Protein 4K7C (pdb70)

Structure (mmCIF, N/CA/C/O backbone):
data_4K7C
#
_entry.id   4K7C
#
_cell.length_a   143.432
_cell.length_b   143.432
_cell.length_c   97.170
_cell.angle_alpha   90.00
_cell.angle_beta   90.00
_cell.angle_gamma   120.00
#
_symmetry.space_group_name_H-M   'P 63 2 2'
#
loop_
_entity.id
_entity.type
_entity.pdbx_description
1 polymer 'Aminopeptidase C'
2 non-polymer GLYCEROL
3 water water
#
loop_
_atom_site.group_PDB
_atom_site.id
_atom_site.type_symbol
_atom_site.label_atom_id
_atom_site.label_alt_id
_atom_site.label_comp_id
_atom_site.label_asym_id
_atom_site.label_entity_id
_atom_site.label_seq_id
_atom_site.pdbx_PDB_ins_code
_atom_site.Cartn_x
_atom_site.Cartn_y
_atom_site.Cartn_z
_atom_site.occupancy
_atom_site.B_iso_or_equiv
_atom_site.auth_seq_id
_atom_site.auth_comp_id
_atom_site.auth_asym_id
_atom_site.auth_atom_id
_atom_site.pdbx_PDB_model_num
ATOM 9 N N . SER A 1 2 ? -26.176 36.076 8.122 1.00 48.23 2 SER A N 1
ATOM 10 C CA . SER A 1 2 ? -26.227 36.432 9.546 1.00 47.76 2 SER A CA 1
ATOM 11 C C . SER A 1 2 ? -24.921 37.065 9.998 1.00 40.46 2 SER A C 1
ATOM 12 O O . SER A 1 2 ? -24.882 37.959 10.894 1.00 34.42 2 SER A O 1
ATOM 15 N N . ALA A 1 3 ? -23.830 36.570 9.417 1.00 31.34 3 ALA A N 1
ATOM 16 C CA . ALA A 1 3 ? -22.557 37.064 9.855 1.00 29.11 3 ALA A CA 1
ATOM 17 C C . ALA A 1 3 ? -22.244 38.498 9.341 1.00 25.69 3 ALA A C 1
ATOM 18 O O . ALA A 1 3 ? -21.592 39.256 10.047 1.00 25.30 3 ALA A O 1
ATOM 20 N N . GLU A 1 4 ? -22.686 38.870 8.142 1.00 23.03 4 GLU A N 1
ATOM 21 C CA . GLU A 1 4 ? -22.329 40.175 7.607 1.00 27.47 4 GLU A CA 1
ATOM 22 C C . GLU A 1 4 ? -23.357 41.231 7.962 1.00 23.09 4 GLU A C 1
ATOM 23 O O . GLU A 1 4 ? -24.475 40.949 8.339 1.00 26.40 4 GLU A O 1
ATOM 29 N N . ILE A 1 5 ? -22.966 42.485 7.843 1.00 23.91 5 ILE A N 1
ATOM 30 C CA . ILE A 1 5 ? -23.909 43.582 8.028 1.00 20.12 5 ILE A CA 1
ATOM 31 C C . ILE A 1 5 ? -24.553 43.805 6.657 1.00 20.56 5 ILE A C 1
ATOM 32 O O . ILE A 1 5 ? -23.873 44.192 5.641 1.00 19.92 5 ILE A O 1
ATOM 37 N N . THR A 1 6 ? -25.859 43.535 6.580 1.00 24.10 6 THR A N 1
ATOM 38 C CA . THR A 1 6 ? -26.642 43.776 5.355 1.00 22.68 6 THR A CA 1
ATOM 39 C C . THR A 1 6 ? -27.359 45.111 5.297 1.00 20.01 6 THR A C 1
ATOM 40 O O . THR A 1 6 ? -27.518 45.812 6.327 1.00 18.29 6 THR A O 1
ATOM 44 N N . SER A 1 7 ? -27.873 45.431 4.110 1.00 21.58 7 SER A N 1
ATOM 45 C CA . SER A 1 7 ? -28.608 46.665 3.904 1.00 22.16 7 SER A CA 1
ATOM 46 C C . SER A 1 7 ? -29.856 46.659 4.771 1.00 21.53 7 SER A C 1
ATOM 47 O O . SER A 1 7 ? -30.243 47.702 5.301 1.00 22.52 7 SER A O 1
ATOM 50 N N . GLY A 1 8 ? -30.473 45.465 4.949 1.00 21.42 8 GLY A N 1
ATOM 51 C CA . GLY A 1 8 ? -31.704 45.315 5.817 1.00 21.10 8 GLY A CA 1
ATOM 52 C C . GLY A 1 8 ? -31.417 45.573 7.285 1.00 20.41 8 GLY A C 1
ATOM 53 O O . GLY A 1 8 ? -32.160 46.284 7.937 1.00 20.06 8 GLY A O 1
ATOM 54 N N . ASP A 1 9 ? -30.233 45.188 7.717 1.00 18.18 9 ASP A N 1
ATOM 55 C CA . ASP A 1 9 ? -29.810 45.388 9.097 1.00 18.46 9 ASP A CA 1
ATOM 56 C C . ASP A 1 9 ? -29.587 46.892 9.308 1.00 15.82 9 ASP A C 1
ATOM 57 O O . ASP A 1 9 ? -29.976 47.451 10.348 1.00 19.51 9 ASP A O 1
ATOM 62 N N . LEU A 1 10 ? -28.903 47.526 8.362 1.00 18.94 10 LEU A N 1
ATOM 63 C CA . LEU A 1 10 ? -28.713 49.008 8.347 1.00 19.02 10 LEU A CA 1
ATOM 64 C C . LEU A 1 10 ? -29.980 49.810 8.394 1.00 18.36 10 LEU A C 1
ATOM 65 O O . LEU A 1 10 ? -30.191 50.741 9.251 1.00 18.67 10 LEU A O 1
ATOM 70 N N . ASP A 1 11 ? -30.965 49.399 7.578 1.00 18.16 11 ASP A N 1
ATOM 71 C CA . ASP A 1 11 ? -32.280 49.990 7.709 1.00 19.57 11 ASP A CA 1
ATOM 72 C C . ASP A 1 11 ? -32.836 49.844 9.112 1.00 16.37 11 ASP A C 1
ATOM 73 O O . ASP A 1 11 ? -33.368 50.826 9.674 1.00 18.67 11 ASP A O 1
ATOM 78 N N . GLN A 1 12 ? -32.719 48.678 9.722 1.00 15.75 12 GLN A N 1
ATOM 79 C CA . GLN A 1 12 ? -33.286 48.475 10.982 1.00 18.50 12 GLN A CA 1
ATOM 80 C C . GLN A 1 12 ? -32.521 49.353 12.063 1.00 18.12 12 GLN A C 1
ATOM 81 O O . GLN A 1 12 ? -33.129 49.893 12.956 1.00 18.84 12 GLN A O 1
ATOM 87 N N . PHE A 1 13 ? -31.211 49.486 11.914 1.00 18.70 13 PHE A N 1
ATOM 88 C CA . PHE A 1 13 ? -30.409 50.242 12.899 1.00 16.41 13 PHE A CA 1
ATOM 89 C C . PHE A 1 13 ? -30.804 51.712 12.784 1.00 16.47 13 PHE A C 1
ATOM 90 O O . PHE A 1 13 ? -30.943 52.389 13.787 1.00 16.23 13 PHE A O 1
ATOM 98 N N . LYS A 1 14 ? -31.028 52.219 11.571 1.00 15.63 14 LYS A N 1
ATOM 99 C CA . LYS A 1 14 ? -31.510 53.604 11.388 1.00 17.73 14 LYS A CA 1
ATOM 100 C C . LYS A 1 14 ? -32.904 53.883 11.935 1.00 18.51 14 LYS A C 1
ATOM 101 O O . LYS A 1 14 ? -33.160 54.928 12.544 1.00 18.06 14 LYS A O 1
ATOM 107 N N . GLN A 1 15 ? -33.769 52.889 11.839 1.00 20.79 15 GLN A N 1
ATOM 108 C CA . GLN A 1 15 ? -35.058 52.937 12.492 1.00 21.10 15 GLN A CA 1
ATOM 109 C C . GLN A 1 15 ? -35.006 52.997 14.013 1.00 20.49 15 GLN A C 1
ATOM 110 O O . GLN A 1 15 ? -35.691 53.860 14.614 1.00 18.22 15 GLN A O 1
ATOM 116 N N . ASP A 1 16 ? -34.128 52.177 14.600 1.00 19.54 16 ASP A N 1
ATOM 117 C CA . ASP A 1 16 ? -33.899 52.111 16.013 1.00 20.81 16 ASP A CA 1
ATOM 118 C C . ASP A 1 16 ? -33.345 53.468 16.516 1.00 17.41 16 ASP A C 1
ATOM 119 O O . ASP A 1 16 ? -33.805 54.013 17.573 1.00 17.20 16 ASP A O 1
ATOM 124 N N . LEU A 1 17 ? -32.483 54.071 15.704 1.00 16.76 17 LEU A N 1
ATOM 125 C CA . LEU A 1 17 ? -31.878 55.360 16.024 1.00 16.02 17 LEU A CA 1
ATOM 126 C C . LEU A 1 17 ? -32.959 56.478 16.028 1.00 18.37 17 LEU A C 1
ATOM 127 O O . LEU A 1 17 ? -33.120 57.214 16.954 1.00 18.40 17 LEU A O 1
ATOM 132 N N . GLN A 1 18 ? -33.820 56.461 15.023 1.00 20.03 18 GLN A N 1
ATOM 133 C CA . GLN A 1 18 ? -34.843 57.474 14.908 1.00 23.81 18 GLN A CA 1
ATOM 134 C C . GLN A 1 18 ? -35.946 57.269 15.958 1.00 23.25 18 GLN A C 1
ATOM 135 O O . GLN A 1 18 ? -36.563 58.216 16.379 1.00 25.14 18 GLN A O 1
ATOM 141 N N . ALA A 1 19 ? -36.130 56.059 16.426 1.00 19.82 19 ALA A N 1
ATOM 142 C CA . ALA A 1 19 ? -37.093 55.820 17.495 1.00 21.86 19 ALA A CA 1
ATOM 143 C C . ALA A 1 19 ? -36.540 56.190 18.883 1.00 22.64 19 ALA A C 1
ATOM 144 O O . ALA A 1 19 ? -37.251 56.231 19.846 1.00 22.28 19 ALA A O 1
ATOM 146 N N . THR A 1 20 ? -35.242 56.476 18.974 1.00 19.17 20 THR A N 1
ATOM 147 C CA . THR A 1 20 ? -34.655 56.822 20.242 1.00 17.75 20 THR A CA 1
ATOM 148 C C . THR A 1 20 ? -35.134 58.251 20.711 1.00 17.73 20 THR A C 1
ATOM 149 O O . THR A 1 20 ? -35.072 59.203 19.965 1.00 18.61 20 THR A O 1
ATOM 153 N N . PRO A 1 21 ? -35.536 58.381 21.975 1.00 18.53 21 PRO A N 1
ATOM 154 C CA . PRO A 1 21 ? -36.002 59.672 22.414 1.00 19.35 21 PRO A CA 1
ATOM 155 C C . PRO A 1 21 ? -34.947 60.774 22.215 1.00 18.52 21 PRO A C 1
ATOM 156 O O . PRO A 1 21 ? -33.812 60.585 22.645 1.00 15.37 21 PRO A O 1
ATOM 160 N N . ALA A 1 22 ? -35.352 61.833 21.550 1.00 17.85 22 ALA A N 1
ATOM 161 C CA . ALA A 1 22 ? -34.506 63.048 21.301 1.00 18.60 22 ALA A CA 1
ATOM 162 C C . ALA A 1 22 ? -33.211 62.786 20.544 1.00 16.34 22 ALA A C 1
ATOM 163 O O . ALA A 1 22 ? -32.255 63.514 20.719 1.00 14.98 22 ALA A O 1
ATOM 165 N N . ALA A 1 23 ? -33.203 61.735 19.726 1.00 15.98 23 ALA A N 1
ATOM 166 C CA . ALA A 1 23 ? -31.977 61.306 19.048 1.00 16.21 23 ALA A CA 1
ATOM 167 C C . ALA A 1 23 ? -31.347 62.426 18.266 1.00 17.81 23 ALA A C 1
ATOM 168 O O . ALA A 1 23 ? -30.131 62.553 18.245 1.00 16.07 23 ALA A O 1
ATOM 170 N N . ASN A 1 24 ? -32.151 63.169 17.505 1.00 16.99 24 ASN A N 1
ATOM 171 C CA . ASN A 1 24 ? -31.572 64.300 16.754 1.00 17.65 24 ASN A CA 1
ATOM 172 C C . ASN A 1 24 ? -30.866 65.370 17.590 1.00 14.73 24 ASN A C 1
ATOM 173 O O . ASN A 1 24 ? -29.771 65.784 17.216 1.00 16.40 24 ASN A O 1
ATOM 178 N N . ALA A 1 25 ? -31.497 65.785 18.667 1.00 14.02 25 ALA A N 1
ATOM 179 C CA . ALA A 1 25 ? -30.896 66.787 19.536 1.00 14.67 25 ALA A CA 1
ATOM 180 C C . ALA A 1 25 ? -29.642 66.262 20.301 1.00 13.96 25 ALA A C 1
ATOM 181 O O . ALA A 1 25 ? -28.635 67.016 20.494 1.00 15.45 25 ALA A O 1
ATOM 183 N N . LEU A 1 26 ? -29.700 65.008 20.757 1.00 16.33 26 LEU A N 1
ATOM 184 C CA . LEU A 1 26 ? -28.555 64.401 21.448 1.00 16.35 26 LEU A CA 1
ATOM 185 C C . LEU A 1 26 ? -27.390 64.175 20.483 1.00 16.40 26 LEU A C 1
ATOM 186 O O . LEU A 1 26 ? -26.231 64.429 20.832 1.00 13.78 26 LEU A O 1
ATOM 191 N N . GLN A 1 27 ? -27.702 63.786 19.242 1.00 14.93 27 GLN A N 1
ATOM 192 C CA . GLN A 1 27 ? -26.671 63.595 18.235 1.00 15.95 27 GLN A CA 1
ATOM 193 C C . GLN A 1 27 ? -25.856 64.878 18.008 1.00 14.52 27 GLN A C 1
ATOM 194 O O . GLN A 1 27 ? -24.610 64.871 17.880 1.00 14.50 27 GLN A O 1
ATOM 200 N N . LYS A 1 28 ? -26.568 65.981 17.858 1.00 15.26 28 LYS A N 1
ATOM 201 C CA . LYS A 1 28 ? -25.942 67.270 17.640 1.00 15.64 28 LYS A CA 1
ATOM 202 C C . LYS A 1 28 ? -25.038 67.621 18.813 1.00 14.83 28 LYS A C 1
ATOM 203 O O . LYS A 1 28 ? -23.871 67.971 18.612 1.00 14.67 28 LYS A O 1
ATOM 209 N N . ALA A 1 29 ? -25.500 67.332 20.034 1.00 14.15 29 ALA A N 1
ATOM 210 C CA . ALA A 1 29 ? -24.667 67.635 21.236 1.00 14.61 29 ALA A CA 1
ATOM 211 C C . ALA A 1 29 ? -23.380 66.854 21.194 1.00 15.85 29 ALA A C 1
ATOM 212 O O . ALA A 1 29 ? -22.304 67.410 21.383 1.00 14.72 29 ALA A O 1
ATOM 214 N N . VAL A 1 30 ? -23.443 65.564 20.918 1.00 14.08 30 VAL A N 1
ATOM 215 C CA . VAL A 1 30 ? -22.254 64.742 21.006 1.00 14.52 30 VAL A CA 1
ATOM 216 C C . VAL A 1 30 ? -21.339 64.985 19.810 1.00 14.47 30 VAL A C 1
ATOM 217 O O . VAL A 1 30 ? -20.100 64.999 19.961 1.00 15.15 30 VAL A O 1
ATOM 229 N N . ASN A 1 32 ? -20.918 67.782 18.317 1.00 13.86 32 ASN A N 1
ATOM 230 C CA . ASN A 1 32 ? -20.315 69.120 18.522 1.00 15.71 32 ASN A CA 1
ATOM 231 C C . ASN A 1 32 ? -19.299 69.173 19.677 1.00 15.47 32 ASN A C 1
ATOM 232 O O . ASN A 1 32 ? -18.283 69.858 19.534 1.00 16.81 32 ASN A O 1
ATOM 237 N N . ASN A 1 33 ? -19.544 68.402 20.743 1.00 13.97 33 ASN A N 1
ATOM 238 C CA . ASN A 1 33 ? -18.861 68.579 22.070 1.00 13.92 33 ASN A CA 1
ATOM 239 C C . ASN A 1 33 ? -18.135 67.364 22.549 1.00 14.02 33 ASN A C 1
ATOM 240 O O . ASN A 1 33 ? -17.253 67.494 23.443 1.00 13.68 33 ASN A O 1
ATOM 245 N N . GLY A 1 34 ? -18.399 66.221 21.896 1.00 14.88 34 GLY A N 1
ATOM 246 C CA . GLY A 1 34 ? -17.858 64.956 22.302 1.00 16.18 34 GLY A CA 1
ATOM 247 C C . GLY A 1 34 ? -18.606 64.379 23.493 1.00 15.07 34 GLY A C 1
ATOM 248 O O . GLY A 1 34 ? -19.547 64.932 24.039 1.00 14.91 34 GLY A O 1
ATOM 249 N N . ILE A 1 35 ? -18.178 63.174 23.841 1.00 15.58 35 ILE A N 1
ATOM 250 C CA . ILE A 1 35 ? -18.801 62.361 24.907 1.00 14.89 35 ILE A CA 1
ATOM 251 C C . ILE A 1 35 ? -18.764 62.965 26.308 1.00 14.47 35 ILE A C 1
ATOM 252 O O . ILE A 1 35 ? -19.799 63.149 26.950 1.00 15.14 35 ILE A O 1
ATOM 257 N N . ASN A 1 36 ? -17.558 63.232 26.794 1.00 16.84 36 ASN A N 1
ATOM 258 C CA . ASN A 1 36 ? -17.351 63.747 28.129 1.00 15.68 36 ASN A CA 1
ATOM 259 C C . ASN A 1 36 ? -18.095 65.034 28.406 1.00 16.15 36 ASN A C 1
ATOM 260 O O . ASN A 1 36 ? -18.786 65.132 29.374 1.00 14.25 36 ASN A O 1
ATOM 265 N N . ALA A 1 37 ? -17.959 66.023 27.531 1.00 15.57 37 ALA A N 1
ATOM 266 C CA . ALA A 1 37 ? -18.568 67.288 27.751 1.00 15.36 37 ALA A CA 1
ATOM 267 C C . ALA A 1 37 ? -20.047 67.248 27.569 1.00 14.94 37 ALA A C 1
ATOM 268 O O . ALA A 1 37 ? -20.759 68.096 28.105 1.00 15.37 37 ALA A O 1
ATOM 270 N N . THR A 1 38 ? -20.559 66.243 26.848 1.00 13.14 38 THR A N 1
ATOM 271 C CA . THR A 1 38 ? -22.033 66.100 26.742 1.00 15.43 38 THR A CA 1
ATOM 272 C C . THR A 1 38 ? -22.641 65.411 27.975 1.00 14.54 38 THR A C 1
ATOM 273 O O . THR A 1 38 ? -23.615 65.802 28.542 1.00 13.46 38 THR A O 1
ATOM 277 N N . ALA A 1 39 ? -21.958 64.402 28.468 1.00 14.71 39 ALA A N 1
ATOM 278 C CA . ALA A 1 39 ? -22.413 63.555 29.539 1.00 15.80 39 ALA A CA 1
ATOM 279 C C . ALA A 1 39 ? -22.092 63.956 30.965 1.00 16.63 39 ALA A C 1
ATOM 280 O O . ALA A 1 39 ? -22.619 63.326 31.873 1.00 16.10 39 ALA A O 1
ATOM 282 N N . GLU A 1 40 ? -21.256 64.981 31.166 1.00 14.19 40 GLU A N 1
ATOM 283 C CA . GLU A 1 40 ? -20.723 65.287 32.507 1.00 13.35 40 GLU A CA 1
ATOM 284 C C . GLU A 1 40 ? -21.883 65.917 33.350 1.00 14.08 40 GLU A C 1
ATOM 285 O O . GLU A 1 40 ? -22.725 66.672 32.853 1.00 14.51 40 GLU A O 1
ATOM 291 N N . ASN A 1 41 ? -21.940 65.450 34.582 1.00 13.83 41 ASN A N 1
ATOM 292 C CA . ASN A 1 41 ? -23.057 65.605 35.507 1.00 14.41 41 ASN A CA 1
ATOM 293 C C . ASN A 1 41 ? -22.685 66.492 36.686 1.00 12.73 41 ASN A C 1
ATOM 294 O O . ASN A 1 41 ? -21.904 66.112 37.602 1.00 14.76 41 ASN A O 1
ATOM 299 N N . THR A 1 42 ? -23.325 67.640 36.723 1.00 16.40 42 THR A N 1
ATOM 300 C CA . THR A 1 42 ? -23.130 68.607 37.766 1.00 17.03 42 THR A CA 1
ATOM 301 C C . THR A 1 42 ? -23.589 68.063 39.150 1.00 17.76 42 THR A C 1
ATOM 302 O O . THR A 1 42 ? -23.036 68.460 40.146 1.00 19.21 42 THR A O 1
ATOM 306 N N . ASP A 1 43 ? -24.520 67.138 39.202 1.00 15.84 43 ASP A N 1
ATOM 307 C CA . ASP A 1 43 ? -24.899 66.505 40.520 1.00 16.04 43 ASP A CA 1
ATOM 308 C C . ASP A 1 43 ? -23.681 65.832 41.219 1.00 17.03 43 ASP A C 1
ATOM 309 O O . ASP A 1 43 ? -23.549 65.813 42.439 1.00 15.92 43 ASP A O 1
ATOM 314 N N . SER A 1 44 ? -22.835 65.241 40.397 1.00 15.87 44 SER A N 1
ATOM 315 C CA . SER A 1 44 ? -21.591 64.676 40.915 1.00 16.87 44 SER A CA 1
ATOM 316 C C . SER A 1 44 ? -20.683 65.768 41.454 1.00 17.04 44 SER A C 1
ATOM 317 O O . SER A 1 44 ? -20.044 65.615 42.560 1.00 17.62 44 SER A O 1
ATOM 320 N N . LYS A 1 45 ? -20.490 66.811 40.672 1.00 16.73 45 LYS A N 1
ATOM 321 C CA . LYS A 1 45 ? -19.718 67.930 41.186 1.00 17.24 45 LYS A CA 1
ATOM 322 C C . LYS A 1 45 ? -20.192 68.445 42.556 1.00 18.09 45 LYS A C 1
ATOM 323 O O . LYS A 1 45 ? -19.358 68.789 43.448 1.00 19.28 45 LYS A O 1
ATOM 329 N N . VAL A 1 46 ? -21.512 68.560 42.725 1.00 15.47 46 VAL A N 1
ATOM 330 C CA . VAL A 1 46 ? -22.060 68.935 44.013 1.00 16.87 46 VAL A CA 1
ATOM 331 C C . VAL A 1 46 ? -21.706 67.913 45.121 1.00 18.18 46 VAL A C 1
ATOM 332 O O . VAL A 1 46 ? -21.244 68.321 46.201 1.00 19.30 46 VAL A O 1
ATOM 336 N N . ALA A 1 47 ? -21.906 66.634 44.846 1.00 18.28 47 ALA A N 1
ATOM 337 C CA . ALA A 1 47 ? -21.671 65.561 45.822 1.00 18.02 47 ALA A CA 1
ATOM 338 C C . ALA A 1 47 ? -20.218 65.446 46.189 1.00 20.28 47 ALA A C 1
ATOM 339 O O . ALA A 1 47 ? -19.910 65.000 47.261 1.00 21.60 47 ALA A O 1
ATOM 349 N N . THR A 1 49 ? -17.784 67.664 46.622 1.00 21.24 49 THR A N 1
ATOM 350 C CA A THR A 1 49 ? -17.063 68.802 47.191 0.50 22.38 49 THR A CA 1
ATOM 351 C CA B THR A 1 49 ? -17.139 68.819 47.221 0.50 21.19 49 THR A CA 1
ATOM 352 C C . THR A 1 49 ? -15.982 68.267 48.122 1.00 20.94 49 THR A C 1
ATOM 353 O O . THR A 1 49 ? -16.185 67.272 48.815 1.00 20.23 49 THR A O 1
ATOM 360 N N . PRO A 1 50 ? -14.806 68.882 48.082 1.00 20.59 50 PRO A N 1
ATOM 361 C CA . PRO A 1 50 ? -13.636 68.286 48.757 1.00 22.58 50 PRO A CA 1
ATOM 362 C C . PRO A 1 50 ? -13.611 68.619 50.263 1.00 21.58 50 PRO A C 1
ATOM 363 O O . PRO A 1 50 ? -12.790 69.412 50.702 1.00 22.54 50 PRO A O 1
ATOM 367 N N . THR A 1 51 ? -14.593 68.084 50.997 1.00 22.52 51 THR A N 1
ATOM 368 C CA . THR A 1 51 ? -14.602 68.178 52.433 1.00 22.23 51 THR A CA 1
ATOM 369 C C . THR A 1 51 ? -14.602 66.781 53.035 1.00 20.21 51 THR A C 1
ATOM 370 O O . THR A 1 51 ? -15.411 65.961 52.644 1.00 18.38 51 THR A O 1
ATOM 374 N N . PHE A 1 52 ? -13.776 66.564 54.046 1.00 18.30 52 PHE A N 1
ATOM 375 C CA . PHE A 1 52 ? -13.504 65.252 54.594 1.00 17.85 52 PHE A CA 1
ATOM 376 C C . PHE A 1 52 ? -13.389 65.229 56.102 1.00 18.44 52 PHE A C 1
ATOM 377 O O . PHE A 1 52 ? -12.573 65.951 56.688 1.00 17.60 52 PHE A O 1
ATOM 385 N N . SER A 1 53 ? -14.247 64.444 56.727 1.00 19.28 53 SER A N 1
ATOM 386 C CA . SER A 1 53 ? -14.266 64.349 58.203 1.00 20.37 53 SER A CA 1
ATOM 387 C C . SER A 1 53 ? -12.924 63.878 58.769 1.00 20.02 53 SER A C 1
ATOM 388 O O . SER A 1 53 ? -12.549 64.314 59.848 1.00 20.12 53 SER A O 1
ATOM 391 N N . ILE A 1 54 ? -12.193 63.047 58.021 1.00 20.46 54 ILE A N 1
ATOM 392 C CA . ILE A 1 54 ? -10.810 62.641 58.390 1.00 22.20 54 ILE A CA 1
ATOM 393 C C . ILE A 1 54 ? -9.913 63.180 57.307 1.00 21.21 54 ILE A C 1
ATOM 394 O O . ILE A 1 54 ? -10.087 62.833 56.138 1.00 21.49 54 ILE A O 1
ATOM 399 N N . GLU A 1 55 ? -9.026 64.077 57.674 1.00 18.40 55 GLU A N 1
ATOM 400 C CA . GLU A 1 55 ? -8.151 64.689 56.713 1.00 19.96 55 GLU A CA 1
ATOM 401 C C . GLU A 1 55 ? -6.766 64.873 57.259 1.00 19.78 55 GLU A C 1
ATOM 402 O O . GLU A 1 55 ? -6.586 65.611 58.250 1.00 21.11 55 GLU A O 1
ATOM 408 N N . LEU A 1 56 ? -5.774 64.279 56.615 1.00 19.94 56 LEU A N 1
ATOM 409 C CA . LEU A 1 56 ? -4.379 64.473 57.024 1.00 20.02 56 LEU A CA 1
ATOM 410 C C . LEU A 1 56 ? -3.856 65.788 56.454 1.00 21.19 56 LEU A C 1
ATOM 411 O O . LEU A 1 56 ? -4.261 66.240 55.361 1.00 18.39 56 LEU A O 1
ATOM 416 N N . ASP A 1 57 ? -2.896 66.347 57.158 1.00 20.37 57 ASP A N 1
ATOM 417 C CA . ASP A 1 57 ? -2.293 67.584 56.692 1.00 25.36 57 ASP A CA 1
ATOM 418 C C . ASP A 1 57 ? -1.054 67.194 55.851 1.00 25.57 57 ASP A C 1
ATOM 419 O O . ASP A 1 57 ? -0.020 66.775 56.403 1.00 25.79 57 ASP A O 1
ATOM 424 N N . THR A 1 58 ? -1.142 67.248 54.522 1.00 22.61 58 THR A N 1
ATOM 425 C CA . THR A 1 58 ? -0.081 66.700 53.652 1.00 22.54 58 THR A CA 1
ATOM 426 C C . THR A 1 58 ? 0.604 67.707 52.728 1.00 22.89 58 THR A C 1
ATOM 427 O O . THR A 1 58 ? 1.506 67.356 51.964 1.00 27.25 58 THR A O 1
ATOM 431 N N . GLY A 1 59 ? 0.196 68.970 52.798 1.00 21.05 59 GLY A N 1
ATOM 432 C CA . GLY A 1 59 ? 0.886 70.033 52.045 1.00 21.90 59 GLY A CA 1
ATOM 433 C C . GLY A 1 59 ? 0.809 69.880 50.496 1.00 19.87 59 GLY A C 1
ATOM 434 O O . GLY A 1 59 ? -0.173 69.353 49.963 1.00 19.93 59 GLY A O 1
ATOM 435 N N . ALA A 1 60 ? 1.792 70.455 49.810 1.00 20.48 60 ALA A N 1
ATOM 436 C CA . ALA A 1 60 ? 1.727 70.641 48.388 1.00 21.10 60 ALA A CA 1
ATOM 437 C C . ALA A 1 60 ? 2.119 69.375 47.644 1.00 18.13 60 ALA A C 1
ATOM 438 O O . ALA A 1 60 ? 2.941 68.544 48.112 1.00 18.92 60 ALA A O 1
ATOM 440 N N . VAL A 1 61 ? 1.491 69.205 46.461 1.00 18.31 61 VAL A N 1
ATOM 441 C CA . VAL A 1 61 ? 1.789 68.052 45.598 1.00 16.51 61 VAL A CA 1
ATOM 442 C C . VAL A 1 61 ? 3.081 68.120 44.782 1.00 17.20 61 VAL A C 1
ATOM 443 O O . VAL A 1 61 ? 3.696 69.198 44.567 1.00 17.16 61 VAL A O 1
ATOM 447 N N . SER A 1 62 ? 3.508 66.937 44.347 1.00 17.95 62 SER A N 1
ATOM 448 C CA A SER A 1 62 ? 4.643 66.781 43.454 0.50 17.27 62 SER A CA 1
ATOM 449 C CA B SER A 1 62 ? 4.629 66.747 43.447 0.50 18.30 62 SER A CA 1
ATOM 450 C C . SER A 1 62 ? 4.081 66.598 42.012 1.00 17.71 62 SER A C 1
ATOM 451 O O . SER A 1 62 ? 2.844 66.546 41.797 1.00 17.07 62 SER A O 1
ATOM 456 N N . ASN A 1 63 ? 4.956 66.507 41.029 1.00 16.63 63 ASN A N 1
ATOM 457 C CA . ASN A 1 63 ? 4.571 66.444 39.626 1.00 17.47 63 ASN A CA 1
ATOM 458 C C . ASN A 1 63 ? 5.579 65.622 38.859 1.00 18.08 63 ASN A C 1
ATOM 459 O O . ASN A 1 63 ? 6.756 66.018 38.696 1.00 18.99 63 ASN A O 1
ATOM 464 N N . GLN A 1 64 ? 5.132 64.457 38.403 1.00 18.80 64 GLN A N 1
ATOM 465 C CA . GLN A 1 64 ? 5.926 63.509 37.630 1.00 18.36 64 GLN A CA 1
ATOM 466 C C . GLN A 1 64 ? 6.163 63.878 36.181 1.00 17.96 64 GLN A C 1
ATOM 467 O O . GLN A 1 64 ? 7.018 63.294 35.508 1.00 16.98 64 GLN A O 1
ATOM 473 N N . LYS A 1 65 ? 5.426 64.870 35.701 1.00 18.42 65 LYS A N 1
ATOM 474 C CA . LYS A 1 65 ? 5.559 65.324 34.326 1.00 17.27 65 LYS A CA 1
ATOM 475 C C . LYS A 1 65 ? 5.330 64.213 33.326 1.00 18.10 65 LYS A C 1
ATOM 476 O O . LYS A 1 65 ? 4.482 63.342 33.583 1.00 16.95 65 LYS A O 1
ATOM 482 N N . GLN A 1 66 ? 6.096 64.176 32.242 1.00 16.16 66 GLN A N 1
ATOM 483 C CA . GLN A 1 66 ? 5.836 63.257 31.194 1.00 17.47 66 GLN A CA 1
ATOM 484 C C . GLN A 1 66 ? 6.682 62.008 31.451 1.00 15.55 66 GLN A C 1
ATOM 485 O O . GLN A 1 66 ? 7.575 61.617 30.686 1.00 15.36 66 GLN A O 1
ATOM 491 N N . SER A 1 67 ? 6.254 61.303 32.487 1.00 16.50 67 SER A N 1
ATOM 492 C CA . SER A 1 67 ? 6.856 60.050 32.801 1.00 17.23 67 SER A CA 1
ATOM 493 C C . SER A 1 67 ? 5.789 59.180 33.493 1.00 18.50 67 SER A C 1
ATOM 494 O O . SER A 1 67 ? 4.725 59.680 33.907 1.00 19.45 67 SER A O 1
ATOM 497 N N . GLY A 1 68 ? 6.037 57.873 33.510 1.00 18.31 68 GLY A N 1
ATOM 498 C CA . GLY A 1 68 ? 5.095 56.907 34.172 1.00 18.05 68 GLY A CA 1
ATOM 499 C C . GLY A 1 68 ? 5.568 56.492 35.568 1.00 17.65 68 GLY A C 1
ATOM 500 O O . GLY A 1 68 ? 5.498 55.300 35.926 1.00 21.29 68 GLY A O 1
ATOM 501 N N . ARG A 1 69 ? 5.924 57.471 36.405 1.00 18.11 69 ARG A N 1
ATOM 502 C CA . ARG A 1 69 ? 6.577 57.212 37.655 1.00 18.43 69 ARG A CA 1
ATOM 503 C C . ARG A 1 69 ? 5.576 57.336 38.813 1.00 20.04 69 ARG A C 1
ATOM 504 O O . ARG A 1 69 ? 5.994 57.481 39.945 1.00 17.84 69 ARG A O 1
ATOM 512 N N A CYS A 1 70 ? 4.267 57.206 38.534 0.50 18.29 70 CYS A N 1
ATOM 513 N N B CYS A 1 70 ? 4.254 57.241 38.570 0.50 20.06 70 CYS A N 1
ATOM 514 C CA A CYS A 1 70 ? 3.265 57.468 39.590 0.50 19.00 70 CYS A CA 1
ATOM 515 C CA B CYS A 1 70 ? 3.299 57.501 39.694 0.50 21.85 70 CYS A CA 1
ATOM 516 C C A CYS A 1 70 ? 3.561 56.644 40.856 0.50 17.65 70 CYS A C 1
ATOM 517 C C B CYS A 1 70 ? 3.512 56.614 40.907 0.50 19.38 70 CYS A C 1
ATOM 518 O O A CYS A 1 70 ? 3.646 57.208 41.927 0.50 17.02 70 CYS A O 1
ATOM 519 O O B CYS A 1 70 ? 3.402 57.077 42.019 0.50 20.69 70 CYS A O 1
ATOM 524 N N . TRP A 1 71 ? 3.878 55.357 40.681 1.00 19.04 71 TRP A N 1
ATOM 525 C CA . TRP A 1 71 ? 4.122 54.422 41.803 1.00 18.39 71 TRP A CA 1
ATOM 526 C C . TRP A 1 71 ? 5.225 54.921 42.740 1.00 18.55 71 TRP A C 1
ATOM 527 O O . TRP A 1 71 ? 5.083 54.854 43.932 1.00 18.58 71 TRP A O 1
ATOM 546 N N . PHE A 1 73 ? 6.359 58.259 42.878 1.00 17.57 73 PHE A N 1
ATOM 547 C CA . PHE A 1 73 ? 5.880 59.519 43.432 1.00 16.22 73 PHE A CA 1
ATOM 548 C C . PHE A 1 73 ? 4.967 59.250 44.604 1.00 16.79 73 PHE A C 1
ATOM 549 O O . PHE A 1 73 ? 5.120 59.882 45.677 1.00 17.01 73 PHE A O 1
ATOM 557 N N . ALA A 1 74 ? 4.053 58.291 44.425 1.00 16.26 74 ALA A N 1
ATOM 558 C CA . ALA A 1 74 ? 3.108 57.974 45.486 1.00 16.12 74 ALA A CA 1
ATOM 559 C C . ALA A 1 74 ? 3.791 57.356 46.717 1.00 15.14 74 ALA A C 1
ATOM 560 O O . ALA A 1 74 ? 3.553 57.758 47.857 1.00 17.24 74 ALA A O 1
ATOM 562 N N . ALA A 1 75 ? 4.683 56.449 46.498 1.00 15.92 75 ALA A N 1
ATOM 563 C CA . ALA A 1 75 ? 5.420 55.851 47.646 1.00 17.24 75 ALA A CA 1
ATOM 564 C C . ALA A 1 75 ? 6.215 56.937 48.331 1.00 15.90 75 ALA A C 1
ATOM 565 O O . ALA A 1 75 ? 6.192 57.051 49.575 1.00 17.68 75 ALA A O 1
ATOM 567 N N . LEU A 1 76 ? 7.008 57.705 47.555 1.00 15.62 76 LEU A N 1
ATOM 568 C CA . LEU A 1 76 ? 7.812 58.742 48.157 1.00 16.20 76 LEU A CA 1
ATOM 569 C C . LEU A 1 76 ? 6.948 59.823 48.856 1.00 17.46 76 LEU A C 1
ATOM 570 O O . LEU A 1 76 ? 7.369 60.464 49.808 1.00 16.28 76 LEU A O 1
ATOM 575 N N . ASN A 1 77 ? 5.711 59.995 48.388 1.00 17.21 77 ASN A N 1
ATOM 576 C CA . ASN A 1 77 ? 4.796 60.886 49.046 1.00 17.22 77 ASN A CA 1
ATOM 577 C C . ASN A 1 77 ? 4.510 60.414 50.471 1.00 18.61 77 ASN A C 1
ATOM 578 O O . ASN A 1 77 ? 4.563 61.195 51.413 1.00 19.14 77 ASN A O 1
ATOM 583 N N . THR A 1 78 ? 4.250 59.147 50.626 1.00 19.38 78 THR A N 1
ATOM 584 C CA . THR A 1 78 ? 3.944 58.558 51.960 1.00 17.81 78 THR A CA 1
ATOM 585 C C . THR A 1 78 ? 5.135 58.815 52.904 1.00 19.43 78 THR A C 1
ATOM 586 O O . THR A 1 78 ? 4.936 59.283 54.015 1.00 18.46 78 THR A O 1
ATOM 598 N N . ARG A 1 80 ? 7.690 61.127 52.542 1.00 19.72 80 ARG A N 1
ATOM 599 C CA . ARG A 1 80 ? 8.006 62.555 52.744 1.00 18.30 80 ARG A CA 1
ATOM 600 C C . ARG A 1 80 ? 6.986 63.235 53.626 1.00 20.01 80 ARG A C 1
ATOM 601 O O . ARG A 1 80 ? 7.336 64.224 54.277 1.00 18.90 80 ARG A O 1
ATOM 609 N N . HIS A 1 81 ? 5.747 62.753 53.663 1.00 19.94 81 HIS A N 1
ATOM 610 C CA . HIS A 1 81 ? 4.795 63.380 54.641 1.00 19.69 81 HIS A CA 1
ATOM 611 C C . HIS A 1 81 ? 5.232 63.044 56.118 1.00 20.15 81 HIS A C 1
ATOM 612 O O . HIS A 1 81 ? 5.082 63.860 57.015 1.00 22.45 81 HIS A O 1
ATOM 619 N N . GLY A 1 82 ? 5.773 61.840 56.321 1.00 23.53 82 GLY A N 1
ATOM 620 C CA . GLY A 1 82 ? 6.409 61.473 57.578 1.00 22.85 82 GLY A CA 1
ATOM 621 C C . GLY A 1 82 ? 7.546 62.415 57.955 1.00 23.58 82 GLY A C 1
ATOM 622 O O . GLY A 1 82 ? 7.567 62.977 59.051 1.00 22.13 82 GLY A O 1
ATOM 623 N N . ILE A 1 83 ? 8.420 62.689 56.976 1.00 20.76 83 ILE A N 1
ATOM 624 C CA . ILE A 1 83 ? 9.547 63.589 57.209 1.00 22.13 83 ILE A CA 1
ATOM 625 C C . ILE A 1 83 ? 9.104 64.976 57.541 1.00 24.62 83 ILE A C 1
ATOM 626 O O . ILE A 1 83 ? 9.633 65.662 58.502 1.00 22.42 83 ILE A O 1
ATOM 631 N N . GLN A 1 84 ? 8.164 65.466 56.740 1.00 20.73 84 GLN A N 1
ATOM 632 C CA . GLN A 1 84 ? 7.641 66.843 56.915 1.00 20.10 84 GLN A CA 1
ATOM 633 C C . GLN A 1 84 ? 7.072 67.038 58.339 1.00 20.31 84 GLN A C 1
ATOM 634 O O . GLN A 1 84 ? 7.271 68.070 58.922 1.00 22.43 84 GLN A O 1
ATOM 640 N N . ALA A 1 85 ? 6.320 66.070 58.826 1.00 18.45 85 ALA A N 1
ATOM 641 C CA . ALA A 1 85 ? 5.718 66.179 60.119 1.00 22.33 85 ALA A CA 1
ATOM 642 C C . ALA A 1 85 ? 6.774 66.031 61.228 1.00 26.84 85 ALA A C 1
ATOM 643 O O . ALA A 1 85 ? 6.924 66.941 62.046 1.00 28.71 85 ALA A O 1
ATOM 645 N N . GLN A 1 86 ? 7.591 64.984 61.143 1.00 25.54 86 GLN A N 1
ATOM 646 C CA . GLN A 1 86 ? 8.580 64.714 62.206 1.00 26.35 86 GLN A CA 1
ATOM 647 C C . GLN A 1 86 ? 9.661 65.807 62.297 1.00 24.77 86 GLN A C 1
ATOM 648 O O . GLN A 1 86 ? 10.052 66.182 63.378 1.00 28.12 86 GLN A O 1
ATOM 654 N N . PHE A 1 87 ? 10.190 66.287 61.161 1.00 23.02 87 PHE A N 1
ATOM 655 C CA . PHE A 1 87 ? 11.336 67.211 61.132 1.00 20.00 87 PHE A CA 1
ATOM 656 C C . PHE A 1 87 ? 10.918 68.627 60.856 1.00 20.22 87 PHE A C 1
ATOM 657 O O . PHE A 1 87 ? 11.725 69.559 60.802 1.00 22.21 87 PHE A O 1
ATOM 665 N N . LYS A 1 88 ? 9.618 68.832 60.666 1.00 23.11 88 LYS A N 1
ATOM 666 C CA . LYS A 1 88 ? 9.073 70.176 60.432 1.00 22.79 88 LYS A CA 1
ATOM 667 C C . LYS A 1 88 ? 9.715 70.805 59.216 1.00 22.86 88 LYS A C 1
ATOM 668 O O . LYS A 1 88 ? 10.289 71.916 59.226 1.00 21.49 88 LYS A O 1
ATOM 674 N N . ILE A 1 89 ? 9.554 70.110 58.101 1.00 21.73 89 ILE A N 1
ATOM 675 C CA . ILE A 1 89 ? 10.026 70.663 56.814 1.00 21.31 89 ILE A CA 1
ATOM 676 C C . ILE A 1 89 ? 8.846 70.661 55.840 1.00 23.40 89 ILE A C 1
ATOM 677 O O . ILE A 1 89 ? 8.599 69.666 55.080 1.00 23.07 89 ILE A O 1
ATOM 682 N N . LYS A 1 90 ? 8.166 71.812 55.820 1.00 23.84 90 LYS A N 1
ATOM 683 C CA . LYS A 1 90 ? 6.955 71.972 54.995 1.00 26.37 90 LYS A CA 1
ATOM 684 C C . LYS A 1 90 ? 7.285 71.661 53.501 1.00 22.79 90 LYS A C 1
ATOM 685 O O . LYS A 1 90 ? 8.248 72.187 52.967 1.00 19.07 90 LYS A O 1
ATOM 691 N N . ASP A 1 91 ? 6.459 70.841 52.843 1.00 24.16 91 ASP A N 1
ATOM 692 C CA . ASP A 1 91 ? 6.601 70.580 51.393 1.00 23.86 91 ASP A CA 1
ATOM 693 C C . ASP A 1 91 ? 7.898 69.879 50.956 1.00 23.71 91 ASP A C 1
ATOM 694 O O . ASP A 1 91 ? 8.306 69.879 49.749 1.00 22.05 91 ASP A O 1
ATOM 699 N N . PHE A 1 92 ? 8.580 69.303 51.921 1.00 21.40 92 PHE A N 1
ATOM 700 C CA . PHE A 1 92 ? 9.850 68.636 51.605 1.00 20.42 92 PHE A CA 1
ATOM 701 C C . PHE A 1 92 ? 9.621 67.541 50.541 1.00 20.00 92 PHE A C 1
ATOM 702 O O . PHE A 1 92 ? 8.561 66.866 50.543 1.00 20.40 92 PHE A O 1
ATOM 710 N N . GLU A 1 93 ? 10.532 67.428 49.571 1.00 20.10 93 GLU A N 1
ATOM 711 C CA . GLU A 1 93 ? 10.424 66.354 48.579 1.00 20.00 93 GLU A CA 1
ATOM 712 C C . GLU A 1 93 ? 11.690 65.463 48.522 1.00 18.97 93 GLU A C 1
ATOM 713 O O . GLU A 1 93 ? 12.787 65.953 48.655 1.00 19.67 93 GLU A O 1
ATOM 719 N N . LEU A 1 94 ? 11.452 64.164 48.333 1.00 19.01 94 LEU A N 1
ATOM 720 C CA . LEU A 1 94 ? 12.510 63.207 48.034 1.00 19.36 94 LEU A CA 1
ATOM 721 C C . LEU A 1 94 ? 12.725 63.125 46.546 1.00 18.86 94 LEU A C 1
ATOM 722 O O . LEU A 1 94 ? 11.756 63.403 45.756 1.00 17.58 94 LEU A O 1
ATOM 727 N N . SER A 1 95 ? 13.912 62.664 46.144 1.00 18.12 95 SER A N 1
ATOM 728 C CA . SER A 1 95 ? 14.255 62.556 44.742 1.00 16.51 95 SER A CA 1
ATOM 729 C C . SER A 1 95 ? 13.554 61.376 44.059 1.00 15.15 95 SER A C 1
ATOM 730 O O . SER A 1 95 ? 13.915 60.232 44.244 1.00 16.10 95 SER A O 1
ATOM 733 N N . GLN A 1 96 ? 12.610 61.703 43.182 1.00 15.41 96 GLN A N 1
ATOM 734 C CA . GLN A 1 96 ? 12.052 60.642 42.306 1.00 16.47 96 GLN A CA 1
ATOM 735 C C . GLN A 1 96 ? 12.970 60.194 41.185 1.00 15.91 96 GLN A C 1
ATOM 736 O O . GLN A 1 96 ? 12.765 59.139 40.666 1.00 17.19 96 GLN A O 1
ATOM 742 N N . ASN A 1 97 ? 13.972 60.997 40.809 1.00 15.23 97 ASN A N 1
ATOM 743 C CA . ASN A 1 97 ? 14.931 60.635 39.826 1.00 14.36 97 ASN A CA 1
ATOM 744 C C . ASN A 1 97 ? 15.854 59.509 40.415 1.00 16.80 97 ASN A C 1
ATOM 745 O O . ASN A 1 97 ? 16.200 58.607 39.684 1.00 14.63 97 ASN A O 1
ATOM 750 N N . TYR A 1 98 ? 16.180 59.603 41.695 1.00 17.17 98 TYR A N 1
ATOM 751 C CA . TYR A 1 98 ? 17.021 58.614 42.393 1.00 17.74 98 TYR A CA 1
ATOM 752 C C . TYR A 1 98 ? 16.434 57.217 42.236 1.00 17.86 98 TYR A C 1
ATOM 753 O O . TYR A 1 98 ? 17.136 56.316 41.780 1.00 18.03 98 TYR A O 1
ATOM 762 N N . THR A 1 99 ? 15.134 57.064 42.546 1.00 17.81 99 THR A N 1
ATOM 763 C CA . THR A 1 99 ? 14.480 55.770 42.422 1.00 18.32 99 THR A CA 1
ATOM 764 C C . THR A 1 99 ? 14.350 55.391 40.985 1.00 16.00 99 THR A C 1
ATOM 765 O O . THR A 1 99 ? 14.461 54.217 40.637 1.00 15.98 99 THR A O 1
ATOM 769 N N . PHE A 1 100 ? 14.265 56.392 40.082 1.00 16.20 100 PHE A N 1
ATOM 770 C CA . PHE A 1 100 ? 14.062 56.116 38.656 1.00 17.49 100 PHE A CA 1
ATOM 771 C C . PHE A 1 100 ? 15.343 55.519 38.080 1.00 16.32 100 PHE A C 1
ATOM 772 O O . PHE A 1 100 ? 15.356 54.542 37.261 1.00 15.72 100 PHE A O 1
ATOM 780 N N . PHE A 1 101 ? 16.454 56.098 38.469 1.00 14.54 101 PHE A N 1
ATOM 781 C CA . PHE A 1 101 ? 17.744 55.568 38.019 1.00 14.86 101 PHE A CA 1
ATOM 782 C C . PHE A 1 101 ? 17.924 54.047 38.338 1.00 15.57 101 PHE A C 1
ATOM 783 O O . PHE A 1 101 ? 18.192 53.263 37.463 1.00 16.61 101 PHE A O 1
ATOM 791 N N . TRP A 1 102 ? 17.800 53.696 39.629 1.00 15.27 102 TRP A N 1
ATOM 792 C CA . TRP A 1 102 ? 18.040 52.360 40.137 1.00 17.85 102 TRP A CA 1
ATOM 793 C C . TRP A 1 102 ? 16.978 51.391 39.639 1.00 16.32 102 TRP A C 1
ATOM 794 O O . TRP A 1 102 ? 17.293 50.265 39.264 1.00 16.39 102 TRP A O 1
ATOM 805 N N . ASP A 1 103 ? 15.756 51.879 39.472 1.00 17.03 103 ASP A N 1
ATOM 806 C CA . ASP A 1 103 ? 14.713 51.076 38.901 1.00 17.09 103 ASP A CA 1
ATOM 807 C C . ASP A 1 103 ? 15.054 50.626 37.462 1.00 15.50 103 ASP A C 1
ATOM 808 O O . ASP A 1 103 ? 15.033 49.409 37.071 1.00 17.39 103 ASP A O 1
ATOM 813 N N . LYS A 1 104 ? 15.354 51.555 36.586 1.00 16.10 104 LYS A N 1
ATOM 814 C CA . LYS A 1 104 ? 15.790 51.250 35.236 1.00 15.82 104 LYS A CA 1
ATOM 815 C C . LYS A 1 104 ? 16.997 50.367 35.121 1.00 16.59 104 LYS A C 1
ATOM 816 O O . LYS A 1 104 ? 17.084 49.507 34.291 1.00 14.98 104 LYS A O 1
ATOM 822 N N . PHE A 1 105 ? 18.003 50.632 35.950 1.00 15.26 105 PHE A N 1
ATOM 823 C CA . PHE A 1 105 ? 19.188 49.833 35.885 1.00 17.20 105 PHE A CA 1
ATOM 824 C C . PHE A 1 105 ? 18.910 48.387 36.362 1.00 16.79 105 PHE A C 1
ATOM 825 O O . PHE A 1 105 ? 19.305 47.429 35.687 1.00 17.57 105 PHE A O 1
ATOM 833 N N . GLU A 1 106 ? 18.201 48.245 37.467 1.00 16.09 106 GLU A N 1
ATOM 834 C CA . GLU A 1 106 ? 17.839 46.903 38.030 1.00 16.48 106 GLU A CA 1
ATOM 835 C C . GLU A 1 106 ? 16.930 46.212 37.055 1.00 18.07 106 GLU A C 1
ATOM 836 O O . GLU A 1 106 ? 17.147 45.067 36.737 1.00 16.48 106 GLU A O 1
ATOM 842 N N . LYS A 1 107 ? 15.979 46.946 36.463 1.00 15.79 107 LYS A N 1
ATOM 843 C CA . LYS A 1 107 ? 15.121 46.306 35.424 1.00 16.72 107 LYS A CA 1
ATOM 844 C C . LYS A 1 107 ? 15.892 45.779 34.194 1.00 17.51 107 LYS A C 1
ATOM 845 O O . LYS A 1 107 ? 15.454 44.820 33.623 1.00 17.39 107 LYS A O 1
ATOM 851 N N . SER A 1 108 ? 16.985 46.441 33.788 1.00 17.19 108 SER A N 1
ATOM 852 C CA . SER A 1 108 ? 17.855 46.014 32.688 1.00 16.82 108 SER A CA 1
ATOM 853 C C . SER A 1 108 ? 18.438 44.602 32.978 1.00 17.86 108 SER A C 1
ATOM 854 O O . SER A 1 108 ? 18.211 43.647 32.221 1.00 17.25 108 SER A O 1
ATOM 857 N N . ASN A 1 109 ? 18.984 44.440 34.172 1.00 19.32 109 ASN A N 1
ATOM 858 C CA . ASN A 1 109 ? 19.449 43.158 34.689 1.00 17.63 109 ASN A CA 1
ATOM 859 C C . ASN A 1 109 ? 18.337 42.110 34.857 1.00 18.49 109 ASN A C 1
ATOM 860 O O . ASN A 1 109 ? 18.516 40.935 34.448 1.00 18.50 109 ASN A O 1
ATOM 865 N N . TYR A 1 110 ? 17.222 42.546 35.437 1.00 19.56 110 TYR A N 1
ATOM 866 C CA . TYR A 1 110 ? 16.023 41.694 35.498 1.00 19.30 110 TYR A CA 1
ATOM 867 C C . TYR A 1 110 ? 15.605 41.135 34.159 1.00 21.51 110 TYR A C 1
ATOM 868 O O . TYR A 1 110 ? 15.427 39.927 34.041 1.00 17.68 110 TYR A O 1
ATOM 877 N N . PHE A 1 111 ? 15.551 41.993 33.130 1.00 19.65 111 PHE A N 1
ATOM 878 C CA . PHE A 1 111 ? 15.230 41.595 31.787 1.00 18.55 111 PHE A CA 1
ATOM 879 C C . PHE A 1 111 ? 16.239 40.556 31.244 1.00 19.84 111 PHE A C 1
ATOM 880 O O . PHE A 1 111 ? 15.847 39.546 30.668 1.00 20.25 111 PHE A O 1
ATOM 888 N N . TYR A 1 112 ? 17.525 40.800 31.433 1.00 17.44 112 TYR A N 1
ATOM 889 C CA . TYR A 1 112 ? 18.533 39.879 30.910 1.00 18.19 112 TYR A CA 1
ATOM 890 C C . TYR A 1 112 ? 18.350 38.506 31.575 1.00 19.12 112 TYR A C 1
ATOM 891 O O . TYR A 1 112 ? 18.534 37.460 30.925 1.00 19.21 112 TYR A O 1
ATOM 900 N N . GLU A 1 113 ? 18.061 38.498 32.852 1.00 20.16 113 GLU A N 1
ATOM 901 C CA . GLU A 1 113 ? 17.925 37.229 33.581 1.00 19.96 113 GLU A CA 1
ATOM 902 C C . GLU A 1 113 ? 16.666 36.511 33.080 1.00 22.22 113 GLU A C 1
ATOM 903 O O . GLU A 1 113 ? 16.633 35.256 32.964 1.00 20.61 113 GLU A O 1
ATOM 909 N N . ASN A 1 114 ? 15.628 37.276 32.780 1.00 21.58 114 ASN A N 1
ATOM 910 C CA . ASN A 1 114 ? 14.406 36.678 32.178 1.00 20.04 114 ASN A CA 1
ATOM 911 C C . ASN A 1 114 ? 14.620 36.104 30.801 1.00 19.96 114 ASN A C 1
ATOM 912 O O . ASN A 1 114 ? 14.065 35.021 30.465 1.00 21.88 114 ASN A O 1
ATOM 917 N N . VAL A 1 115 ? 15.433 36.778 29.992 1.00 19.21 115 VAL A N 1
ATOM 918 C CA . VAL A 1 115 ? 15.788 36.312 28.711 1.00 19.99 115 VAL A CA 1
ATOM 919 C C . VAL A 1 115 ? 16.629 35.014 28.804 1.00 21.81 115 VAL A C 1
ATOM 920 O O . VAL A 1 115 ? 16.416 34.066 27.998 1.00 21.66 115 VAL A O 1
ATOM 924 N N . LEU A 1 116 ? 17.581 34.995 29.724 1.00 22.58 116 LEU A N 1
ATOM 925 C CA . LEU A 1 116 ? 18.392 33.786 29.967 1.00 23.33 116 LEU A CA 1
ATOM 926 C C . LEU A 1 116 ? 17.462 32.580 30.370 1.00 23.53 116 LEU A C 1
ATOM 927 O O . LEU A 1 116 ? 17.585 31.502 29.812 1.00 23.54 116 LEU A O 1
ATOM 932 N N . LYS A 1 117 ? 16.562 32.817 31.292 1.00 20.80 117 LYS A N 1
ATOM 933 C CA . LYS A 1 117 ? 15.709 31.826 31.804 1.00 24.79 117 LYS A CA 1
ATOM 934 C C . LYS A 1 117 ? 14.761 31.272 30.753 1.00 26.88 117 LYS A C 1
ATOM 935 O O . LYS A 1 117 ? 14.388 30.142 30.852 1.00 25.57 117 LYS A O 1
ATOM 941 N N . THR A 1 118 ? 14.442 32.037 29.716 1.00 23.09 118 THR A N 1
ATOM 942 C CA . THR A 1 118 ? 13.499 31.588 28.698 1.00 24.25 118 THR A CA 1
ATOM 943 C C . THR A 1 118 ? 14.210 31.367 27.405 1.00 20.52 118 THR A C 1
ATOM 944 O O . THR A 1 118 ? 13.601 31.223 26.362 1.00 21.39 118 THR A O 1
ATOM 948 N N . ALA A 1 119 ? 15.525 31.296 27.439 1.00 24.70 119 ALA A N 1
ATOM 949 C CA . ALA A 1 119 ? 16.281 31.273 26.213 1.00 23.35 119 ALA A CA 1
ATOM 950 C C . ALA A 1 119 ? 16.138 29.936 25.446 1.00 27.93 119 ALA A C 1
ATOM 951 O O . ALA A 1 119 ? 16.435 29.925 24.268 1.00 26.97 119 ALA A O 1
ATOM 953 N N . ASP A 1 120 ? 15.693 28.897 26.165 1.00 27.02 120 ASP A N 1
ATOM 954 C CA . ASP A 1 120 ? 15.375 27.550 25.589 1.00 38.82 120 ASP A CA 1
ATOM 955 C C . ASP A 1 120 ? 13.932 27.464 25.011 1.00 36.83 120 ASP A C 1
ATOM 956 O O . ASP A 1 120 ? 13.551 26.474 24.406 1.00 37.54 120 ASP A O 1
ATOM 961 N N . GLN A 1 121 ? 13.149 28.521 25.175 1.00 31.06 121 GLN A N 1
ATOM 962 C CA . GLN A 1 121 ? 11.777 28.536 24.720 1.00 29.63 121 GLN A CA 1
ATOM 963 C C . GLN A 1 121 ? 11.677 29.287 23.406 1.00 27.58 121 GLN A C 1
ATOM 964 O O . GLN A 1 121 ? 12.470 30.193 23.091 1.00 27.66 121 GLN A O 1
ATOM 970 N N . PRO A 1 122 ? 10.722 28.894 22.571 1.00 29.33 122 PRO A N 1
ATOM 971 C CA . PRO A 1 122 ? 10.615 29.535 21.276 1.00 27.60 122 PRO A CA 1
ATOM 972 C C . PRO A 1 122 ? 10.425 31.045 21.417 1.00 21.95 122 PRO A C 1
ATOM 973 O O . PRO A 1 122 ? 9.695 31.511 22.332 1.00 22.92 122 PRO A O 1
ATOM 977 N N . LEU A 1 123 ? 11.026 31.767 20.490 1.00 26.29 123 LEU A N 1
ATOM 978 C CA . LEU A 1 123 ? 10.888 33.231 20.387 1.00 25.19 123 LEU A CA 1
ATOM 979 C C . LEU A 1 123 ? 9.440 33.750 20.286 1.00 26.93 123 LEU A C 1
ATOM 980 O O . LEU A 1 123 ? 9.120 34.825 20.829 1.00 23.88 123 LEU A O 1
ATOM 985 N N . ASP A 1 124 ? 8.604 32.992 19.554 1.00 26.23 124 ASP A N 1
ATOM 986 C CA . ASP A 1 124 ? 7.191 33.281 19.418 1.00 30.22 124 ASP A CA 1
ATOM 987 C C . ASP A 1 124 ? 6.275 32.724 20.517 1.00 29.56 124 ASP A C 1
ATOM 988 O O . ASP A 1 124 ? 5.005 32.803 20.415 1.00 22.27 124 ASP A O 1
ATOM 993 N N . SER A 1 125 ? 6.875 32.133 21.563 1.00 26.69 125 SER A N 1
ATOM 994 C CA . SER A 1 125 ? 6.072 31.659 22.686 1.00 25.47 125 SER A CA 1
ATOM 995 C C . SER A 1 125 ? 5.471 32.861 23.452 1.00 25.55 125 SER A C 1
ATOM 996 O O . SER A 1 125 ? 5.970 33.921 23.420 1.00 21.48 125 SER A O 1
ATOM 999 N N . ARG A 1 126 ? 4.340 32.666 24.086 1.00 24.14 126 ARG A N 1
ATOM 1000 C CA . ARG A 1 126 ? 3.655 33.734 24.748 1.00 20.88 126 ARG A CA 1
ATOM 1001 C C . ARG A 1 126 ? 4.523 34.458 25.794 1.00 22.83 126 ARG A C 1
ATOM 1002 O O . ARG A 1 126 ? 4.510 35.693 25.876 1.00 20.89 126 ARG A O 1
ATOM 1010 N N . LYS A 1 127 ? 5.309 33.719 26.564 1.00 21.70 127 LYS A N 1
ATOM 1011 C CA . LYS A 1 127 ? 6.087 34.372 27.614 1.00 21.46 127 LYS A CA 1
ATOM 1012 C C . LYS A 1 127 ? 7.290 35.135 27.025 1.00 19.87 127 LYS A C 1
ATOM 1013 O O . LYS A 1 127 ? 7.666 36.186 27.551 1.00 20.71 127 LYS A O 1
ATOM 1019 N N . VAL A 1 128 ? 7.934 34.617 25.976 1.00 19.81 128 VAL A N 1
ATOM 1020 C CA . VAL A 1 128 ? 9.083 35.301 25.374 1.00 19.52 128 VAL A CA 1
ATOM 1021 C C . VAL A 1 128 ? 8.542 36.554 24.683 1.00 23.52 128 VAL A C 1
ATOM 1022 O O . VAL A 1 128 ? 9.070 37.661 24.850 1.00 21.23 128 VAL A O 1
ATOM 1026 N N . ALA A 1 129 ? 7.370 36.394 24.033 1.00 19.58 129 ALA A N 1
ATOM 1027 C CA . ALA A 1 129 ? 6.784 37.571 23.334 1.00 21.75 129 ALA A CA 1
ATOM 1028 C C . ALA A 1 129 ? 6.436 38.642 24.341 1.00 21.00 129 ALA A C 1
ATOM 1029 O O . ALA A 1 129 ? 6.642 39.816 24.054 1.00 20.34 129 ALA A O 1
ATOM 1031 N N . PHE A 1 130 ? 5.931 38.256 25.498 1.00 20.59 130 PHE A N 1
ATOM 1032 C CA . PHE A 1 130 ? 5.535 39.248 26.554 1.00 23.43 130 PHE A CA 1
ATOM 1033 C C . PHE A 1 130 ? 6.715 40.049 27.098 1.00 26.00 130 PHE A C 1
ATOM 1034 O O . PHE A 1 130 ? 6.658 41.285 27.233 1.00 21.91 130 PHE A O 1
ATOM 1042 N N . LEU A 1 131 ? 7.794 39.338 27.383 1.00 23.44 131 LEU A N 1
ATOM 1043 C CA . LEU A 1 131 ? 9.097 39.948 27.672 1.00 26.83 131 LEU A CA 1
ATOM 1044 C C . LEU A 1 131 ? 9.599 40.971 26.676 1.00 22.92 131 LEU A C 1
ATOM 1045 O O . LEU A 1 131 ? 10.031 42.057 27.056 1.00 23.80 131 LEU A O 1
ATOM 1050 N N . LEU A 1 132 ? 9.569 40.601 25.399 1.00 18.10 132 LEU A N 1
ATOM 1051 C CA . LEU A 1 132 ? 10.185 41.416 24.353 1.00 20.69 132 LEU A CA 1
ATOM 1052 C C . LEU A 1 132 ? 9.273 42.590 24.009 1.00 20.44 132 LEU A C 1
ATOM 1053 O O . LEU A 1 132 ? 9.768 43.600 23.465 1.00 21.23 132 LEU A O 1
ATOM 1058 N N . ALA A 1 133 ? 7.985 42.418 24.261 1.00 18.76 133 ALA A N 1
ATOM 1059 C CA . ALA A 1 133 ? 7.025 43.484 23.928 1.00 19.71 133 ALA A CA 1
ATOM 1060 C C . ALA A 1 133 ? 7.254 44.696 24.840 1.00 21.39 133 ALA A C 1
ATOM 1061 O O . ALA A 1 133 ? 7.108 45.821 24.391 1.00 20.35 133 ALA A O 1
ATOM 1063 N N . THR A 1 134 ? 7.677 44.450 26.093 1.00 21.31 134 THR A N 1
ATOM 1064 C CA . THR A 1 134 ? 7.902 45.514 27.025 1.00 21.04 134 THR A CA 1
ATOM 1065 C C . THR A 1 134 ? 9.152 45.263 27.861 1.00 19.08 134 THR A C 1
ATOM 1066 O O . THR A 1 134 ? 9.041 44.840 29.037 1.00 21.81 134 THR A O 1
ATOM 1070 N N . PRO A 1 135 ? 10.341 45.410 27.250 1.00 18.13 135 PRO A N 1
ATOM 1071 C CA . PRO A 1 135 ? 11.529 45.004 28.042 1.00 19.78 135 PRO A CA 1
ATOM 1072 C C . PRO A 1 135 ? 11.659 45.649 29.416 1.00 20.43 135 PRO A C 1
ATOM 1073 O O . PRO A 1 135 ? 11.930 44.962 30.408 1.00 19.26 135 PRO A O 1
ATOM 1077 N N . GLN A 1 136 ? 11.440 46.947 29.497 1.00 19.05 136 GLN A N 1
ATOM 1078 C CA . GLN A 1 136 ? 11.198 47.608 30.741 1.00 17.96 136 GLN A CA 1
ATOM 1079 C C . GLN A 1 136 ? 10.196 48.721 30.514 1.00 17.41 136 GLN A C 1
ATOM 1080 O O . GLN A 1 136 ? 9.856 49.018 29.375 1.00 19.82 136 GLN A O 1
ATOM 1086 N N . GLN A 1 137 ? 9.752 49.345 31.580 1.00 19.00 137 GLN A N 1
ATOM 1087 C CA . GLN A 1 137 ? 8.902 50.512 31.485 1.00 20.40 137 GLN A CA 1
ATOM 1088 C C . GLN A 1 137 ? 9.041 51.336 32.744 1.00 18.42 137 GLN A C 1
ATOM 1089 O O . GLN A 1 137 ? 9.680 50.929 33.707 1.00 19.36 137 GLN A O 1
ATOM 1095 N N . ASP A 1 138 ? 8.418 52.496 32.747 1.00 18.15 138 ASP A N 1
ATOM 1096 C CA . ASP A 1 138 ? 8.439 53.392 33.928 1.00 16.89 138 ASP A CA 1
ATOM 1097 C C . ASP A 1 138 ? 7.722 52.876 35.138 1.00 17.17 138 ASP A C 1
ATOM 1098 O O . ASP A 1 138 ? 8.162 53.166 36.235 1.00 17.09 138 ASP A O 1
ATOM 1103 N N . GLY A 1 139 ? 6.589 52.167 34.957 1.00 17.38 139 GLY A N 1
ATOM 1104 C CA . GLY A 1 139 ? 5.773 51.775 36.051 1.00 17.49 139 GLY A CA 1
ATOM 1105 C C . GLY A 1 139 ? 6.288 50.670 36.970 1.00 17.68 139 GLY A C 1
ATOM 1106 O O . GLY A 1 139 ? 7.185 49.869 36.610 1.00 18.48 139 GLY A O 1
ATOM 1107 N N . GLY A 1 140 ? 5.537 50.506 38.056 1.00 20.19 140 GLY A N 1
ATOM 1108 C CA . GLY A 1 140 ? 5.848 49.459 39.007 1.00 21.22 140 GLY A CA 1
ATOM 1109 C C . GLY A 1 140 ? 4.769 49.202 40.039 1.00 21.76 140 GLY A C 1
ATOM 1110 O O . GLY A 1 140 ? 3.585 49.555 39.870 1.00 23.17 140 GLY A O 1
ATOM 1111 N N A GLN A 1 141 ? 5.157 48.485 41.092 0.50 21.06 141 GLN A N 1
ATOM 1112 N N B GLN A 1 141 ? 5.211 48.580 41.125 0.50 22.67 141 GLN A N 1
ATOM 1113 C CA A GLN A 1 141 ? 4.286 48.181 42.198 0.50 20.46 141 GLN A CA 1
ATOM 1114 C CA B GLN A 1 141 ? 4.387 48.226 42.225 0.50 22.28 141 GLN A CA 1
ATOM 1115 C C A GLN A 1 141 ? 5.054 48.433 43.511 0.50 19.92 141 GLN A C 1
ATOM 1116 C C B GLN A 1 141 ? 5.088 48.519 43.550 0.50 20.80 141 GLN A C 1
ATOM 1117 O O A GLN A 1 141 ? 6.299 48.545 43.511 0.50 21.38 141 GLN A O 1
ATOM 1118 O O B GLN A 1 141 ? 6.308 48.745 43.619 0.50 21.24 141 GLN A O 1
ATOM 1129 N N . TRP A 1 142 ? 4.310 48.514 44.615 1.00 18.81 142 TRP A N 1
ATOM 1130 C CA . TRP A 1 142 ? 4.824 48.893 45.929 1.00 18.21 142 TRP A CA 1
ATOM 1131 C C . TRP A 1 142 ? 6.059 48.056 46.337 1.00 17.26 142 TRP A C 1
ATOM 1132 O O . TRP A 1 142 ? 7.070 48.612 46.720 1.00 16.72 142 TRP A O 1
ATOM 1143 N N . ASP A 1 143 ? 6.003 46.744 46.161 1.00 19.28 143 ASP A N 1
ATOM 1144 C CA . ASP A 1 143 ? 7.087 45.873 46.649 1.00 19.47 143 ASP A CA 1
ATOM 1145 C C . ASP A 1 143 ? 8.370 46.101 45.853 1.00 20.39 143 ASP A C 1
ATOM 1146 O O . ASP A 1 143 ? 9.468 45.950 46.392 1.00 18.90 143 ASP A O 1
ATOM 1159 N N . LEU A 1 145 ? 9.172 49.134 44.700 1.00 19.10 145 LEU A N 1
ATOM 1160 C CA . LEU A 1 145 ? 9.765 50.369 45.192 1.00 19.90 145 LEU A CA 1
ATOM 1161 C C . LEU A 1 145 ? 10.504 50.063 46.507 1.00 19.39 145 LEU A C 1
ATOM 1162 O O . LEU A 1 145 ? 11.636 50.551 46.734 1.00 19.43 145 LEU A O 1
ATOM 1167 N N . SER A 1 146 ? 9.870 49.303 47.403 1.00 19.40 146 SER A N 1
ATOM 1168 C CA . SER A 1 146 ? 10.574 48.856 48.604 1.00 20.83 146 SER A CA 1
ATOM 1169 C C . SER A 1 146 ? 11.895 48.198 48.331 1.00 18.17 146 SER A C 1
ATOM 1170 O O . SER A 1 146 ? 12.893 48.523 49.004 1.00 18.35 146 SER A O 1
ATOM 1173 N N . ALA A 1 147 ? 11.923 47.291 47.365 1.00 16.64 147 ALA A N 1
ATOM 1174 C CA . ALA A 1 147 ? 13.135 46.610 47.011 1.00 17.86 147 ALA A CA 1
ATOM 1175 C C . A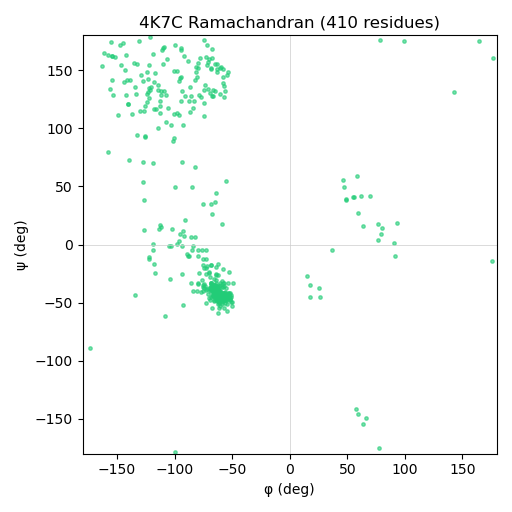LA A 1 147 ? 14.238 47.615 46.700 1.00 20.54 147 ALA A C 1
ATOM 1176 O O . ALA A 1 147 ? 15.404 47.426 47.092 1.00 18.32 147 ALA A O 1
ATOM 1178 N N . LEU A 1 148 ? 13.875 48.688 45.967 1.00 19.49 148 LEU A N 1
ATOM 1179 C CA . LEU A 1 148 ? 14.831 49.709 45.630 1.00 17.12 148 LEU A CA 1
ATOM 1180 C C . LEU A 1 148 ? 15.329 50.465 46.822 1.00 15.33 148 LEU A C 1
ATOM 1181 O O . LEU A 1 148 ? 16.530 50.670 46.927 1.00 19.41 148 LEU A O 1
ATOM 1186 N N . ILE A 1 149 ? 14.442 50.781 47.759 1.00 16.02 149 ILE A N 1
ATOM 1187 C CA . ILE A 1 149 ? 14.811 51.555 48.914 1.00 18.36 149 ILE A CA 1
ATOM 1188 C C . ILE A 1 149 ? 15.677 50.725 49.864 1.00 21.80 149 ILE A C 1
ATOM 1189 O O . ILE A 1 149 ? 16.609 51.252 50.466 1.00 18.68 149 ILE A O 1
ATOM 1194 N N . GLU A 1 150 ? 15.330 49.436 49.988 1.00 20.67 150 GLU A N 1
ATOM 1195 C CA . GLU A 1 150 ? 16.123 48.514 50.799 1.00 22.44 150 GLU A CA 1
ATOM 1196 C C . GLU A 1 150 ? 17.549 48.471 50.279 1.00 22.63 150 GLU A C 1
ATOM 1197 O O . GLU A 1 150 ? 18.473 48.464 51.064 1.00 21.16 150 GLU A O 1
ATOM 1203 N N . LYS A 1 151 ? 17.738 48.448 48.981 1.00 20.19 151 LYS A N 1
ATOM 1204 C CA . LYS A 1 151 ? 19.076 48.237 48.440 1.00 19.12 151 LYS A CA 1
ATOM 1205 C C . LYS A 1 151 ? 19.878 49.566 48.327 1.00 19.79 151 LYS A C 1
ATOM 1206 O O . LYS A 1 151 ? 21.139 49.573 48.473 1.00 17.40 151 LYS A O 1
ATOM 1212 N N . TYR A 1 152 ? 19.162 50.667 48.048 1.00 17.90 152 TYR A N 1
ATOM 1213 C CA . TYR A 1 152 ? 19.785 51.939 47.666 1.00 18.46 152 TYR A CA 1
ATOM 1214 C C . TYR A 1 152 ? 19.535 53.190 48.466 1.00 16.17 152 TYR A C 1
ATOM 1215 O O . TYR A 1 152 ? 20.207 54.240 48.295 1.00 18.97 152 TYR A O 1
ATOM 1224 N N . GLY A 1 153 ? 18.587 53.088 49.351 1.00 16.88 153 GLY A N 1
ATOM 1225 C CA . GLY A 1 153 ? 18.115 54.193 50.169 1.00 14.72 153 GLY A CA 1
ATOM 1226 C C . GLY A 1 153 ? 17.430 55.278 49.396 1.00 17.25 153 GLY A C 1
ATOM 1227 O O . GLY A 1 153 ? 16.751 54.969 48.427 1.00 15.71 153 GLY A O 1
ATOM 1228 N N . ILE A 1 154 ? 17.531 56.497 49.854 1.00 16.01 154 ILE A N 1
ATOM 1229 C CA . ILE A 1 154 ? 16.841 57.605 49.213 1.00 16.79 154 ILE A CA 1
ATOM 1230 C C . ILE A 1 154 ? 17.615 58.872 49.542 1.00 16.32 154 ILE A C 1
ATOM 1231 O O . ILE A 1 154 ? 18.413 58.932 50.494 1.00 16.02 154 ILE A O 1
ATOM 1236 N N . VAL A 1 155 ? 17.364 59.902 48.758 1.00 16.22 155 VAL A N 1
ATOM 1237 C CA . VAL A 1 155 ? 17.930 61.221 48.941 1.00 16.04 155 VAL A CA 1
ATOM 1238 C C . VAL A 1 155 ? 16.874 62.348 48.782 1.00 18.42 155 VAL A C 1
ATOM 1239 O O . VAL A 1 155 ? 15.854 62.150 48.092 1.00 17.11 155 VAL A O 1
ATOM 1243 N N . PRO A 1 156 ? 17.134 63.502 49.389 1.00 16.24 156 PRO A N 1
ATOM 1244 C CA . PRO A 1 156 ? 16.354 64.697 49.068 1.00 17.19 156 PRO A CA 1
ATOM 1245 C C . PRO A 1 156 ? 16.356 64.963 47.569 1.00 16.08 156 PRO A C 1
ATOM 1246 O O . PRO A 1 156 ? 17.308 64.762 46.858 1.00 16.17 156 PRO A O 1
ATOM 1250 N N . LYS A 1 157 ? 15.262 65.531 47.107 1.00 18.69 157 LYS A N 1
ATOM 1251 C CA . LYS A 1 157 ? 15.152 65.981 45.745 1.00 18.68 157 LYS A CA 1
ATOM 1252 C C . LYS A 1 157 ? 16.277 66.920 45.311 1.00 17.95 157 LYS A C 1
ATOM 1253 O O . LYS A 1 157 ? 16.834 66.767 44.239 1.00 19.09 157 LYS A O 1
ATOM 1259 N N . SER A 1 158 ? 16.643 67.876 46.141 1.00 17.18 158 SER A N 1
ATOM 1260 C CA . SER A 1 158 ? 17.735 68.796 45.838 1.00 19.01 158 SER A CA 1
ATOM 1261 C C . SER A 1 158 ? 19.048 68.125 45.579 1.00 19.13 158 SER A C 1
ATOM 1262 O O . SER A 1 158 ? 19.873 68.692 44.944 1.00 18.09 158 SER A O 1
ATOM 1265 N N . VAL A 1 159 ? 19.207 66.881 46.059 1.00 15.68 159 VAL A N 1
ATOM 1266 C CA . VAL A 1 159 ? 20.475 66.171 45.972 1.00 17.26 159 VAL A CA 1
ATOM 1267 C C . VAL A 1 159 ? 20.621 65.331 44.706 1.00 17.24 159 VAL A C 1
ATOM 1268 O O . VAL A 1 159 ? 21.769 65.078 44.247 1.00 19.09 159 VAL A O 1
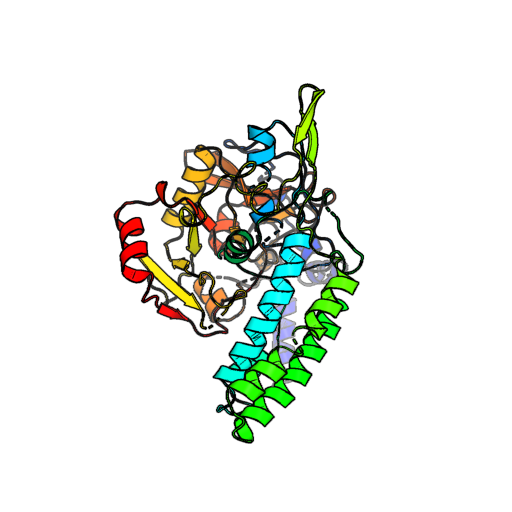ATOM 1280 N N . PRO A 1 161 ? 18.432 66.087 41.494 1.00 18.33 161 PRO A N 1
ATOM 1281 C CA . PRO A 1 161 ? 17.363 66.776 40.786 1.00 18.68 161 PRO A CA 1
ATOM 1282 C C . PRO A 1 161 ? 16.924 66.076 39.502 1.00 16.37 161 PRO A C 1
ATOM 1283 O O . PRO A 1 161 ? 17.643 65.184 38.916 1.00 16.01 161 PRO A O 1
ATOM 1287 N N . GLU A 1 162 ? 15.772 66.490 39.022 1.00 17.05 162 GLU A N 1
ATOM 1288 C CA . GLU A 1 162 ? 15.323 66.084 37.710 1.00 15.87 162 GLU A CA 1
ATOM 1289 C C . GLU A 1 162 ? 16.285 66.509 36.573 1.00 15.79 162 GLU A C 1
ATOM 1290 O O . GLU A 1 162 ? 16.980 67.539 36.610 1.00 15.35 162 GLU A O 1
ATOM 1296 N N . THR A 1 163 ? 16.233 65.723 35.526 1.00 14.91 163 THR A N 1
ATOM 1297 C CA . THR A 1 163 ? 16.859 66.011 34.250 1.00 14.84 163 THR A CA 1
ATOM 1298 C C . THR A 1 163 ? 15.772 66.037 33.136 1.00 15.20 163 THR A C 1
ATOM 1299 O O . THR A 1 163 ? 14.590 65.895 33.402 1.00 15.47 163 THR A O 1
ATOM 1303 N N . TYR A 1 164 ? 16.201 66.321 31.930 1.00 17.08 164 TYR A N 1
ATOM 1304 C CA . TYR A 1 164 ? 15.322 66.255 30.741 1.00 15.88 164 TYR A CA 1
ATOM 1305 C C . TYR A 1 164 ? 14.604 64.949 30.704 1.00 17.05 164 TYR A C 1
ATOM 1306 O O . TYR A 1 164 ? 13.417 64.945 30.584 1.00 15.85 164 TYR A O 1
ATOM 1315 N N . SER A 1 165 ? 15.321 63.824 30.786 1.00 14.32 165 SER A N 1
ATOM 1316 C CA . SER A 1 165 ? 14.756 62.523 30.524 1.00 14.78 165 SER A CA 1
ATOM 1317 C C . SER A 1 165 ? 13.902 62.056 31.704 1.00 15.29 165 SER A C 1
ATOM 1318 O O . SER A 1 165 ? 12.998 61.308 31.525 1.00 15.79 165 SER A O 1
ATOM 1321 N N . SER A 1 166 ? 14.251 62.472 32.910 1.00 14.65 166 SER A N 1
ATOM 1322 C CA . SER A 1 166 ? 13.490 61.972 34.062 1.00 15.08 166 SER A CA 1
ATOM 1323 C C . SER A 1 166 ? 12.084 62.523 34.036 1.00 17.35 166 SER A C 1
ATOM 1324 O O . SER A 1 166 ? 11.163 61.850 34.474 1.00 17.40 166 SER A O 1
ATOM 1327 N N . SER A 1 167 ? 11.930 63.742 33.530 1.00 17.23 167 SER A N 1
ATOM 1328 C CA . SER A 1 167 ? 10.660 64.419 33.445 1.00 18.10 167 SER A CA 1
ATOM 1329 C C . SER A 1 167 ? 10.000 64.295 32.012 1.00 17.52 167 SER A C 1
ATOM 1330 O O . SER A 1 167 ? 8.860 64.760 31.780 1.00 17.50 167 SER A O 1
ATOM 1333 N N . LYS A 1 168 ? 10.661 63.594 31.081 1.00 15.63 168 LYS A N 1
ATOM 1334 C CA . LYS A 1 168 ? 10.171 63.317 29.736 1.00 15.07 168 LYS A CA 1
ATOM 1335 C C . LYS A 1 168 ? 10.905 62.087 29.233 1.00 13.54 168 LYS A C 1
ATOM 1336 O O . LYS A 1 168 ? 11.933 62.212 28.556 1.00 15.00 168 LYS A O 1
ATOM 1342 N N . SER A 1 169 ? 10.431 60.920 29.699 1.00 14.78 169 SER A N 1
ATOM 1343 C CA . SER A 1 169 ? 11.190 59.676 29.590 1.00 16.45 169 SER A CA 1
ATOM 1344 C C . SER A 1 169 ? 11.040 58.920 28.290 1.00 16.11 169 SER A C 1
ATOM 1345 O O . SER A 1 169 ? 11.663 57.848 28.106 1.00 16.30 169 SER A O 1
ATOM 1348 N N A ASN A 1 170 ? 10.211 59.435 27.381 0.50 16.69 170 ASN A N 1
ATOM 1349 N N B ASN A 1 170 ? 10.216 59.442 27.378 0.50 16.15 170 ASN A N 1
ATOM 1350 C CA A ASN A 1 170 ? 9.944 58.675 26.140 0.50 17.20 170 ASN A CA 1
ATOM 1351 C CA B ASN A 1 170 ? 9.961 58.713 26.111 0.50 16.20 170 ASN A CA 1
ATOM 1352 C C A ASN A 1 170 ? 11.184 58.267 25.362 0.50 17.09 170 ASN A C 1
ATOM 1353 C C B ASN A 1 170 ? 11.191 58.271 25.364 0.50 16.62 170 ASN A C 1
ATOM 1354 O O A ASN A 1 170 ? 11.323 57.111 24.971 0.50 17.25 170 ASN A O 1
ATOM 1355 O O B ASN A 1 170 ? 11.324 57.110 24.980 0.50 16.97 170 ASN A O 1
ATOM 1360 N N . GLU A 1 171 ? 12.120 59.184 25.146 1.00 17.29 171 GLU A N 1
ATOM 1361 C CA . GLU A 1 171 ? 13.331 58.889 24.349 1.00 18.67 171 GLU A CA 1
ATOM 1362 C C . GLU A 1 171 ? 14.266 57.865 25.080 1.00 20.51 171 GLU A C 1
ATOM 1363 O O . GLU A 1 171 ? 14.834 56.930 24.465 1.00 17.56 171 GLU A O 1
ATOM 1369 N N . LEU A 1 172 ? 14.366 58.016 26.389 1.00 17.81 172 LEU A N 1
ATOM 1370 C CA . LEU A 1 172 ? 15.138 57.066 27.192 1.00 16.62 172 LEU A CA 1
ATOM 1371 C C . LEU A 1 172 ? 14.498 55.673 27.090 1.00 16.49 172 LEU A C 1
ATOM 1372 O O . LEU A 1 172 ? 15.203 54.715 26.884 1.00 15.28 172 LEU A O 1
ATOM 1377 N N . ASN A 1 173 ? 13.184 55.548 27.269 1.00 16.69 173 ASN A N 1
ATOM 1378 C CA . ASN A 1 173 ? 12.579 54.215 27.159 1.00 17.07 173 ASN A CA 1
ATOM 1379 C C . ASN A 1 173 ? 12.780 53.646 25.754 1.00 17.22 173 ASN A C 1
ATOM 1380 O O . ASN A 1 173 ? 13.080 52.443 25.613 1.00 16.51 173 ASN A O 1
ATOM 1385 N N . GLY A 1 174 ? 12.644 54.498 24.724 1.00 17.43 174 GLY A N 1
ATOM 1386 C CA . GLY A 1 174 ? 12.845 54.004 23.343 1.00 18.51 174 GLY A CA 1
ATOM 1387 C C . GLY A 1 174 ? 14.233 53.434 23.123 1.00 17.13 174 GLY A C 1
ATOM 1388 O O . GLY A 1 174 ? 14.430 52.348 22.571 1.00 16.32 174 GLY A O 1
ATOM 1389 N N . LEU A 1 175 ? 15.257 54.157 23.572 1.00 16.36 175 LEU A N 1
ATOM 1390 C CA . LEU A 1 175 ? 16.659 53.736 23.343 1.00 16.09 175 LEU A CA 1
ATOM 1391 C C . LEU A 1 175 ? 17.028 52.587 24.260 1.00 17.80 175 LEU A C 1
ATOM 1392 O O . LEU A 1 175 ? 17.636 51.626 23.794 1.00 18.27 175 LEU A O 1
ATOM 1397 N N . LEU A 1 176 ? 16.497 52.588 25.477 1.00 17.60 176 LEU A N 1
ATOM 1398 C CA . LEU A 1 176 ? 16.890 51.514 26.388 1.00 19.18 176 LEU A CA 1
ATOM 1399 C C . LEU A 1 176 ? 16.219 50.190 25.914 1.00 20.82 176 LEU A C 1
ATOM 1400 O O . LEU A 1 176 ? 16.837 49.122 25.944 1.00 18.82 176 LEU A O 1
ATOM 1405 N N . ASN A 1 177 ? 14.980 50.297 25.471 1.00 17.81 177 ASN A N 1
ATOM 1406 C CA . ASN A 1 177 ? 14.266 49.110 24.977 1.00 17.51 177 ASN A CA 1
ATOM 1407 C C . ASN A 1 177 ? 14.973 48.545 23.768 1.00 17.97 177 ASN A C 1
ATOM 1408 O O . ASN A 1 177 ? 15.101 47.326 23.624 1.00 18.31 177 ASN A O 1
ATOM 1413 N N . LEU A 1 178 ? 15.490 49.430 22.918 1.00 17.21 178 LEU A N 1
ATOM 1414 C CA . LEU A 1 178 ? 16.189 48.987 21.710 1.00 16.09 178 LEU A CA 1
ATOM 1415 C C . LEU A 1 178 ? 17.440 48.228 22.118 1.00 19.45 178 LEU A C 1
ATOM 1416 O O . LEU A 1 178 ? 17.719 47.084 21.690 1.00 18.93 178 LEU A O 1
ATOM 1421 N N . LYS A 1 179 ? 18.152 48.840 23.064 1.00 18.26 179 LYS A N 1
ATOM 1422 C CA . LYS A 1 179 ? 19.404 48.240 23.607 1.00 15.96 179 LYS A CA 1
ATOM 1423 C C . LYS A 1 179 ? 19.114 46.828 24.213 1.00 16.38 179 LYS A C 1
ATOM 1424 O O . LYS A 1 179 ? 19.833 45.832 23.922 1.00 19.06 179 LYS A O 1
ATOM 1430 N N . LEU A 1 180 ? 18.089 46.725 25.040 1.00 15.99 180 LEU A N 1
ATOM 1431 C CA . LEU A 1 180 ? 17.770 45.488 25.708 1.00 17.92 180 LEU A CA 1
ATOM 1432 C C . LEU A 1 180 ? 17.364 44.428 24.733 1.00 18.47 180 LEU A C 1
ATOM 1433 O O . LEU A 1 180 ? 17.847 43.270 24.819 1.00 18.91 180 LEU A O 1
ATOM 1438 N N . ARG A 1 181 ? 16.593 44.825 23.725 1.00 19.02 181 ARG A N 1
ATOM 1439 C CA . ARG A 1 181 ? 16.226 43.848 22.659 1.00 17.82 181 ARG A CA 1
ATOM 1440 C C . ARG A 1 181 ? 17.410 43.327 21.839 1.00 16.98 181 ARG A C 1
ATOM 1441 O O . ARG A 1 181 ? 17.524 42.122 21.530 1.00 18.48 181 ARG A O 1
ATOM 1449 N N . LYS A 1 182 ? 18.335 44.185 21.493 1.00 17.50 182 LYS A N 1
ATOM 1450 C CA . LYS A 1 182 ? 19.519 43.856 20.780 1.00 16.92 182 LYS A CA 1
ATOM 1451 C C . LYS A 1 182 ? 20.334 42.888 21.619 1.00 19.63 182 LYS A C 1
ATOM 1452 O O . LYS A 1 182 ? 20.879 41.918 21.108 1.00 19.46 182 LYS A O 1
ATOM 1458 N N . ASP A 1 183 ? 20.474 43.231 22.881 1.00 18.78 183 ASP A N 1
ATOM 1459 C CA . ASP A 1 183 ? 21.193 42.335 23.821 1.00 20.23 183 ASP A CA 1
ATOM 1460 C C . ASP A 1 183 ? 2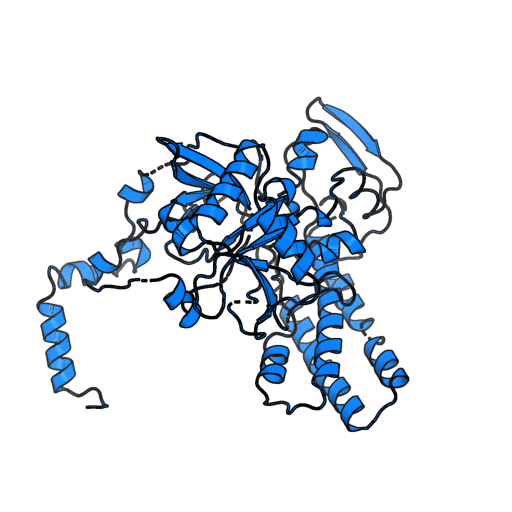0.479 40.970 24.024 1.00 21.89 183 ASP A C 1
ATOM 1461 O O . ASP A 1 183 ? 21.147 39.926 24.239 1.00 19.09 183 ASP A O 1
ATOM 1466 N N . ALA A 1 184 ? 19.144 40.933 23.973 1.00 20.66 184 ALA A N 1
ATOM 1467 C CA . ALA A 1 184 ? 18.399 39.681 24.058 1.00 20.57 184 ALA A CA 1
ATOM 1468 C C . ALA A 1 184 ? 18.772 38.780 22.904 1.00 21.42 184 ALA A C 1
ATOM 1469 O O . ALA A 1 184 ? 18.923 37.577 23.058 1.00 22.24 184 ALA A O 1
ATOM 1471 N N . VAL A 1 185 ? 18.967 39.345 21.718 1.00 22.50 185 VAL A N 1
ATOM 1472 C CA . VAL A 1 185 ? 19.443 38.546 20.590 1.00 21.38 185 VAL A CA 1
ATOM 1473 C C . VAL A 1 185 ? 20.758 37.810 20.908 1.00 23.83 185 VAL A C 1
ATOM 1474 O O . VAL A 1 185 ? 20.909 36.597 20.682 1.00 20.69 185 VAL A O 1
ATOM 1478 N N . THR A 1 186 ? 21.694 38.566 21.463 1.00 22.51 186 THR A N 1
ATOM 1479 C CA . THR A 1 186 ? 23.037 38.100 21.746 1.00 23.37 186 THR A CA 1
ATOM 1480 C C . THR A 1 186 ? 22.949 37.033 22.854 1.00 21.89 186 THR A C 1
ATOM 1481 O O . THR A 1 186 ? 23.585 35.968 22.759 1.00 24.45 186 THR A O 1
ATOM 1485 N N . LEU A 1 187 ? 22.151 37.288 23.864 1.00 18.63 187 LEU A N 1
ATOM 1486 C CA . LEU A 1 187 ? 21.992 36.353 25.006 1.00 21.71 187 LEU A CA 1
ATOM 1487 C C . LEU A 1 187 ? 21.371 35.006 24.585 1.00 27.48 187 LEU A C 1
ATOM 1488 O O . LEU A 1 187 ? 21.886 33.879 24.962 1.00 25.19 187 LEU A O 1
ATOM 1493 N N . ARG A 1 188 ? 20.301 35.059 23.773 1.00 22.77 188 ARG A N 1
ATOM 1494 C CA . ARG A 1 188 ? 19.736 33.806 23.222 1.00 22.62 188 ARG A CA 1
ATOM 1495 C C . ARG A 1 188 ? 20.733 33.026 22.369 1.00 22.61 188 ARG A C 1
ATOM 1496 O O . ARG A 1 188 ? 20.772 31.753 22.421 1.00 24.46 188 ARG A O 1
ATOM 1504 N N . LYS A 1 189 ? 21.505 33.746 21.591 1.00 21.38 189 LYS A N 1
ATOM 1505 C CA . LYS A 1 189 ? 22.526 33.156 20.766 1.00 24.92 189 LYS A CA 1
ATOM 1506 C C . LYS A 1 189 ? 23.602 32.425 21.605 1.00 28.76 189 LYS A C 1
ATOM 1507 O O . LYS A 1 189 ? 23.931 31.277 21.353 1.00 24.14 189 LYS A O 1
ATOM 1513 N N . LEU A 1 190 ? 24.130 33.106 22.606 1.00 27.16 190 LEU A N 1
ATOM 1514 C CA . LEU A 1 190 ? 25.023 32.500 23.594 1.00 27.11 190 LEU A CA 1
ATOM 1515 C C . LEU A 1 190 ? 24.453 31.210 24.183 1.00 30.80 190 LEU A C 1
ATOM 1516 O O . LEU A 1 190 ? 25.160 30.209 24.205 1.00 29.85 190 LEU A O 1
ATOM 1521 N N . VAL A 1 191 ? 23.206 31.206 24.638 1.00 27.78 191 VAL A N 1
ATOM 1522 C CA . VAL A 1 191 ? 22.622 29.995 25.181 1.00 27.86 191 VAL A CA 1
ATOM 1523 C C . VAL A 1 191 ? 22.484 28.933 24.050 1.00 31.60 191 VAL A C 1
ATOM 1524 O O . VAL A 1 191 ? 22.760 27.758 24.298 1.00 29.14 191 VAL A O 1
ATOM 1528 N N . ALA A 1 192 ? 22.130 29.339 22.831 1.00 31.94 192 ALA A N 1
ATOM 1529 C CA . ALA A 1 192 ? 22.021 28.375 21.700 1.00 34.23 192 ALA A CA 1
ATOM 1530 C C . ALA A 1 192 ? 23.371 27.726 21.379 1.00 37.74 192 ALA A C 1
ATOM 1531 O O . ALA A 1 192 ? 23.443 26.523 21.004 1.00 38.25 192 ALA A O 1
ATOM 1533 N N . ASP A 1 193 ? 24.423 28.534 21.470 1.00 35.32 193 ASP A N 1
ATOM 1534 C CA . ASP A 1 193 ? 25.787 28.129 21.160 1.00 33.41 193 ASP A CA 1
ATOM 1535 C C . ASP A 1 193 ? 26.502 27.397 22.287 1.00 32.23 193 ASP A C 1
ATOM 1536 O O . ASP A 1 193 ? 27.670 27.092 22.149 1.00 35.44 193 ASP A O 1
ATOM 1541 N N . LYS A 1 194 ? 25.771 27.110 23.348 1.00 30.04 194 LYS A N 1
ATOM 1542 C CA . LYS A 1 194 ? 26.240 26.416 24.557 1.00 38.11 194 LYS A CA 1
ATOM 1543 C C . LYS A 1 194 ? 27.416 27.108 25.176 1.00 40.16 194 LYS A C 1
ATOM 1544 O O . LYS A 1 194 ? 28.341 26.467 25.690 1.00 37.98 194 LYS A O 1
ATOM 1550 N N . ALA A 1 195 ? 27.366 28.438 25.204 1.00 35.45 195 ALA A N 1
ATOM 1551 C CA . ALA A 1 195 ? 28.404 29.160 25.935 1.00 30.71 195 ALA A CA 1
ATOM 1552 C C . ALA A 1 195 ? 28.397 28.840 27.440 1.00 30.43 195 ALA A C 1
ATOM 1553 O O . ALA A 1 195 ? 27.331 28.526 28.076 1.00 24.99 195 ALA A O 1
ATOM 1555 N N . SER A 1 196 ? 29.604 28.939 28.033 1.00 29.97 196 SER A N 1
ATOM 1556 C CA . SER A 1 196 ? 29.742 28.727 29.498 1.00 34.54 196 SER A CA 1
ATOM 1557 C C . SER A 1 196 ? 28.998 29.801 30.287 1.00 33.82 196 SER A C 1
ATOM 1558 O O . SER A 1 196 ? 28.839 30.947 29.835 1.00 32.52 196 SER A O 1
ATOM 1561 N N . ASP A 1 197 ? 28.634 29.450 31.496 1.00 36.95 197 ASP A N 1
ATOM 1562 C CA . ASP A 1 197 ? 28.080 30.418 32.432 1.00 37.11 197 ASP A CA 1
ATOM 1563 C C . ASP A 1 197 ? 28.984 31.640 32.612 1.00 36.27 197 ASP A C 1
ATOM 1564 O O . ASP A 1 197 ? 28.490 32.740 32.765 1.00 33.62 197 ASP A O 1
ATOM 1569 N N . ALA A 1 198 ? 30.288 31.459 32.526 1.00 36.11 198 ALA A N 1
ATOM 1570 C CA . ALA A 1 198 ? 31.213 32.553 32.758 1.00 36.14 198 ALA A CA 1
ATOM 1571 C C . ALA A 1 198 ? 31.265 33.530 31.571 1.00 34.54 198 ALA A C 1
ATOM 1572 O O . ALA A 1 198 ? 31.356 34.747 31.751 1.00 31.40 198 ALA A O 1
ATOM 1574 N N . ASP A 1 199 ? 31.229 32.993 30.357 1.00 33.18 199 ASP A N 1
ATOM 1575 C CA . ASP A 1 199 ? 31.157 33.825 29.168 1.00 33.22 199 ASP A CA 1
ATOM 1576 C C . ASP A 1 199 ? 29.819 34.601 29.127 1.00 28.86 199 ASP A C 1
ATOM 1577 O O . ASP A 1 199 ? 29.779 35.734 28.642 1.00 25.28 199 ASP A O 1
ATOM 1582 N N . ILE A 1 200 ? 28.765 33.936 29.536 1.00 26.29 200 ILE A N 1
ATOM 1583 C CA . ILE A 1 200 ? 27.449 34.552 29.514 1.00 28.89 200 ILE A CA 1
ATOM 1584 C C . ILE A 1 200 ? 27.394 35.681 30.582 1.00 30.55 200 ILE A C 1
ATOM 1585 O O . ILE A 1 200 ? 26.965 36.832 30.282 1.00 24.80 200 ILE A O 1
ATOM 1590 N N . GLU A 1 201 ? 27.847 35.376 31.796 1.00 27.62 201 GLU A N 1
ATOM 1591 C CA . GLU A 1 201 ? 28.062 36.447 32.844 1.00 25.94 201 GLU A CA 1
ATOM 1592 C C . GLU A 1 201 ? 28.926 37.605 32.392 1.00 25.86 201 GLU A C 1
ATOM 1593 O O . GLU A 1 201 ? 28.580 38.769 32.678 1.00 26.31 201 GLU A O 1
ATOM 1599 N N . ALA A 1 202 ? 30.029 37.353 31.6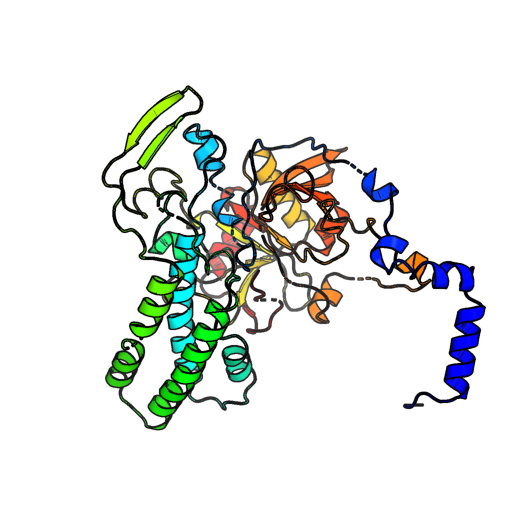69 1.00 25.53 202 ALA A N 1
ATOM 1600 C CA . ALA A 1 202 ? 30.917 38.429 31.194 1.00 24.32 202 ALA A CA 1
ATOM 1601 C C . ALA A 1 202 ? 30.185 39.329 30.150 1.00 25.78 202 ALA A C 1
ATOM 1602 O O . ALA A 1 202 ? 30.350 40.548 30.104 1.00 23.43 202 ALA A O 1
ATOM 1604 N N . ALA A 1 203 ? 29.439 38.663 29.279 1.00 21.35 203 ALA A N 1
ATOM 1605 C CA . ALA A 1 203 ? 28.691 39.374 28.266 1.00 20.77 203 ALA A CA 1
ATOM 1606 C C . ALA A 1 203 ? 27.668 40.317 28.970 1.00 18.13 203 ALA A C 1
ATOM 1607 O O . ALA A 1 203 ? 27.491 41.529 28.591 1.00 18.03 203 ALA A O 1
ATOM 1609 N N . LYS A 1 204 ? 26.936 39.753 29.900 1.00 18.75 204 LYS A N 1
ATOM 1610 C CA . LYS A 1 204 ? 25.913 40.500 30.657 1.00 20.38 204 LYS A CA 1
ATOM 1611 C C . LYS A 1 204 ? 26.576 41.693 31.342 1.00 23.56 204 LYS A C 1
ATOM 1612 O O . LYS A 1 204 ? 26.046 42.746 31.367 1.00 18.92 204 LYS A O 1
ATOM 1618 N N . GLN A 1 205 ? 27.756 41.509 31.951 1.00 19.29 205 GLN A N 1
ATOM 1619 C CA . GLN A 1 205 ? 28.435 42.641 32.607 1.00 22.27 205 GLN A CA 1
ATOM 1620 C C . GLN A 1 205 ? 28.829 43.764 31.646 1.00 20.77 205 GLN A C 1
ATOM 1621 O O . GLN A 1 205 ? 28.749 44.896 32.004 1.00 21.16 205 GLN A O 1
ATOM 1627 N N . LYS A 1 206 ? 29.242 43.444 30.428 1.00 20.78 206 LYS A N 1
ATOM 1628 C CA . LYS A 1 206 ? 29.585 44.441 29.454 1.00 22.03 206 LYS A CA 1
ATOM 1629 C C . LYS A 1 206 ? 28.276 45.190 29.058 1.00 20.93 206 LYS A C 1
ATOM 1630 O O . LYS A 1 206 ? 28.316 46.428 28.963 1.00 22.23 206 LYS A O 1
ATOM 1644 N N . LEU A 1 208 ? 25.533 45.590 30.812 1.00 16.93 208 LEU A N 1
ATOM 1645 C CA . LEU A 1 208 ? 25.170 46.418 31.968 1.00 18.44 208 LEU A CA 1
ATOM 1646 C C . LEU A 1 208 ? 26.020 47.653 32.069 1.00 17.83 208 LEU A C 1
ATOM 1647 O O . LEU A 1 208 ? 25.481 48.700 32.443 1.00 16.28 208 LEU A O 1
ATOM 1652 N N . ALA A 1 209 ? 27.322 47.576 31.743 1.00 18.48 209 ALA A N 1
ATOM 1653 C CA . ALA A 1 209 ? 28.209 48.749 31.776 1.00 17.16 209 ALA A CA 1
ATOM 1654 C C . ALA A 1 209 ? 27.675 49.809 30.812 1.00 18.23 209 ALA A C 1
ATOM 1655 O O . ALA A 1 209 ? 27.656 50.946 31.113 1.00 17.14 209 ALA A O 1
ATOM 1657 N N . GLU A 1 210 ? 27.279 49.376 29.642 1.00 16.94 210 GLU A N 1
ATOM 1658 C CA . GLU A 1 210 ? 26.661 50.261 28.645 1.00 17.15 210 GLU A CA 1
ATOM 1659 C C . GLU A 1 210 ? 25.347 50.814 29.142 1.00 17.09 210 GLU A C 1
ATOM 1660 O O . GLU A 1 210 ? 25.133 52.003 28.973 1.00 17.09 210 GLU A O 1
ATOM 1666 N N . ASP A 1 211 ? 24.454 49.991 29.675 1.00 16.16 211 ASP A N 1
ATOM 1667 C CA . ASP A 1 211 ? 23.220 50.484 30.241 1.00 16.64 211 ASP A CA 1
ATOM 1668 C C . ASP A 1 211 ? 23.441 51.525 31.355 1.00 17.83 211 ASP A C 1
ATOM 1669 O O . ASP A 1 211 ? 22.700 52.523 31.440 1.00 15.60 211 ASP A O 1
ATOM 1674 N N . TYR A 1 212 ? 24.427 51.262 32.221 1.00 17.76 212 TYR A N 1
ATOM 1675 C CA . TYR A 1 212 ? 24.794 52.184 33.260 1.00 18.35 212 TYR A CA 1
ATOM 1676 C C . TYR A 1 212 ? 25.111 53.570 32.674 1.00 18.10 212 TYR A C 1
ATOM 1677 O O . TYR A 1 212 ? 24.628 54.616 33.180 1.00 16.49 212 TYR A O 1
ATOM 1686 N N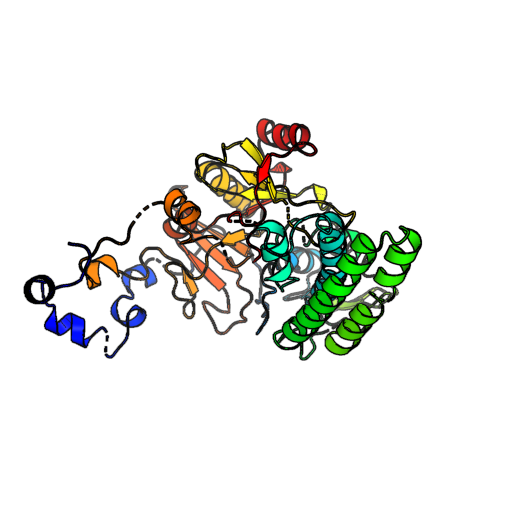 . ARG A 1 213 ? 25.906 53.601 31.634 1.00 16.45 213 ARG A N 1
ATOM 1687 C CA . ARG A 1 213 ? 26.291 54.819 30.963 1.00 15.52 213 ARG A CA 1
ATOM 1688 C C . ARG A 1 213 ? 25.109 55.581 30.301 1.00 14.84 213 ARG A C 1
ATOM 1689 O O . ARG A 1 213 ? 25.034 56.794 30.394 1.00 16.40 213 ARG A O 1
ATOM 1697 N N . ILE A 1 214 ? 24.191 54.848 29.682 1.00 15.39 214 ILE A N 1
ATOM 1698 C CA . ILE A 1 214 ? 22.942 55.456 29.135 1.00 14.76 214 ILE A CA 1
ATOM 1699 C C . ILE A 1 214 ? 22.124 56.136 30.217 1.00 14.52 214 ILE A C 1
ATOM 1700 O O . ILE A 1 214 ? 21.674 57.256 30.075 1.00 13.90 214 ILE A O 1
ATOM 1705 N N . LEU A 1 215 ? 22.020 55.494 31.382 1.00 14.85 215 LEU A N 1
ATOM 1706 C CA . LEU A 1 215 ? 21.321 56.112 32.504 1.00 14.77 215 LEU A CA 1
ATOM 1707 C C . LEU A 1 215 ? 22.068 57.247 33.198 1.00 14.99 215 LEU A C 1
ATOM 1708 O O . LEU A 1 215 ? 21.485 58.203 33.598 1.00 14.08 215 LEU A O 1
ATOM 1713 N N . ALA A 1 216 ? 23.402 57.150 33.297 1.00 15.50 216 ALA A N 1
ATOM 1714 C CA . ALA A 1 216 ? 24.195 58.220 33.901 1.00 14.86 216 ALA A CA 1
ATOM 1715 C C . ALA A 1 216 ? 24.103 59.441 33.004 1.00 15.81 216 ALA A C 1
ATOM 1716 O O . ALA A 1 216 ? 23.887 60.603 33.468 1.00 15.00 216 ALA A O 1
ATOM 1718 N N . TYR A 1 217 ? 24.185 59.212 31.704 1.00 15.43 217 TYR A N 1
ATOM 1719 C CA . TYR A 1 217 ? 24.078 60.367 30.776 1.00 14.83 217 TYR A CA 1
ATOM 1720 C C . TYR A 1 217 ? 22.672 61.015 30.814 1.00 15.10 217 TYR A C 1
ATOM 1721 O O . TYR A 1 217 ? 22.547 62.245 30.723 1.00 15.22 217 TYR A O 1
ATOM 1730 N N . THR A 1 218 ? 21.638 60.197 30.853 1.00 14.99 218 THR A N 1
ATOM 1731 C CA . THR A 1 218 ? 20.246 60.704 30.868 1.00 15.60 218 THR A CA 1
ATOM 1732 C C . THR A 1 218 ? 19.773 61.291 32.163 1.00 14.79 218 THR A C 1
ATOM 1733 O O . THR A 1 218 ? 19.001 62.232 32.162 1.00 15.47 218 THR A O 1
ATOM 1737 N N . LEU A 1 219 ? 20.200 60.676 33.268 1.00 14.64 219 LEU A N 1
ATOM 1738 C CA . LEU A 1 219 ? 19.615 60.903 34.579 1.00 14.50 219 LEU A CA 1
ATOM 1739 C C . LEU A 1 219 ? 20.568 61.492 35.615 1.00 15.14 219 LEU A C 1
ATOM 1740 O O . LEU A 1 219 ? 20.070 62.068 36.604 1.00 15.73 219 LEU A O 1
ATOM 1745 N N . GLY A 1 220 ? 21.866 61.415 35.340 1.00 15.48 220 GLY A N 1
ATOM 1746 C CA . GLY A 1 220 ? 22.943 61.866 36.272 1.00 17.17 220 GLY A CA 1
ATOM 1747 C C . GLY A 1 220 ? 23.565 60.685 37.054 1.00 16.91 220 GLY A C 1
ATOM 1748 O O . GLY A 1 220 ? 23.170 59.522 36.981 1.00 16.35 220 GLY A O 1
ATOM 1749 N N . ASN A 1 221 ? 24.586 61.045 37.817 1.00 19.19 221 ASN A N 1
ATOM 1750 C CA . ASN A 1 221 ? 25.263 60.093 38.671 1.00 17.07 221 ASN A CA 1
ATOM 1751 C C . ASN A 1 221 ? 24.533 59.987 39.990 1.00 19.27 221 ASN A C 1
ATOM 1752 O O . ASN A 1 221 ? 24.302 60.990 40.703 1.00 21.74 221 ASN A O 1
ATOM 1757 N N . PRO A 1 222 ? 24.201 58.781 40.381 1.00 19.82 222 PRO A N 1
ATOM 1758 C CA . PRO A 1 222 ? 23.597 58.657 41.721 1.00 18.57 222 PRO A CA 1
ATOM 1759 C C . PRO A 1 222 ? 24.537 59.028 42.814 1.00 18.16 222 PRO A C 1
ATOM 1760 O O . PRO A 1 222 ? 25.727 58.599 42.813 1.00 17.54 222 PRO A O 1
ATOM 1764 N N . PRO A 1 223 ? 24.080 59.838 43.735 1.00 19.28 223 PRO A N 1
ATOM 1765 C CA . PRO A 1 223 ? 24.938 60.244 44.817 1.00 22.24 223 PRO A CA 1
ATOM 1766 C C . PRO A 1 223 ? 25.288 59.076 45.795 1.00 21.21 223 PRO A C 1
ATOM 1767 O O . PRO A 1 223 ? 24.536 58.161 45.951 1.00 18.85 223 PRO A O 1
ATOM 1771 N N . THR A 1 224 ? 26.457 59.150 46.412 1.00 20.71 224 THR A N 1
ATOM 1772 C CA . THR A 1 224 ? 26.863 58.210 47.423 1.00 20.87 224 THR A CA 1
ATOM 1773 C C . THR A 1 224 ? 27.085 58.853 48.835 1.00 19.55 224 THR A C 1
ATOM 1774 O O . THR A 1 224 ? 26.997 58.189 49.865 1.00 20.39 224 THR A O 1
ATOM 1778 N N . LYS A 1 225 ? 27.366 60.119 48.879 1.00 18.00 225 LYS A N 1
ATOM 1779 C CA A LYS A 1 225 ? 27.654 60.828 50.118 0.50 21.24 225 LYS A CA 1
ATOM 1780 C CA B LYS A 1 225 ? 27.622 60.822 50.145 0.50 20.39 225 LYS A CA 1
ATOM 1781 C C . LYS A 1 225 ? 27.269 62.296 49.959 1.00 21.15 225 LYS A C 1
ATOM 1782 O O . LYS A 1 225 ? 27.664 62.939 48.957 1.00 20.83 225 LYS A O 1
ATOM 1793 N N . PHE A 1 226 ? 26.514 62.863 50.900 1.00 19.21 226 PHE A N 1
ATOM 1794 C CA . PHE A 1 226 ? 26.171 64.299 50.755 1.00 19.05 226 PHE A CA 1
ATOM 1795 C C . PHE A 1 226 ? 25.897 64.928 52.112 1.00 19.66 226 PHE A C 1
ATOM 1796 O O . PHE A 1 226 ? 25.573 64.228 53.107 1.00 19.44 226 PHE A O 1
ATOM 1804 N N . ASP A 1 227 ? 25.949 66.248 52.142 1.00 20.79 227 ASP A N 1
ATOM 1805 C CA . ASP A 1 227 ? 25.471 67.043 53.276 1.00 23.03 227 ASP A CA 1
ATOM 1806 C C . ASP A 1 227 ? 24.040 67.498 53.047 1.00 23.63 227 ASP A C 1
ATOM 1807 O O . ASP A 1 227 ? 23.655 67.763 51.895 1.00 26.59 227 ASP A O 1
ATOM 1812 N N . PHE A 1 228 ? 23.253 67.550 54.112 1.00 25.74 228 PHE A N 1
ATOM 1813 C CA . PHE A 1 228 ? 21.854 67.968 54.058 1.00 22.02 228 PHE A CA 1
ATOM 1814 C C . PHE A 1 228 ? 21.725 69.225 54.928 1.00 24.27 228 PHE A C 1
ATOM 1815 O O . PHE A 1 228 ? 22.010 69.149 56.122 1.00 24.20 228 PHE A O 1
ATOM 1823 N N . GLU A 1 229 ? 21.367 70.379 54.335 1.00 23.66 229 GLU A N 1
ATOM 1824 C CA . GLU A 1 229 ? 21.168 71.612 55.051 1.00 21.65 229 GLU A CA 1
ATOM 1825 C C . GLU A 1 229 ? 19.708 72.090 54.781 1.00 21.84 229 GLU A C 1
ATOM 1826 O O . GLU A 1 229 ? 19.260 71.996 53.648 1.00 19.17 229 GLU A O 1
ATOM 1832 N N . TYR A 1 230 ? 18.996 72.504 55.802 1.00 22.17 230 TYR A N 1
ATOM 1833 C CA . TYR A 1 230 ? 17.640 72.969 55.689 1.00 21.59 230 TYR A CA 1
ATOM 1834 C C . TYR A 1 230 ? 17.257 73.870 56.886 1.00 22.71 230 TYR A C 1
ATOM 1835 O O . TYR A 1 230 ? 17.966 73.932 57.867 1.00 22.38 230 TYR A O 1
ATOM 1844 N N . ARG A 1 231 ? 16.177 74.610 56.709 1.00 21.80 231 ARG A N 1
ATOM 1845 C CA . ARG A 1 231 ? 15.508 75.336 57.765 1.00 24.34 231 ARG A CA 1
ATOM 1846 C C . ARG A 1 231 ? 14.167 74.706 58.009 1.00 24.32 231 ARG A C 1
ATOM 1847 O O . ARG A 1 231 ? 13.377 74.445 57.069 1.00 23.39 231 ARG A O 1
ATOM 1855 N N . ASP A 1 232 ? 13.919 74.406 59.296 1.00 22.60 232 ASP A N 1
ATOM 1856 C CA . ASP A 1 232 ? 12.649 73.869 59.712 1.00 23.16 232 ASP A CA 1
ATOM 1857 C C . ASP A 1 232 ? 11.560 74.955 59.722 1.00 24.13 232 ASP A C 1
ATOM 1858 O O . ASP A 1 232 ? 11.845 76.100 59.449 1.00 22.51 232 ASP A O 1
ATOM 1863 N N . ASP A 1 233 ? 10.332 74.536 60.017 1.00 22.12 233 ASP A N 1
ATOM 1864 C CA . ASP A 1 233 ? 9.162 75.404 59.970 1.00 24.47 233 ASP A CA 1
ATOM 1865 C C . ASP A 1 233 ? 9.230 76.460 61.074 1.00 27.21 233 ASP A C 1
ATOM 1866 O O . ASP A 1 233 ? 8.517 77.443 60.973 1.00 27.26 233 ASP A O 1
ATOM 1871 N N . ASP A 1 234 ? 10.069 76.275 62.101 1.00 24.99 234 ASP A N 1
ATOM 1872 C CA . ASP A 1 234 ? 10.301 77.333 63.155 1.00 28.00 234 ASP A CA 1
ATOM 1873 C C . ASP A 1 234 ? 11.445 78.234 62.842 1.00 26.34 234 ASP A C 1
ATOM 1874 O O . ASP A 1 234 ? 11.878 79.036 63.708 1.00 27.54 234 ASP A O 1
ATOM 1879 N N . LYS A 1 235 ? 11.961 78.052 61.638 1.00 26.97 235 LYS A N 1
ATOM 1880 C CA . LYS A 1 235 ? 13.007 78.854 61.014 1.00 26.63 235 LYS A CA 1
ATOM 1881 C C . LYS A 1 235 ? 14.401 78.558 61.532 1.00 23.37 235 LYS A C 1
ATOM 1882 O O . LYS A 1 235 ? 15.316 79.303 61.303 1.00 26.36 235 LYS A O 1
ATOM 1888 N N . ASN A 1 236 ? 14.587 77.431 62.172 1.00 19.97 236 ASN A N 1
ATOM 1889 C CA . ASN A 1 236 ? 15.890 77.045 62.674 1.00 23.25 236 ASN A CA 1
ATOM 1890 C C . ASN A 1 236 ? 16.667 76.312 61.577 1.00 22.26 236 ASN A C 1
ATOM 1891 O O . ASN A 1 236 ? 16.146 75.398 60.960 1.00 22.51 236 ASN A O 1
ATOM 1896 N N . TYR A 1 237 ? 17.936 76.688 61.448 1.00 21.61 237 TYR A N 1
ATOM 1897 C CA . TYR A 1 237 ? 18.838 76.067 60.502 1.00 22.24 237 TYR A CA 1
ATOM 1898 C C . TYR A 1 237 ? 19.378 74.754 61.063 1.00 22.22 237 TYR A C 1
ATOM 1899 O O . TYR A 1 237 ? 19.664 74.650 62.263 1.00 22.95 237 TYR A O 1
ATOM 1908 N N . HIS A 1 238 ? 19.557 73.783 60.167 1.00 20.50 238 HIS A N 1
ATOM 1909 C CA . HIS A 1 238 ? 20.132 72.463 60.479 1.00 21.32 238 HIS A CA 1
ATOM 1910 C C . HIS A 1 238 ? 21.081 72.029 59.385 1.00 21.39 238 HIS A C 1
ATOM 1911 O O . HIS A 1 238 ? 20.840 72.308 58.177 1.00 18.93 238 HIS A O 1
ATOM 1918 N N . ILE A 1 239 ? 22.198 71.392 59.793 1.00 20.03 239 ILE A N 1
ATOM 1919 C CA . ILE A 1 239 ? 23.125 70.779 58.864 1.00 21.23 239 ILE A CA 1
ATOM 1920 C C . ILE A 1 239 ? 23.504 69.382 59.337 1.00 22.87 239 ILE A C 1
ATOM 1921 O O . ILE A 1 239 ? 23.827 69.198 60.501 1.00 21.79 239 ILE A O 1
ATOM 1926 N N . ASP A 1 240 ? 23.396 68.417 58.438 1.00 20.32 240 ASP A N 1
ATOM 1927 C CA . ASP A 1 240 ? 23.689 67.046 58.762 1.00 23.09 240 ASP A CA 1
ATOM 1928 C C . ASP A 1 240 ? 24.710 66.600 57.686 1.00 23.45 240 ASP A C 1
ATOM 1929 O O . ASP A 1 240 ? 24.426 66.610 56.483 1.00 26.41 240 ASP A O 1
ATOM 1934 N N . ARG A 1 241 ? 25.942 66.299 58.115 1.00 23.23 241 ARG A N 1
ATOM 1935 C CA . ARG A 1 241 ? 27.037 66.038 57.220 1.00 22.27 241 ARG A CA 1
ATOM 1936 C C . ARG A 1 241 ? 27.382 64.591 56.910 1.00 22.21 241 ARG A C 1
ATOM 1937 O O . ARG A 1 241 ? 27.125 63.709 57.712 1.00 24.23 241 ARG A O 1
ATOM 1945 N N . GLU A 1 242 ? 27.893 64.362 55.708 1.00 21.69 242 GLU A N 1
ATOM 1946 C CA . GLU A 1 242 ? 28.365 63.061 55.277 1.00 23.96 242 GLU A CA 1
ATOM 1947 C C . GLU A 1 242 ? 27.333 61.895 55.407 1.00 24.18 242 GLU A C 1
ATOM 1948 O O . GLU A 1 242 ? 27.625 60.779 55.805 1.00 22.73 242 GLU A O 1
ATOM 1954 N N . LEU A 1 243 ? 26.104 62.206 55.071 1.00 18.83 243 LEU A N 1
ATOM 1955 C CA . LEU A 1 243 ? 25.056 61.202 54.949 1.00 18.78 243 LEU A CA 1
ATOM 1956 C C . LEU A 1 243 ? 25.309 60.365 53.686 1.00 16.42 243 LEU A C 1
ATOM 1957 O O . LEU A 1 243 ? 25.956 60.815 52.712 1.00 17.36 243 LEU A O 1
ATOM 1962 N N . THR A 1 244 ? 24.781 59.109 53.709 1.00 16.09 244 THR A N 1
ATOM 1963 C CA . THR A 1 244 ? 24.638 58.328 52.510 1.00 15.56 244 THR A CA 1
ATOM 1964 C C . THR A 1 244 ? 23.105 58.226 52.220 1.00 14.68 244 THR A C 1
ATOM 1965 O O . THR A 1 244 ? 22.270 58.553 53.107 1.00 17.90 244 THR A O 1
ATOM 1969 N N . PRO A 1 245 ? 22.725 57.721 51.021 1.00 16.41 245 PRO A N 1
ATOM 1970 C CA . PRO A 1 245 ? 21.285 57.473 50.753 1.00 16.54 245 PRO A CA 1
ATOM 1971 C C . PRO A 1 245 ? 20.693 56.525 51.787 1.00 16.26 245 PRO A C 1
ATOM 1972 O O . PRO A 1 245 ? 19.550 56.671 52.236 1.00 16.95 245 PRO A O 1
ATOM 1976 N N . GLN A 1 246 ? 21.489 55.560 52.223 1.00 17.60 246 GLN A N 1
ATOM 1977 C CA A GLN A 1 246 ? 21.013 54.627 53.243 0.50 19.51 246 GLN A CA 1
ATOM 1978 C CA B GLN A 1 246 ? 21.083 54.599 53.278 0.50 20.19 246 GLN A CA 1
ATOM 1979 C C . GLN A 1 246 ? 20.951 55.174 54.648 1.00 18.50 246 GLN A C 1
ATOM 1980 O O . GLN A 1 246 ? 19.952 54.966 55.294 1.00 17.78 246 GLN A O 1
ATOM 1991 N N . THR A 1 247 ? 21.954 55.943 55.106 1.00 19.36 247 THR A N 1
ATOM 1992 C CA . THR A 1 247 ? 21.798 56.588 56.397 1.00 19.16 247 THR A CA 1
ATOM 1993 C C . THR A 1 247 ? 20.700 57.688 56.444 1.00 17.53 247 THR A C 1
ATOM 1994 O O . THR A 1 247 ? 20.028 57.871 57.420 1.00 18.12 247 THR A O 1
ATOM 1998 N N . PHE A 1 248 ? 20.547 58.411 55.346 1.00 19.17 248 PHE A N 1
ATOM 1999 C CA . PHE A 1 248 ? 19.443 59.377 55.208 1.00 17.54 248 PHE A CA 1
ATOM 2000 C C . PHE A 1 248 ? 18.111 58.642 55.363 1.00 16.15 248 PHE A C 1
ATOM 2001 O O . PHE A 1 248 ? 17.263 59.036 56.162 1.00 17.61 248 PHE A O 1
ATOM 2009 N N . PHE A 1 249 ? 17.913 57.560 54.632 1.00 18.03 249 PHE A N 1
ATOM 2010 C CA . PHE A 1 249 ? 16.691 56.810 54.809 1.00 20.51 249 PHE A CA 1
ATOM 2011 C C . PHE A 1 249 ? 16.471 56.394 56.263 1.00 19.02 249 PHE A C 1
ATOM 2012 O O . PHE A 1 249 ? 15.376 56.588 56.829 1.00 20.23 249 PHE A O 1
ATOM 2020 N N A LYS A 1 250 ? 17.484 55.761 56.853 0.50 21.04 250 LYS A N 1
ATOM 2021 N N C LYS A 1 250 ? 17.488 55.771 56.867 0.50 22.26 250 LYS A N 1
ATOM 2022 C CA A LYS A 1 250 ? 17.369 55.257 58.228 0.50 20.16 250 LYS A CA 1
ATOM 2023 C CA C LYS A 1 250 ? 17.384 55.290 58.263 0.50 22.36 250 LYS A CA 1
ATOM 2024 C C A LYS A 1 250 ? 17.037 56.377 59.220 0.50 19.34 250 LYS A C 1
ATOM 2025 C C C LYS A 1 250 ? 16.993 56.404 59.204 0.50 20.55 250 LYS A C 1
ATOM 2026 O O A LYS A 1 250 ? 16.225 56.196 60.084 0.50 19.54 250 LYS A O 1
ATOM 2027 O O C LYS A 1 250 ? 16.139 56.236 60.033 0.50 20.94 250 LYS A O 1
ATOM 2038 N N . LYS A 1 251 ? 17.625 57.563 59.065 1.00 19.49 251 LYS A N 1
ATOM 2039 C CA . LYS A 1 251 ? 17.435 58.662 60.019 1.00 19.85 251 LYS A CA 1
ATOM 2040 C C . LYS A 1 251 ? 16.168 59.480 59.829 1.00 20.90 251 LYS A C 1
ATOM 2041 O O . LYS A 1 251 ? 15.461 59.743 60.815 1.00 19.64 251 LYS A O 1
ATOM 2047 N N . TYR A 1 252 ? 15.844 59.785 58.578 1.00 19.37 252 TYR A N 1
ATOM 2048 C CA . TYR A 1 252 ? 14.743 60.701 58.279 1.00 19.47 252 TYR A CA 1
ATOM 2049 C C . TYR A 1 252 ? 13.419 60.001 58.030 1.00 19.72 252 TYR A C 1
ATOM 2050 O O . TYR A 1 252 ? 12.373 60.579 58.320 1.00 20.09 252 TYR A O 1
ATOM 2059 N N . VAL A 1 253 ? 13.469 58.738 57.594 1.00 19.88 253 VAL A N 1
ATOM 2060 C CA . VAL A 1 253 ? 12.255 57.971 57.405 1.00 20.31 253 VAL A CA 1
ATOM 2061 C C . VAL A 1 253 ? 12.146 56.898 58.479 1.00 21.71 253 VAL A C 1
ATOM 2062 O O . VAL A 1 253 ? 11.166 56.865 59.232 1.00 21.36 253 VAL A O 1
ATOM 2066 N N . GLY A 1 254 ? 13.094 55.973 58.533 1.00 23.54 254 GLY A N 1
ATOM 2067 C CA . GLY A 1 254 ? 13.165 55.090 59.691 1.00 23.17 254 GLY A CA 1
ATOM 2068 C C . GLY A 1 254 ? 12.199 53.912 59.703 1.00 25.15 254 GLY A C 1
ATOM 2069 O O . GLY A 1 254 ? 12.070 53.233 60.737 1.00 25.22 254 GLY A O 1
ATOM 2070 N N . TRP A 1 255 ? 11.573 53.595 58.550 1.00 22.27 255 TRP A N 1
ATOM 2071 C CA . TRP A 1 255 ? 10.665 52.470 58.447 1.00 21.21 255 TRP A CA 1
ATOM 2072 C C . TRP A 1 255 ? 11.387 51.141 58.307 1.00 22.72 255 TRP A C 1
ATOM 2073 O O . TRP A 1 255 ? 12.511 51.098 57.871 1.00 25.16 255 TRP A O 1
ATOM 2084 N N . ASN A 1 256 ? 10.707 50.097 58.785 1.00 22.49 256 ASN A N 1
ATOM 2085 C CA . ASN A 1 256 ? 11.038 48.739 58.475 1.00 23.23 256 ASN A CA 1
ATOM 2086 C C . ASN A 1 256 ? 10.046 48.365 57.410 1.00 21.17 256 ASN A C 1
ATOM 2087 O O . ASN A 1 256 ? 8.828 48.213 57.690 1.00 20.03 256 ASN A O 1
ATOM 2092 N N . LEU A 1 257 ? 10.612 48.174 56.223 1.00 25.17 257 LEU A N 1
ATOM 2093 C CA . LEU A 1 257 ? 9.859 47.958 55.006 1.00 23.81 257 LEU A CA 1
ATOM 2094 C C . LEU A 1 257 ? 9.151 46.612 55.038 1.00 24.88 257 LEU A C 1
ATOM 2095 O O . LEU A 1 257 ? 8.124 46.432 54.360 1.00 22.38 257 LEU A O 1
ATOM 2100 N N . ASP A 1 258 ? 9.582 45.724 55.927 1.00 23.21 258 ASP A N 1
ATOM 2101 C CA . ASP A 1 258 ? 8.782 44.556 56.181 1.00 24.75 258 ASP A CA 1
ATOM 2102 C C . ASP A 1 258 ? 7.410 44.742 56.791 1.00 25.25 258 ASP A C 1
ATOM 2103 O O . ASP A 1 258 ? 6.639 43.756 56.810 1.00 22.42 258 ASP A O 1
ATOM 2108 N N . ASP A 1 259 ? 7.166 45.897 57.415 1.00 20.26 259 ASP A N 1
ATOM 2109 C CA . ASP A 1 259 ? 5.992 46.149 58.170 1.00 22.50 259 ASP A CA 1
ATOM 2110 C C . ASP A 1 259 ? 4.782 46.332 57.222 1.00 21.40 259 ASP A C 1
ATOM 2111 O O . ASP A 1 259 ? 3.710 46.458 57.757 1.00 24.47 259 ASP A O 1
ATOM 2116 N N . TYR A 1 260 ? 4.982 46.326 55.882 1.00 20.80 260 TYR A N 1
ATOM 2117 C CA . TYR A 1 260 ? 3.900 46.788 54.895 1.00 21.12 260 TYR A CA 1
ATOM 2118 C C . TYR A 1 260 ? 3.429 45.650 54.054 1.00 19.11 260 TYR A C 1
ATOM 2119 O O . TYR A 1 260 ? 4.224 44.876 53.577 1.00 20.52 260 TYR A O 1
ATOM 2128 N N . GLN A 1 261 ? 2.132 45.566 53.854 1.00 20.14 261 GLN A N 1
ATOM 2129 C CA . GLN A 1 261 ? 1.572 44.539 53.011 1.00 19.83 261 GLN A CA 1
ATOM 2130 C C . GLN A 1 261 ? 0.725 45.181 51.867 1.00 18.40 261 GLN A C 1
ATOM 2131 O O . GLN A 1 261 ? -0.172 45.962 52.117 1.00 20.29 261 GLN A O 1
ATOM 2137 N N . SER A 1 262 ? 1.008 44.716 50.675 1.00 19.12 262 SER A N 1
ATOM 2138 C CA . SER A 1 262 ? 0.203 44.999 49.502 1.00 19.07 262 SER A CA 1
ATOM 2139 C C . SER A 1 262 ? -1.056 44.174 49.605 1.00 19.73 262 SER A C 1
ATOM 2140 O O . SER A 1 262 ? -0.987 42.957 49.710 1.00 20.57 262 SER A O 1
ATOM 2143 N N . ILE A 1 263 ? -2.178 44.857 49.585 1.00 18.65 263 ILE A N 1
ATOM 2144 C CA . ILE A 1 263 ? -3.518 44.246 49.619 1.00 20.76 263 ILE A CA 1
ATOM 2145 C C . ILE A 1 263 ? -4.202 44.538 48.311 1.00 21.65 263 ILE A C 1
ATOM 2146 O O . ILE A 1 263 ? -4.146 45.704 47.847 1.00 19.10 263 ILE A O 1
ATOM 2151 N N . ILE A 1 264 ? -4.808 43.502 47.715 1.00 18.17 264 ILE A N 1
ATOM 2152 C CA . ILE A 1 264 ? -5.575 43.705 46.455 1.00 19.68 264 ILE A CA 1
ATOM 2153 C C . ILE A 1 264 ? -7.008 43.331 46.671 1.00 19.99 264 ILE A C 1
ATOM 2154 O O . ILE A 1 264 ? -7.333 42.662 47.663 1.00 17.40 264 ILE A O 1
ATOM 2159 N N . ASN A 1 265 ? -7.882 43.779 45.743 1.00 18.52 265 ASN A N 1
ATOM 2160 C CA . ASN A 1 265 ? -9.262 43.340 45.689 1.00 20.19 265 ASN A CA 1
ATOM 2161 C C . ASN A 1 265 ? -9.517 43.002 44.238 1.00 19.61 265 ASN A C 1
ATOM 2162 O O . ASN A 1 265 ? -9.806 43.903 43.423 1.00 22.33 265 ASN A O 1
ATOM 2167 N N . ALA A 1 266 ? -9.350 41.731 43.901 1.00 18.55 266 ALA A N 1
ATOM 2168 C CA . ALA A 1 266 ? -9.529 41.245 42.581 1.00 20.63 266 ALA A CA 1
ATOM 2169 C C . ALA A 1 266 ? -10.565 40.072 42.681 1.00 20.39 266 ALA A C 1
ATOM 2170 O O . ALA A 1 266 ? -10.202 38.931 43.034 1.00 23.79 266 ALA A O 1
ATOM 2172 N N . PRO A 1 267 ? -11.850 40.378 42.499 1.00 22.36 267 PRO A N 1
ATOM 2173 C CA . PRO A 1 267 ? -12.905 39.459 42.881 1.00 22.21 267 PRO A CA 1
ATOM 2174 C C . PRO A 1 267 ? -13.209 38.408 41.792 1.00 20.54 267 PRO A C 1
ATOM 2175 O O . PRO A 1 267 ? -14.354 38.185 41.419 1.00 22.42 267 PRO A O 1
ATOM 2179 N N . THR A 1 268 ? -12.189 37.777 41.313 1.00 22.00 268 THR A N 1
ATOM 2180 C CA . THR A 1 268 ? -12.318 36.848 40.204 1.00 22.22 268 THR A CA 1
ATOM 2181 C C . THR A 1 268 ? -12.189 35.432 40.722 1.00 23.39 268 THR A C 1
ATOM 2182 O O . THR A 1 268 ? -11.703 35.186 41.842 1.00 24.58 268 THR A O 1
ATOM 2186 N N . ALA A 1 269 ? -12.685 34.495 39.930 1.00 28.90 269 ALA A N 1
ATOM 2187 C CA . ALA A 1 269 ? -12.780 33.096 40.419 1.00 27.42 269 ALA A CA 1
ATOM 2188 C C . ALA A 1 269 ? -11.410 32.437 40.673 1.00 26.43 269 ALA A C 1
ATOM 2189 O O . ALA A 1 269 ? -11.298 31.562 41.532 1.00 29.63 269 ALA A O 1
ATOM 2191 N N . ASP A 1 270 ? -10.389 32.829 39.933 1.00 28.40 270 ASP A N 1
ATOM 2192 C CA . ASP A 1 270 ? -9.047 32.266 40.112 1.00 27.65 270 ASP A CA 1
ATOM 2193 C C . ASP A 1 270 ? -8.325 32.818 41.367 1.00 29.30 270 ASP A C 1
ATOM 2194 O O . A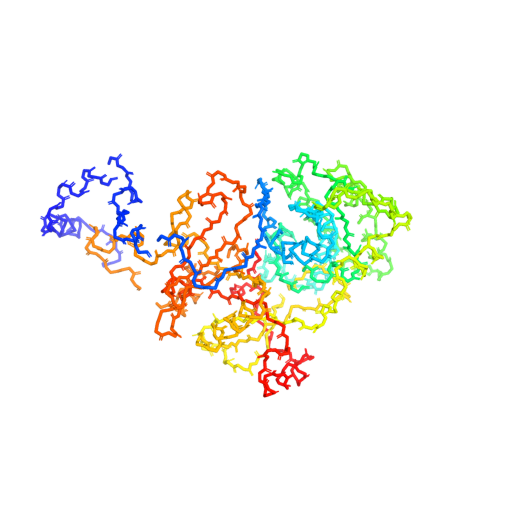SP A 1 270 ? -7.195 32.423 41.629 1.00 29.75 270 ASP A O 1
ATOM 2199 N N . LYS A 1 271 ? -8.931 33.782 42.076 1.00 25.06 271 LYS A N 1
ATOM 2200 C CA . LYS A 1 271 ? -8.272 34.467 43.191 1.00 24.01 271 LYS A CA 1
ATOM 2201 C C . LYS A 1 271 ? -9.084 34.459 44.467 1.00 22.48 271 LYS A C 1
ATOM 2202 O O . LYS A 1 271 ? -9.601 35.495 44.924 1.00 20.94 271 LYS A O 1
ATOM 2208 N N . PRO A 1 272 ? -9.198 33.270 45.115 1.00 23.36 272 PRO A N 1
ATOM 2209 C CA . PRO A 1 272 ? -9.881 33.325 46.372 1.00 21.49 272 PRO A CA 1
ATOM 2210 C C . PRO A 1 272 ? -9.187 34.245 47.376 1.00 18.66 272 PRO A C 1
ATOM 2211 O O . PRO A 1 272 ? -7.943 34.395 47.354 1.00 19.93 272 PRO A O 1
ATOM 2215 N N . TYR A 1 273 ? -10.005 34.777 48.252 1.00 18.71 273 TYR A N 1
ATOM 2216 C CA . TYR A 1 273 ? -9.599 35.748 49.257 1.00 21.68 273 TYR A CA 1
ATOM 2217 C C . TYR A 1 273 ? -8.762 35.100 50.373 1.00 26.40 273 TYR A C 1
ATOM 2218 O O . TYR A 1 273 ? -8.768 33.860 50.569 1.00 25.85 273 TYR A O 1
ATOM 2227 N N . LYS A 1 274 ? -8.045 35.934 51.101 1.00 25.40 274 LYS A N 1
ATOM 2228 C CA . LYS A 1 274 ? -7.178 35.422 52.237 1.00 25.03 274 LYS A CA 1
ATOM 2229 C C . LYS A 1 274 ? -6.091 34.470 51.786 1.00 26.76 274 LYS A C 1
ATOM 2230 O O . LYS A 1 274 ? -5.777 33.502 52.456 1.00 24.82 274 LYS A O 1
ATOM 2236 N N . HIS A 1 275 ? -5.451 34.793 50.674 1.00 24.51 275 HIS A N 1
ATOM 2237 C CA . HIS A 1 275 ? -4.260 34.154 50.251 1.00 26.00 275 HIS A CA 1
ATOM 2238 C C . HIS A 1 275 ? -3.331 35.184 49.625 1.00 24.96 275 HIS A C 1
ATOM 2239 O O . HIS A 1 275 ? -3.754 36.236 49.156 1.00 23.82 275 HIS A O 1
ATOM 2246 N N . LEU A 1 276 ? -2.079 34.788 49.527 1.00 21.99 276 LEU A N 1
ATOM 2247 C CA . LEU A 1 276 ? -1.097 35.536 48.807 1.00 23.45 276 LEU A CA 1
ATOM 2248 C C . LEU A 1 276 ? -0.862 35.131 47.398 1.00 21.46 276 LEU A C 1
ATOM 2249 O O . LEU A 1 276 ? -0.830 33.920 47.027 1.00 22.30 276 LEU A O 1
ATOM 2254 N N . TYR A 1 277 ? -0.625 36.167 46.591 1.00 23.44 277 TYR A N 1
ATOM 2255 C CA . TYR A 1 277 ? -0.392 36.025 45.171 1.00 20.26 277 TYR A CA 1
ATOM 2256 C C . TYR A 1 277 ? 0.846 36.730 44.717 1.00 20.25 277 TYR A C 1
ATOM 2257 O O . TYR A 1 277 ? 1.211 37.763 45.283 1.00 21.69 277 TYR A O 1
ATOM 2266 N N . THR A 1 278 ? 1.528 36.165 43.719 1.00 20.14 278 THR A N 1
ATOM 2267 C CA . THR A 1 278 ? 2.583 36.851 43.011 1.00 21.23 278 THR A CA 1
ATOM 2268 C C . THR A 1 278 ? 2.363 36.720 41.523 1.00 20.64 278 THR A C 1
ATOM 2269 O O . THR A 1 278 ? 1.474 35.987 41.086 1.00 24.96 278 THR A O 1
ATOM 2273 N N . VAL A 1 279 ? 3.204 37.379 40.737 1.00 23.84 279 VAL A N 1
ATOM 2274 C CA . VAL A 1 279 ? 3.104 37.417 39.301 1.00 22.71 279 VAL A CA 1
ATOM 2275 C C . VAL A 1 279 ? 4.380 36.939 38.693 1.00 28.65 279 VAL A C 1
ATOM 2276 O O . VAL A 1 279 ? 5.480 37.523 38.927 1.00 25.39 279 VAL A O 1
ATOM 2280 N N . GLU A 1 280 ? 4.259 35.891 37.872 1.00 28.39 280 GLU A N 1
ATOM 2281 C CA . GLU A 1 280 ? 5.409 35.302 37.255 1.00 29.71 280 GLU A CA 1
ATOM 2282 C C . GLU A 1 280 ? 6.241 36.297 36.466 1.00 30.75 280 GLU A C 1
ATOM 2283 O O . GLU A 1 280 ? 5.711 37.082 35.690 1.00 28.45 280 GLU A O 1
ATOM 2313 N N . LEU A 1 282 ? 7.546 38.969 37.145 1.00 33.03 282 LEU A N 1
ATOM 2314 C CA . LEU A 1 282 ? 7.328 40.434 37.413 1.00 30.85 282 LEU A CA 1
ATOM 2315 C C . LEU A 1 282 ? 8.303 40.942 38.534 1.00 30.61 282 LEU A C 1
ATOM 2316 O O . LEU A 1 282 ? 8.386 40.331 39.606 1.00 31.10 282 LEU A O 1
ATOM 2321 N N . GLY A 1 283 ? 8.980 42.055 38.306 1.00 28.03 283 GLY A N 1
ATOM 2322 C CA . GLY A 1 283 ? 10.051 42.462 39.244 1.00 25.26 283 GLY A CA 1
ATOM 2323 C C . GLY A 1 283 ? 10.984 43.509 38.727 1.00 19.42 283 GLY A C 1
ATOM 2324 O O . GLY A 1 283 ? 10.867 43.959 37.603 1.00 22.35 283 GLY A O 1
ATOM 2325 N N . ASN A 1 284 ? 11.896 43.975 39.593 1.00 18.39 284 ASN A N 1
ATOM 2326 C CA . ASN A 1 284 ? 12.993 44.793 39.140 1.00 18.31 284 ASN A CA 1
ATOM 2327 C C . ASN A 1 284 ? 14.326 44.354 39.738 1.00 19.10 284 ASN A C 1
ATOM 2328 O O . ASN A 1 284 ? 15.328 44.374 39.055 1.00 18.93 284 ASN A O 1
ATOM 2333 N N . VAL A 1 285 ? 14.338 44.064 41.031 1.00 19.56 285 VAL A N 1
ATOM 2334 C CA . VAL A 1 285 ? 15.674 43.908 41.698 1.00 17.98 285 VAL A CA 1
ATOM 2335 C C . VAL A 1 285 ? 15.928 42.390 41.885 1.00 17.53 285 VAL A C 1
ATOM 2336 O O . VAL A 1 285 ? 15.312 41.781 42.720 1.00 19.74 285 VAL A O 1
ATOM 2340 N N . VAL A 1 286 ? 16.772 41.840 41.036 1.00 17.98 286 VAL A N 1
ATOM 2341 C CA . VAL A 1 286 ? 17.158 40.434 41.193 1.00 21.42 286 VAL A CA 1
ATOM 2342 C C . VAL A 1 286 ? 17.825 40.324 42.547 1.00 19.42 286 VAL A C 1
ATOM 2343 O O . VAL A 1 286 ? 18.782 41.077 42.887 1.00 21.93 286 VAL A O 1
ATOM 2347 N N . GLY A 1 287 ? 17.340 39.336 43.312 1.00 23.83 287 GLY A N 1
ATOM 2348 C CA . GLY A 1 287 ? 17.856 39.105 44.610 1.00 23.52 287 GLY A CA 1
ATOM 2349 C C . GLY A 1 287 ? 17.121 39.849 45.703 1.00 23.50 287 GLY A C 1
ATOM 2350 O O . GLY A 1 287 ? 17.357 39.605 46.871 1.00 25.92 287 GLY A O 1
ATOM 2351 N N . GLY A 1 288 ? 16.233 40.767 45.348 1.00 20.82 288 GLY A N 1
ATOM 2352 C CA . GLY A 1 288 ? 15.519 41.534 46.337 1.00 19.43 288 GLY A CA 1
ATOM 2353 C C . GLY A 1 288 ? 14.157 40.926 46.509 1.00 21.96 288 GLY A C 1
ATOM 2354 O O . GLY A 1 288 ? 13.826 39.892 45.903 1.00 23.47 288 GLY A O 1
ATOM 2355 N N . ARG A 1 289 ? 13.386 41.547 47.358 1.00 23.84 289 ARG A N 1
ATOM 2356 C CA . ARG A 1 289 ? 12.094 41.004 47.693 1.00 26.84 289 ARG A CA 1
ATOM 2357 C C . ARG A 1 289 ? 11.143 40.933 46.478 1.00 28.57 289 ARG A C 1
ATOM 2358 O O . ARG A 1 289 ? 11.222 41.779 45.561 1.00 30.43 289 ARG A O 1
ATOM 2366 N N . GLU A 1 290 ? 10.268 39.931 46.482 1.00 28.53 290 GLU A N 1
ATOM 2367 C CA . GLU A 1 290 ? 9.323 39.745 45.380 1.00 29.44 290 GLU A CA 1
ATOM 2368 C C . GLU A 1 290 ? 8.002 40.395 45.673 1.00 24.85 290 GLU A C 1
ATOM 2369 O O . GLU A 1 290 ? 7.723 40.764 46.759 1.00 23.46 290 GLU A O 1
ATOM 2375 N N . VAL A 1 291 ? 7.176 40.516 44.644 1.00 23.39 291 VAL A N 1
ATOM 2376 C CA . VAL A 1 291 ? 5.792 41.012 44.775 1.00 23.19 291 VAL A CA 1
ATOM 2377 C C . VAL A 1 291 ? 4.966 39.953 45.530 1.00 22.05 291 VAL A C 1
ATOM 2378 O O . VAL A 1 291 ? 4.992 38.751 45.174 1.00 21.78 291 VAL A O 1
ATOM 2382 N N . ARG A 1 292 ? 4.250 40.431 46.543 1.00 21.49 292 ARG A N 1
ATOM 2383 C CA . ARG A 1 292 ? 3.251 39.637 47.317 1.00 20.49 292 ARG A CA 1
ATOM 2384 C C . ARG A 1 292 ? 1.966 40.428 47.586 1.00 18.37 292 ARG A C 1
ATOM 2385 O O . ARG A 1 292 ? 2.002 41.465 48.255 1.00 20.93 292 ARG A O 1
ATOM 2393 N N . HIS A 1 293 ? 0.844 40.016 46.974 1.00 18.44 293 HIS A N 1
ATOM 2394 C CA . HIS A 1 293 ? -0.408 40.637 47.161 1.00 19.79 293 HIS A CA 1
ATOM 2395 C C . HIS A 1 293 ? -1.314 39.697 47.973 1.00 17.91 293 HIS A C 1
ATOM 2396 O O . HIS A 1 293 ? -1.453 38.522 47.614 1.00 20.53 293 HIS A O 1
ATOM 2403 N N . LEU A 1 294 ? -1.941 40.241 48.979 1.00 20.13 294 LEU A N 1
ATOM 2404 C CA . LEU A 1 294 ? -2.991 39.589 49.769 1.00 18.12 294 LEU A CA 1
ATOM 2405 C C . LEU A 1 294 ? -4.366 40.058 49.248 1.00 18.80 294 LEU A C 1
ATOM 2406 O O . LEU A 1 294 ? -4.734 41.247 49.395 1.00 18.64 294 LEU A O 1
ATOM 2411 N N . ASN A 1 295 ? -5.107 39.125 48.656 1.00 19.19 295 ASN A N 1
ATOM 2412 C CA . ASN A 1 295 ? -6.429 39.420 48.155 1.00 19.39 295 ASN A CA 1
ATOM 2413 C C . ASN A 1 295 ? -7.474 39.347 49.225 1.00 21.02 295 ASN A C 1
ATOM 2414 O O . ASN A 1 295 ? -7.602 38.310 49.901 1.00 23.60 295 ASN A O 1
ATOM 2419 N N . LEU A 1 296 ? -8.222 40.438 49.408 1.00 18.83 296 LEU A N 1
ATOM 2420 C CA . LEU A 1 296 ? -9.291 40.534 50.380 1.00 18.87 296 LEU A CA 1
ATOM 2421 C C . LEU A 1 296 ? -10.536 41.139 49.743 1.00 22.20 296 LEU A C 1
ATOM 2422 O O . LEU A 1 296 ? -10.438 41.919 48.767 1.00 20.60 296 LEU A O 1
ATOM 2427 N N . ASP A 1 297 ? -11.682 40.818 50.337 1.00 20.53 297 ASP A N 1
ATOM 2428 C CA A ASP A 1 297 ? -12.963 41.403 49.949 0.50 22.79 297 ASP A CA 1
ATOM 2429 C CA B ASP A 1 297 ? -12.937 41.411 49.896 0.50 22.78 297 ASP A CA 1
ATOM 2430 C C . ASP A 1 297 ? -12.942 42.922 50.157 1.00 22.47 297 ASP A C 1
ATOM 2431 O O . ASP A 1 297 ? -12.208 43.445 50.992 1.00 19.95 297 ASP A O 1
ATOM 2440 N N . ILE A 1 298 ? -13.790 43.610 49.429 1.00 22.89 298 ILE A N 1
ATOM 2441 C CA . ILE A 1 298 ? -13.765 45.082 49.365 1.00 21.87 298 ILE A CA 1
ATOM 2442 C C . ILE A 1 298 ? -14.147 45.697 50.668 1.00 22.78 298 ILE A C 1
ATOM 2443 O O . ILE A 1 298 ? -13.547 46.664 51.022 1.00 21.03 298 ILE A O 1
ATOM 2448 N N . ASP A 1 299 ? -15.053 45.132 51.455 1.00 22.28 299 ASP A N 1
ATOM 2449 C CA . ASP A 1 299 ? -15.341 45.754 52.771 1.00 23.73 299 ASP A CA 1
ATOM 2450 C C . ASP A 1 299 ? -14.134 45.775 53.746 1.00 22.35 299 ASP A C 1
ATOM 2451 O O . ASP A 1 299 ? -13.868 46.774 54.435 1.00 22.69 299 ASP A O 1
ATOM 2456 N N . THR A 1 300 ? -13.453 44.633 53.815 1.00 22.37 300 THR A N 1
ATOM 2457 C CA . THR A 1 300 ? -12.261 44.431 54.691 1.00 22.85 300 THR A CA 1
ATOM 2458 C C . THR A 1 300 ? -11.113 45.346 54.194 1.00 21.66 300 THR A C 1
ATOM 2459 O O . THR A 1 300 ? -10.492 46.081 54.961 1.00 22.75 300 THR A O 1
ATOM 2463 N N . PHE A 1 301 ? -10.970 45.387 52.875 1.00 20.31 301 PHE A N 1
ATOM 2464 C CA . PHE A 1 301 ? -9.952 46.236 52.202 1.00 22.32 301 PHE A CA 1
ATOM 2465 C C . PHE A 1 301 ? -10.193 47.669 52.630 1.00 23.99 301 PHE A C 1
ATOM 2466 O O . PHE A 1 301 ? -9.256 48.382 53.079 1.00 22.69 301 PHE A O 1
ATOM 2474 N N . LYS A 1 302 ? -11.432 48.144 52.425 1.00 22.63 302 LYS A N 1
ATOM 2475 C CA . LYS A 1 302 ? -11.745 49.534 52.768 1.00 22.86 302 LYS A CA 1
ATOM 2476 C C . LYS A 1 302 ? -11.624 49.832 54.270 1.00 22.72 302 LYS A C 1
ATOM 2477 O O . LYS A 1 302 ? -11.175 50.913 54.694 1.00 19.49 302 LYS A O 1
ATOM 2483 N N . ASP A 1 303 ? -12.103 48.904 55.112 1.00 21.11 303 ASP A N 1
ATOM 2484 C CA . ASP A 1 303 ? -11.967 49.112 56.584 1.00 21.67 303 ASP A CA 1
ATOM 2485 C C . ASP A 1 303 ? -10.544 49.257 57.059 1.00 19.70 303 ASP A C 1
ATOM 2486 O O . ASP A 1 303 ? -10.282 50.078 57.889 1.00 19.93 303 ASP A O 1
ATOM 2491 N N . LEU A 1 304 ? -9.607 48.507 56.446 1.00 19.57 304 LEU A N 1
ATOM 2492 C CA . LEU A 1 304 ? -8.170 48.705 56.705 1.00 21.10 304 LEU A CA 1
ATOM 2493 C C . LEU A 1 304 ? -7.642 50.038 56.307 1.00 22.24 304 LEU A C 1
ATOM 2494 O O . LEU A 1 304 ? -6.920 50.679 57.055 1.00 22.88 304 LEU A O 1
ATOM 2499 N N . ALA A 1 305 ? -8.050 50.522 55.111 1.00 20.37 305 ALA A N 1
ATOM 2500 C CA . ALA A 1 305 ? -7.667 51.862 54.723 1.00 19.09 305 ALA A CA 1
ATOM 2501 C C . ALA A 1 305 ? -8.135 52.926 55.671 1.00 20.29 305 ALA A C 1
ATOM 2502 O O . ALA A 1 305 ? -7.368 53.832 56.002 1.00 19.24 305 ALA A O 1
ATOM 2504 N N . ILE A 1 306 ? -9.420 52.866 56.070 1.00 21.15 306 ILE A N 1
ATOM 2505 C CA . ILE A 1 306 ? -9.947 53.784 57.043 1.00 19.84 306 ILE A CA 1
ATOM 2506 C C . ILE A 1 306 ? -9.224 53.774 58.420 1.00 21.26 306 ILE A C 1
ATOM 2507 O O . ILE A 1 306 ? -8.951 54.784 58.988 1.00 22.55 306 ILE A O 1
ATOM 2512 N N . LYS A 1 307 ? -8.919 52.574 58.903 1.00 21.71 307 LYS A N 1
ATOM 2513 C CA . LYS A 1 307 ? -8.175 52.372 60.142 1.00 25.83 307 LYS A CA 1
ATOM 2514 C C . LYS A 1 307 ? -6.794 53.074 60.075 1.00 21.04 307 LYS A C 1
ATOM 2515 O O . LYS A 1 307 ? -6.385 53.857 60.970 1.00 22.74 307 LYS A O 1
ATOM 2521 N N . GLN A 1 308 ? -6.114 52.905 58.964 1.00 21.16 308 GLN A N 1
ATOM 2522 C CA . GLN A 1 308 ? -4.821 53.533 58.754 1.00 21.90 308 GLN A CA 1
ATOM 2523 C C . GLN A 1 308 ? -4.955 55.084 58.695 1.00 21.53 308 GLN A C 1
ATOM 2524 O O . GLN A 1 308 ? -4.198 55.840 59.339 1.00 20.42 308 GLN A O 1
ATOM 2530 N N . LEU A 1 309 ? -5.921 55.569 57.917 1.00 20.29 309 LEU A N 1
ATOM 2531 C CA . LEU A 1 309 ? -6.213 57.014 57.922 1.00 19.44 309 LEU A CA 1
ATOM 2532 C C . LEU A 1 309 ? -6.543 57.587 59.305 1.00 17.39 309 LEU A C 1
ATOM 2533 O O . LEU A 1 309 ? -6.061 58.654 59.676 1.00 21.58 309 LEU A O 1
ATOM 2538 N N . LYS A 1 310 ? -7.328 56.850 60.094 1.00 21.54 310 LYS A N 1
ATOM 2539 C CA . LYS A 1 310 ? -7.776 57.343 61.385 1.00 24.23 310 LYS A CA 1
ATOM 2540 C C . LYS A 1 310 ? -6.578 57.399 62.370 1.00 22.13 310 LYS A C 1
ATOM 2541 O O . LYS A 1 310 ? -6.543 58.218 63.284 1.00 27.86 310 LYS A O 1
ATOM 2547 N N . ALA A 1 311 ? -5.554 56.577 62.102 1.00 23.30 311 ALA A N 1
ATOM 2548 C CA . ALA A 1 311 ? -4.290 56.633 62.808 1.00 23.20 311 ALA A CA 1
ATOM 2549 C C . ALA A 1 311 ? -3.339 57.712 62.369 1.00 28.44 311 ALA A C 1
ATOM 2550 O O . ALA A 1 311 ? -2.278 57.820 62.925 1.00 27.69 311 ALA A O 1
ATOM 2552 N N . GLY A 1 312 ? -3.667 58.478 61.320 1.00 25.56 312 GLY A N 1
ATOM 2553 C CA . GLY A 1 312 ? -2.866 59.597 60.887 1.00 21.84 312 GLY A CA 1
ATOM 2554 C C . GLY A 1 312 ? -1.861 59.221 59.809 1.00 20.12 312 GLY A C 1
ATOM 2555 O O . GLY A 1 312 ? -0.946 59.973 59.505 1.00 20.93 312 GLY A O 1
ATOM 2556 N N . GLU A 1 313 ? -2.067 58.093 59.130 1.00 21.06 313 GLU A N 1
ATOM 2557 C CA . GLU A 1 313 ? -1.113 57.669 58.116 1.00 22.68 313 GLU A CA 1
ATOM 2558 C C . GLU A 1 313 ? -1.829 57.538 56.754 1.00 21.02 313 GLU A C 1
ATOM 2559 O O . GLU A 1 313 ? -2.895 56.909 56.654 1.00 19.99 313 GLU A O 1
ATOM 2565 N N . SER A 1 314 ? -1.187 58.107 55.758 1.00 20.80 314 SER A N 1
ATOM 2566 C CA . SER A 1 314 ? -1.616 58.055 54.361 1.00 19.80 314 SER A CA 1
ATOM 2567 C C . SER A 1 314 ? -1.474 56.668 53.744 1.00 19.73 314 SER A C 1
ATOM 2568 O O . SER A 1 314 ? -0.771 55.759 54.264 1.00 20.73 314 SER A O 1
ATOM 2571 N N . VAL A 1 315 ? -2.183 56.424 52.683 1.00 18.60 315 VAL A N 1
ATOM 2572 C CA . VAL A 1 315 ? -2.256 55.078 52.160 1.00 18.83 315 VAL A CA 1
ATOM 2573 C C . VAL A 1 315 ? -1.971 55.038 50.646 1.00 20.26 315 VAL A C 1
ATOM 2574 O O . VAL A 1 315 ? -2.769 55.603 49.859 1.00 18.63 315 VAL A O 1
ATOM 2578 N N . TRP A 1 316 ? -0.891 54.395 50.224 1.00 17.83 316 TRP A N 1
ATOM 2579 C CA . TRP A 1 316 ? -0.603 54.212 48.831 1.00 15.63 316 TRP A CA 1
ATOM 2580 C C . TRP A 1 316 ? -1.675 53.284 48.245 1.00 15.51 316 TRP A C 1
ATOM 2581 O O . TRP A 1 316 ? -2.073 52.277 48.883 1.00 15.92 316 TRP A O 1
ATOM 2592 N N . PHE A 1 317 ? -2.203 53.698 47.087 1.00 17.44 317 PHE A N 1
ATOM 2593 C CA . PHE A 1 317 ? -3.206 52.886 46.372 1.00 16.96 317 PHE A CA 1
ATOM 2594 C C . PHE A 1 317 ? -3.100 52.908 44.882 1.00 18.44 317 PHE A C 1
ATOM 2595 O O . PHE A 1 317 ? -2.646 53.894 44.309 1.00 17.63 317 PHE A O 1
ATOM 2603 N N . GLY A 1 318 ? -3.524 51.774 44.282 1.00 17.23 318 GLY A N 1
ATOM 2604 C CA . GLY A 1 318 ? -3.546 51.523 42.860 1.00 16.31 318 GLY A CA 1
ATOM 2605 C C . GLY A 1 318 ? -4.958 51.445 42.319 1.00 16.47 318 GLY A C 1
ATOM 2606 O O . GLY A 1 318 ? -5.812 50.815 42.892 1.00 16.45 318 GLY A O 1
ATOM 2607 N N . SER A 1 319 ? -5.198 52.163 41.221 1.00 17.82 319 SER A N 1
ATOM 2608 C CA . SER A 1 319 ? -6.548 52.280 40.635 1.00 18.61 319 SER A CA 1
ATOM 2609 C C . SER A 1 319 ? -6.490 52.416 39.101 1.00 18.34 319 SER A C 1
ATOM 2610 O O . SER A 1 319 ? -5.417 52.611 38.485 1.00 17.66 319 SER A O 1
ATOM 2613 N N . ASP A 1 320 ? -7.664 52.359 38.482 1.00 18.86 320 ASP A N 1
ATOM 2614 C CA . ASP A 1 320 ? -7.757 52.642 37.032 1.00 16.94 320 ASP A CA 1
ATOM 2615 C C . ASP A 1 320 ? -8.279 54.056 36.900 1.00 18.20 320 ASP A C 1
ATOM 2616 O O . ASP A 1 320 ? -9.474 54.272 36.799 1.00 19.30 320 ASP A O 1
ATOM 2621 N N . VAL A 1 321 ? -7.365 55.041 36.872 1.00 16.78 321 VAL A N 1
ATOM 2622 C CA . VAL A 1 321 ? -7.748 56.420 37.030 1.00 18.57 321 VAL A CA 1
ATOM 2623 C C . VAL A 1 321 ? -8.516 56.953 35.808 1.00 20.74 321 VAL A C 1
ATOM 2624 O O . VAL A 1 321 ? -9.278 57.884 35.965 1.00 20.10 321 VAL A O 1
ATOM 2628 N N . GLY A 1 322 ? -8.317 56.319 34.655 1.00 19.45 322 GLY A N 1
ATOM 2629 C CA . GLY A 1 322 ? -9.019 56.681 33.402 1.00 21.62 322 GLY A CA 1
ATOM 2630 C C . GLY A 1 322 ? -10.470 56.298 33.351 1.00 20.01 322 GLY A C 1
ATOM 2631 O O . GLY A 1 322 ? -11.164 56.790 32.522 1.00 17.53 322 GLY A O 1
ATOM 2632 N N . GLN A 1 323 ? -10.916 55.465 34.285 1.00 17.29 323 GLN A N 1
ATOM 2633 C CA . GLN A 1 323 ? -12.354 55.092 34.385 1.00 17.35 323 GLN A CA 1
ATOM 2634 C C . GLN A 1 323 ? -13.149 56.180 35.060 1.00 16.42 323 GLN A C 1
ATOM 2635 O O . GLN A 1 323 ? -12.776 56.651 36.151 1.00 16.52 323 GLN A O 1
ATOM 2641 N N . SER A 1 324 ? -14.256 56.596 34.420 1.00 16.33 324 SER A N 1
ATOM 2642 C CA . SER A 1 324 ? -15.322 57.387 35.090 1.00 18.67 324 SER A CA 1
ATOM 2643 C C . SER A 1 324 ? -14.724 58.529 35.913 1.00 17.66 324 SER A C 1
ATOM 2644 O O . SER A 1 324 ? -14.968 58.756 37.093 1.00 18.98 324 SER A O 1
ATOM 2647 N N . SER A 1 325 ? -13.934 59.340 35.198 1.00 19.05 325 SER A N 1
ATOM 2648 C CA . SER A 1 325 ? -13.163 60.356 35.804 1.00 18.38 325 SER A CA 1
ATOM 2649 C C . SER A 1 325 ? -13.093 61.653 34.996 1.00 15.13 325 SER A C 1
ATOM 2650 O O . SER A 1 325 ? -12.952 61.639 33.803 1.00 16.43 325 SER A O 1
ATOM 2653 N N . ASP A 1 326 ? -13.126 62.767 35.699 1.00 16.98 326 ASP A N 1
ATOM 2654 C CA . ASP A 1 326 ? -12.792 64.055 35.083 1.00 16.33 326 ASP A CA 1
ATOM 2655 C C . ASP A 1 326 ? -11.383 64.405 35.678 1.00 18.88 326 ASP A C 1
ATOM 2656 O O . ASP A 1 326 ? -11.276 64.821 36.819 1.00 18.26 326 ASP A O 1
ATOM 2661 N N . ARG A 1 327 ? -10.377 64.250 34.836 1.00 18.48 327 ARG A N 1
ATOM 2662 C CA . ARG A 1 327 ? -8.966 64.385 35.244 1.00 22.19 327 ARG A CA 1
ATOM 2663 C C . ARG A 1 327 ? -8.418 65.788 35.262 1.00 22.74 327 ARG A C 1
ATOM 2664 O O . ARG A 1 327 ? -7.264 65.996 35.667 1.00 24.09 327 ARG A O 1
ATOM 2672 N N . GLN A 1 328 ? -9.250 66.750 34.888 1.00 20.95 328 GLN A N 1
ATOM 2673 C CA . GLN A 1 328 ? -8.950 68.137 35.061 1.00 18.77 328 GLN A CA 1
ATOM 2674 C C . GLN A 1 328 ? -9.490 68.639 36.367 1.00 19.75 328 GLN A C 1
ATOM 2675 O O . GLN A 1 328 ? -8.735 69.285 37.153 1.00 21.53 328 GLN A O 1
ATOM 2681 N N . LEU A 1 329 ? -10.764 68.417 36.639 1.00 15.95 329 LEU A N 1
ATOM 2682 C CA . LEU A 1 329 ? -11.399 68.850 37.878 1.00 15.66 329 LEU A CA 1
ATOM 2683 C C . LEU A 1 329 ? -10.968 67.931 39.028 1.00 16.89 329 LEU A C 1
ATOM 2684 O O . LEU A 1 329 ? -11.144 68.282 40.145 1.00 18.25 329 LEU A O 1
ATOM 2689 N N . GLY A 1 330 ? -10.444 66.762 38.683 1.00 16.69 330 GLY A N 1
ATOM 2690 C CA . GLY A 1 330 ? -10.053 65.736 39.693 1.00 15.14 330 GLY A CA 1
ATOM 2691 C C . GLY A 1 330 ? -11.155 65.047 40.433 1.00 17.53 330 GLY A C 1
ATOM 2692 O O . GLY A 1 330 ? -11.015 64.761 41.587 1.00 17.60 330 GLY A O 1
ATOM 2693 N N . ILE A 1 331 ? -12.200 64.694 39.698 1.00 16.08 331 ILE A N 1
ATOM 2694 C CA . ILE A 1 331 ? -13.310 64.002 40.278 1.00 17.58 331 ILE A CA 1
ATOM 2695 C C . ILE A 1 331 ? -13.345 62.578 39.705 1.00 17.08 331 ILE A C 1
ATOM 2696 O O . ILE A 1 331 ? -13.405 62.372 38.453 1.00 17.99 331 ILE A O 1
ATOM 2701 N N . LEU A 1 332 ? -13.299 61.603 40.622 1.00 15.53 332 LEU A N 1
ATOM 2702 C CA . LEU A 1 332 ? -13.342 60.213 40.295 1.00 17.87 332 LEU A CA 1
ATOM 2703 C C . LEU A 1 332 ? -14.678 59.716 40.893 1.00 16.79 332 LEU A C 1
ATOM 2704 O O . LEU A 1 332 ? -14.780 59.504 42.100 1.00 15.45 332 LEU A O 1
ATOM 2709 N N . ASP A 1 333 ? -15.711 59.572 40.084 1.00 17.55 333 ASP A N 1
ATOM 2710 C CA . ASP A 1 333 ? -17.028 59.290 40.599 1.00 16.81 333 ASP A CA 1
ATOM 2711 C C . ASP A 1 333 ? -17.739 58.557 39.454 1.00 18.81 333 ASP A C 1
ATOM 2712 O O . ASP A 1 333 ? -17.732 58.995 38.280 1.00 18.94 333 ASP A O 1
ATOM 2717 N N . THR A 1 334 ? -18.322 57.399 39.806 1.00 18.08 334 THR A N 1
ATOM 2718 C CA . THR A 1 334 ? -19.193 56.661 38.901 1.00 16.70 334 THR A CA 1
ATOM 2719 C C . THR A 1 334 ? -20.330 57.557 38.339 1.00 16.72 334 THR A C 1
ATOM 2720 O O . THR A 1 334 ? -20.831 57.258 37.289 1.00 19.86 334 THR A O 1
ATOM 2724 N N . ASN A 1 335 ? -20.691 58.638 39.034 1.00 16.48 335 ASN A N 1
ATOM 2725 C CA . ASN A 1 335 ? -21.742 59.561 38.579 1.00 16.49 335 ASN A CA 1
ATOM 2726 C C . ASN A 1 335 ? -21.242 60.779 37.772 1.00 16.61 335 ASN A C 1
ATOM 2727 O O . ASN A 1 335 ? -22.113 61.573 37.310 1.00 17.09 335 ASN A O 1
ATOM 2732 N N . ILE A 1 336 ? -19.938 60.918 37.570 1.00 14.68 336 ILE A N 1
ATOM 2733 C CA . ILE A 1 336 ? -19.408 62.126 36.909 1.00 15.11 336 ILE A CA 1
ATOM 2734 C C . ILE A 1 336 ? -19.891 62.256 35.486 1.00 15.36 336 ILE A C 1
ATOM 2735 O O . ILE A 1 336 ? -20.089 63.392 35.003 1.00 14.78 336 ILE A O 1
ATOM 2740 N N . TYR A 1 337 ? -20.134 61.120 34.830 1.00 14.78 337 TYR A N 1
ATOM 2741 C CA . TYR A 1 337 ? -20.750 61.080 33.504 1.00 16.53 337 TYR A CA 1
ATOM 2742 C C . TYR A 1 337 ? -21.966 60.225 33.564 1.00 17.44 337 TYR A C 1
ATOM 2743 O O . TYR A 1 337 ? -22.001 59.285 34.336 1.00 18.41 337 TYR A O 1
ATOM 2752 N N . LYS A 1 338 ? -22.968 60.552 32.738 1.00 16.65 338 LYS A N 1
ATOM 2753 C CA . LYS A 1 338 ? -24.124 59.653 32.571 1.00 17.05 338 LYS A CA 1
ATOM 2754 C C . LYS A 1 338 ? -24.211 59.210 31.144 1.00 14.54 338 LYS A C 1
ATOM 2755 O O . LYS A 1 338 ? -25.079 59.658 30.365 1.00 14.83 338 LYS A O 1
ATOM 2761 N N . LYS A 1 339 ? -23.245 58.380 30.767 1.00 15.16 339 LYS A N 1
ATOM 2762 C CA . LYS A 1 339 ? -23.201 57.881 29.404 1.00 17.13 339 LYS A CA 1
ATOM 2763 C C . LYS A 1 339 ? -24.325 56.942 29.030 1.00 18.84 339 LYS A C 1
ATOM 2764 O O . LYS A 1 339 ? -24.855 57.051 27.935 1.00 16.72 339 LYS A O 1
ATOM 2770 N N . ASP A 1 340 ? -24.737 56.076 29.950 1.00 19.39 340 ASP A N 1
ATOM 2771 C CA . ASP A 1 340 ? -25.810 55.093 29.661 1.00 18.59 340 ASP A CA 1
ATOM 2772 C C . ASP A 1 340 ? -27.077 55.868 29.305 1.00 19.28 340 ASP A C 1
ATOM 2773 O O . ASP A 1 340 ? -27.746 55.556 28.332 1.00 16.59 340 ASP A O 1
ATOM 2778 N N . ASP A 1 341 ? -27.351 56.914 30.074 1.00 15.29 341 ASP A N 1
ATOM 2779 C CA . ASP A 1 341 ? -28.506 57.747 29.816 1.00 19.53 341 ASP A CA 1
ATOM 2780 C C . ASP A 1 341 ? -28.395 58.436 28.462 1.00 17.90 341 ASP A C 1
ATOM 2781 O O . ASP A 1 341 ? -29.344 58.425 27.621 1.00 17.46 341 ASP A O 1
ATOM 2786 N N . LEU A 1 342 ? -27.212 58.986 28.164 1.00 17.09 342 LEU A N 1
ATOM 2787 C CA . LEU A 1 342 ? -26.991 59.722 26.908 1.00 17.69 342 LEU A CA 1
ATOM 2788 C C . LEU A 1 342 ? -27.212 58.871 25.663 1.00 16.10 342 LEU A C 1
ATOM 2789 O O . LEU A 1 342 ? -27.936 59.289 24.750 1.00 16.75 342 LEU A O 1
ATOM 2794 N N . PHE A 1 343 ? -26.682 57.656 25.695 1.00 16.03 343 PHE A N 1
ATOM 2795 C CA . PHE A 1 343 ? -26.761 56.768 24.561 1.00 15.70 343 PHE A CA 1
ATOM 2796 C C . PHE A 1 343 ? -27.934 55.744 24.601 1.00 16.36 343 PHE A C 1
ATOM 2797 O O . PHE A 1 343 ? -28.016 54.918 23.671 1.00 19.12 343 PHE A O 1
ATOM 2805 N N . ASN A 1 344 ? -28.747 55.824 25.613 1.00 16.06 344 ASN A N 1
ATOM 2806 C CA . ASN A 1 344 ? -29.814 54.867 25.892 1.00 18.73 344 ASN A CA 1
ATOM 2807 C C . ASN A 1 344 ? -29.292 53.463 25.782 1.00 20.41 344 ASN A C 1
ATOM 2808 O O . ASN A 1 344 ? -29.897 52.610 25.098 1.00 19.47 344 ASN A O 1
ATOM 2813 N N . THR A 1 345 ? -28.155 53.169 26.439 1.00 18.05 345 THR A N 1
ATOM 2814 C CA . THR A 1 345 ? -27.480 51.884 26.263 1.00 17.41 345 THR A CA 1
ATOM 2815 C C . THR A 1 345 ? -26.917 51.550 27.640 1.00 19.53 345 THR A C 1
ATOM 2816 O O . THR A 1 345 ? -26.379 52.424 28.339 1.00 19.69 345 THR A O 1
ATOM 2820 N N . ASP A 1 346 ? -27.005 50.288 28.007 1.00 19.59 346 ASP A N 1
ATOM 2821 C CA . ASP A 1 346 ? -26.465 49.829 29.292 1.00 21.98 346 ASP A CA 1
ATOM 2822 C C . ASP A 1 346 ? -25.016 49.465 29.075 1.00 20.05 346 ASP A C 1
ATOM 2823 O O . ASP A 1 346 ? -24.689 48.614 28.248 1.00 22.44 346 ASP A O 1
ATOM 2828 N N . PHE A 1 347 ? -24.115 50.092 29.849 1.00 19.42 347 PHE A N 1
ATOM 2829 C CA . PHE A 1 347 ? -22.673 49.890 29.708 1.00 20.52 347 PHE A CA 1
ATOM 2830 C C . PHE A 1 347 ? -22.064 49.188 30.955 1.00 24.13 347 PHE A C 1
ATOM 2831 O O . PHE A 1 347 ? -20.852 49.154 31.132 1.00 21.94 347 PHE A O 1
ATOM 2839 N N . THR A 1 348 ? -22.924 48.640 31.796 1.00 22.73 348 THR A N 1
ATOM 2840 C CA . THR A 1 348 ? -22.540 47.986 33.085 1.00 25.30 348 THR A CA 1
ATOM 2841 C C . THR A 1 348 ? -21.778 46.741 32.905 1.00 23.21 348 THR A C 1
ATOM 2842 O O . THR A 1 348 ? -22.156 45.855 32.138 1.00 21.43 348 THR A O 1
ATOM 2854 N N . THR A 1 350 ? -19.439 44.173 35.897 1.00 19.11 350 THR A N 1
ATOM 2855 C CA . THR A 1 350 ? -18.962 44.027 37.223 1.00 19.98 350 THR A CA 1
ATOM 2856 C C . THR A 1 350 ? -17.423 44.170 37.244 1.00 18.69 350 THR A C 1
ATOM 2857 O O . THR A 1 350 ? -16.746 44.070 36.235 1.00 18.51 350 THR A O 1
ATOM 2861 N N . LYS A 1 351 ? -16.870 44.317 38.451 1.00 19.33 351 LYS A N 1
ATOM 2862 C CA . LYS A 1 351 ? -15.430 44.468 38.643 1.00 19.02 351 LYS A CA 1
ATOM 2863 C C . LYS A 1 351 ? -14.734 43.211 38.143 1.00 18.59 351 LYS A C 1
ATOM 2864 O O . LYS A 1 351 ? -13.741 43.284 37.436 1.00 19.08 351 LYS A O 1
ATOM 2870 N N . ALA A 1 352 ? -15.288 42.035 38.449 1.00 20.14 352 ALA A N 1
ATOM 2871 C CA . ALA A 1 352 ? -14.702 40.796 37.940 1.00 17.24 352 ALA A CA 1
ATOM 2872 C C . ALA A 1 352 ? -14.712 40.719 36.430 1.00 19.49 352 ALA A C 1
ATOM 2873 O O . ALA A 1 352 ? -13.787 40.229 35.779 1.00 17.39 352 ALA A O 1
ATOM 2875 N N . GLU A 1 353 ? -15.866 41.061 35.841 1.00 17.55 353 GLU A N 1
ATOM 2876 C CA . GLU A 1 353 ? -15.943 41.043 34.351 1.00 20.31 353 GLU A CA 1
ATOM 2877 C C . GLU A 1 353 ? -14.944 42.048 33.755 1.00 18.34 353 GLU A C 1
ATOM 2878 O O . GLU A 1 353 ? -14.311 41.734 32.744 1.00 19.77 353 GLU A O 1
ATOM 2884 N N . ARG A 1 354 ? -14.815 43.271 34.325 1.00 19.62 354 ARG A N 1
ATOM 2885 C CA . ARG A 1 354 ? -13.848 44.203 33.741 1.00 17.60 354 ARG A CA 1
ATOM 2886 C C . ARG A 1 354 ? -12.405 43.706 33.777 1.00 17.21 354 ARG A C 1
ATOM 2887 O O . ARG A 1 354 ? -11.680 43.847 32.838 1.00 17.74 354 ARG A O 1
ATOM 2895 N N . LEU A 1 355 ? -12.028 42.983 34.843 1.00 19.99 355 LEU A N 1
ATOM 2896 C CA . LEU A 1 355 ? -10.695 42.363 34.887 1.00 18.30 355 LEU A CA 1
ATOM 2897 C C . LEU A 1 355 ? -10.559 41.288 33.879 1.00 19.01 355 LEU A C 1
ATOM 2898 O O . LEU A 1 355 ? -9.558 41.241 33.184 1.00 18.78 355 LEU A O 1
ATOM 2903 N N . ASP A 1 356 ? -11.491 40.313 33.931 1.00 20.82 356 ASP A N 1
ATOM 2904 C CA . ASP A 1 356 ? -11.432 39.137 33.112 1.00 18.97 356 ASP A CA 1
ATOM 2905 C C . ASP A 1 356 ? -11.462 39.510 31.641 1.00 20.02 356 ASP A C 1
ATOM 2906 O O . ASP A 1 356 ? -10.916 38.784 30.799 1.00 20.62 356 ASP A O 1
ATOM 2911 N N . TYR A 1 357 ? -12.205 40.576 31.286 1.00 18.50 357 TYR A N 1
ATOM 2912 C CA . TYR A 1 357 ? -12.399 40.890 29.870 1.00 18.31 357 TYR A CA 1
ATOM 2913 C C . TYR A 1 357 ? -11.514 42.034 29.429 1.00 21.18 357 TYR A C 1
ATOM 2914 O O . TYR A 1 357 ? -11.665 42.490 28.310 1.00 22.49 357 TYR A O 1
ATOM 2923 N N . GLY A 1 358 ? -10.506 42.437 30.236 1.00 19.34 358 GLY A N 1
ATOM 2924 C CA . GLY A 1 358 ? -9.517 43.403 29.697 1.00 20.28 358 GLY A CA 1
ATOM 2925 C C . GLY A 1 358 ? -9.929 44.868 29.657 1.00 19.23 358 GLY A C 1
ATOM 2926 O O . GLY A 1 358 ? -9.236 45.733 29.084 1.00 18.32 358 GLY A O 1
ATOM 2927 N N . GLU A 1 359 ? -11.050 45.149 30.284 1.00 18.37 359 GLU A N 1
ATOM 2928 C CA . GLU A 1 359 ? -11.606 46.481 30.328 1.00 17.13 359 GLU A CA 1
ATOM 2929 C C . GLU A 1 359 ? -10.895 47.355 31.387 1.00 21.18 359 GLU A C 1
ATOM 2930 O O . GLU A 1 359 ? -10.774 48.532 31.177 1.00 17.43 359 GLU A O 1
ATOM 2936 N N . SER A 1 360 ? -10.443 46.766 32.516 1.00 18.76 360 SER A N 1
ATOM 2937 C CA . SER A 1 360 ? -9.887 47.562 33.607 1.00 18.70 360 SER A CA 1
ATOM 2938 C C . SER A 1 360 ? -8.791 46.819 34.296 1.00 20.00 360 SER A C 1
ATOM 2939 O O . SER A 1 360 ? -8.823 45.609 34.345 1.00 19.23 360 SER A O 1
ATOM 2942 N N . LEU A 1 361 ? -7.878 47.552 34.907 1.00 19.55 361 LEU A N 1
ATOM 2943 C CA . LEU A 1 361 ? -6.740 47.005 35.690 1.00 23.11 361 LEU A CA 1
ATOM 2944 C C . LEU A 1 361 ? -6.074 48.239 36.336 1.00 24.47 361 LEU A C 1
ATOM 2945 O O . LEU A 1 361 ? -6.533 49.380 36.105 1.00 19.25 361 LEU A O 1
ATOM 2966 N N . THR A 1 363 ? -3.713 51.196 36.615 1.00 22.27 363 THR A N 1
ATOM 2967 C CA . THR A 1 363 ? -2.993 51.984 35.664 1.00 21.36 363 THR A CA 1
ATOM 2968 C C . THR A 1 363 ? -2.243 53.164 36.344 1.00 22.79 363 THR A C 1
ATOM 2969 O O . THR A 1 363 ? -1.398 53.792 35.715 1.00 25.01 363 THR A O 1
ATOM 2973 N N . HIS A 1 364 ? -2.566 53.485 37.594 1.00 19.48 364 HIS A N 1
ATOM 2974 C CA . HIS A 1 364 ? -2.017 54.692 38.254 1.00 21.13 364 HIS A CA 1
ATOM 2975 C C . HIS A 1 364 ? -2.006 54.483 39.784 1.00 20.21 364 HIS A C 1
ATOM 2976 O O . HIS A 1 364 ? -2.907 53.918 40.382 1.00 21.12 364 HIS A O 1
ATOM 2983 N N . ALA A 1 365 ? -0.957 54.960 40.424 1.00 20.69 365 ALA A N 1
ATOM 2984 C CA . ALA A 1 365 ? -0.791 54.872 41.886 1.00 17.93 365 ALA A CA 1
ATOM 2985 C C . ALA A 1 365 ? -0.941 56.316 42.385 1.00 17.63 365 ALA A C 1
ATOM 2986 O O . ALA A 1 365 ? -0.332 57.261 41.807 1.00 18.82 365 ALA A O 1
ATOM 2996 N N . VAL A 1 367 ? -2.225 58.388 46.483 1.00 16.37 367 VAL A N 1
ATOM 2997 C CA . VAL A 1 367 ? -2.213 58.294 47.909 1.00 15.08 367 VAL A CA 1
ATOM 2998 C C . VAL A 1 367 ? -3.567 58.822 48.471 1.00 16.36 367 VAL A C 1
ATOM 2999 O O . VAL A 1 367 ? -4.014 59.915 48.125 1.00 16.27 367 VAL A O 1
ATOM 3003 N N . LEU A 1 368 ? -4.190 58.006 49.314 1.00 15.91 368 LEU A N 1
ATOM 3004 C CA . LEU A 1 368 ? -5.304 58.456 50.163 1.00 16.30 368 LEU A CA 1
ATOM 3005 C C . LEU A 1 368 ? -4.789 59.256 51.328 1.00 16.70 368 LEU A C 1
ATOM 3006 O O . LEU A 1 368 ? -3.922 58.768 52.083 1.00 17.49 368 LEU A O 1
ATOM 3011 N N . THR A 1 369 ? -5.350 60.443 51.473 1.00 16.98 369 THR A N 1
ATOM 3012 C CA . THR A 1 369 ? -4.988 61.397 52.557 1.00 15.99 369 THR A CA 1
ATOM 3013 C C . THR A 1 369 ? -6.158 61.898 53.378 1.00 15.79 369 THR A C 1
ATOM 3014 O O . THR A 1 369 ? -6.003 62.743 54.225 1.00 15.98 369 THR A O 1
ATOM 3018 N N . GLY A 1 370 ? -7.299 61.251 53.216 1.00 19.14 370 GLY A N 1
ATOM 3019 C CA . GLY A 1 370 ? -8.533 61.686 53.886 1.00 17.73 370 GLY A CA 1
ATOM 3020 C C . GLY A 1 370 ? -9.663 60.789 53.427 1.00 18.00 370 GLY A C 1
ATOM 3021 O O . GLY A 1 370 ? -9.549 60.066 52.417 1.00 16.20 370 GLY A O 1
ATOM 3022 N N . VAL A 1 371 ? -10.717 60.805 54.236 1.00 18.08 371 VAL A N 1
ATOM 3023 C CA . VAL A 1 371 ? -11.978 60.068 53.995 1.00 17.49 371 VAL A CA 1
ATOM 3024 C C . VAL A 1 371 ? -13.059 60.753 54.741 1.00 17.54 371 VAL A C 1
ATOM 3025 O O . VAL A 1 371 ? -12.822 61.203 55.854 1.00 20.66 371 VAL A O 1
ATOM 3029 N N . ASP A 1 372 ? -14.201 60.980 54.087 1.00 16.91 372 ASP A N 1
ATOM 3030 C CA . ASP A 1 372 ? -15.371 61.578 54.697 1.00 18.78 372 ASP A CA 1
ATOM 3031 C C . ASP A 1 372 ? -16.202 60.393 55.127 1.00 18.26 372 ASP A C 1
ATOM 3032 O O . ASP A 1 372 ? -16.679 59.547 54.290 1.00 21.06 372 ASP A O 1
ATOM 3037 N N . LEU A 1 373 ? -16.474 60.415 56.433 1.00 17.22 373 LEU A N 1
ATOM 3038 C CA . LEU A 1 373 ? -17.333 59.374 57.040 1.00 19.75 373 LEU A CA 1
ATOM 3039 C C . LEU A 1 373 ? -18.643 60.019 57.513 1.00 19.16 373 LEU A C 1
ATOM 3040 O O . LEU A 1 373 ? -18.623 60.946 58.325 1.00 21.37 373 LEU A O 1
ATOM 3045 N N . VAL A 1 374 ? -19.760 59.573 56.963 1.00 21.13 374 VAL A N 1
ATOM 3046 C CA . VAL A 1 374 ? -21.098 60.077 57.294 1.00 20.92 374 VAL A CA 1
ATOM 3047 C C . VAL A 1 374 ? -21.919 58.865 57.768 1.00 21.52 374 VAL A C 1
ATOM 3048 O O . VAL A 1 374 ? -21.971 57.812 57.104 1.00 22.30 374 VAL A O 1
ATOM 3052 N N . ASP A 1 375 ? -22.493 58.996 58.959 1.00 26.79 375 ASP A N 1
ATOM 3053 C CA . ASP A 1 375 ? -23.151 57.827 59.662 1.00 29.39 375 ASP A CA 1
ATOM 3054 C C . ASP A 1 375 ? -22.235 56.579 59.679 1.00 27.00 375 ASP A C 1
ATOM 3055 O O . ASP A 1 375 ? -22.657 55.421 59.487 1.00 25.94 375 ASP A O 1
ATOM 3060 N N . GLY A 1 376 ? -20.958 56.842 59.875 1.00 28.33 376 GLY A N 1
ATOM 3061 C CA . GLY A 1 376 ? -19.956 55.767 60.022 1.00 28.81 376 GLY A CA 1
ATOM 3062 C C . GLY A 1 376 ? -19.555 55.090 58.728 1.00 29.96 376 GLY A C 1
ATOM 3063 O O . GLY A 1 376 ? -18.831 54.123 58.772 1.00 32.40 376 GLY A O 1
ATOM 3064 N N . LYS A 1 377 ? -20.046 55.547 57.569 1.00 28.02 377 LYS A N 1
ATOM 3065 C CA . LYS A 1 377 ? -19.677 54.921 56.269 1.00 25.80 377 LYS A CA 1
ATOM 3066 C C . LYS A 1 377 ? -18.933 55.948 55.374 1.00 22.50 377 LYS A C 1
ATOM 3067 O O . LYS A 1 377 ? -19.221 57.123 55.408 1.00 19.46 377 LYS A O 1
ATOM 3073 N N . PRO A 1 378 ? -17.991 55.463 54.554 1.00 20.62 378 PRO A N 1
ATOM 3074 C CA . PRO A 1 378 ? -17.241 56.401 53.712 1.00 19.91 378 PRO A CA 1
ATOM 3075 C C . PRO A 1 378 ? -18.082 56.912 52.551 1.00 22.54 378 PRO A C 1
ATOM 3076 O O . PRO A 1 378 ? -18.772 56.112 51.902 1.00 18.37 378 PRO A O 1
ATOM 3080 N N . THR A 1 379 ? -18.096 58.220 52.299 1.00 18.84 379 THR A N 1
ATOM 3081 C CA . THR A 1 379 ? -18.818 58.713 51.080 1.00 16.56 379 THR A CA 1
ATOM 3082 C C . THR A 1 379 ? -17.873 59.109 49.935 1.00 19.68 379 THR A C 1
ATOM 3083 O O . THR A 1 379 ? -18.273 59.112 48.752 1.00 19.92 379 THR A O 1
ATOM 3087 N N . LYS A 1 380 ? -16.681 59.547 50.339 1.00 18.13 380 LYS A N 1
ATOM 3088 C CA . LYS A 1 380 ? -15.683 60.081 49.452 1.00 19.40 380 LYS A CA 1
ATOM 3089 C C . LYS A 1 380 ? -14.318 60.085 50.151 1.00 18.01 380 LYS A C 1
ATOM 3090 O O . LYS A 1 380 ? -14.252 60.050 51.354 1.00 19.65 380 LYS A O 1
ATOM 3096 N N . TRP A 1 381 ? -13.273 60.024 49.308 1.00 15.58 381 TRP A N 1
ATOM 3097 C CA . TRP A 1 381 ? -11.899 59.814 49.717 1.00 15.61 381 TRP A CA 1
ATOM 3098 C C . TRP A 1 381 ? -11.086 60.934 49.099 1.00 15.25 381 TRP A C 1
ATOM 3099 O O . TRP A 1 381 ? -11.298 61.349 47.920 1.00 19.15 381 TRP A O 1
ATOM 3110 N N . LYS A 1 382 ? -10.130 61.429 49.886 1.00 17.93 382 LYS A N 1
ATOM 3111 C CA . LYS A 1 382 ? -9.241 62.473 49.452 1.00 18.27 382 LYS A CA 1
ATOM 3112 C C . LYS A 1 382 ? -7.975 61.865 48.880 1.00 17.16 382 LYS A C 1
ATOM 3113 O O . LYS A 1 382 ? -7.313 60.980 49.488 1.00 15.98 382 LYS A O 1
ATOM 3119 N N . VAL A 1 383 ? -7.592 62.357 47.717 1.00 17.54 383 VAL A N 1
ATOM 3120 C CA . VAL A 1 383 ? -6.549 61.701 46.916 1.00 16.55 383 VAL A CA 1
ATOM 3121 C C . VAL A 1 383 ? -5.428 62.664 46.554 1.00 16.19 383 VAL A C 1
ATOM 3122 O O . VAL A 1 383 ? -5.644 63.689 45.866 1.00 16.81 383 VAL A O 1
ATOM 3126 N N . GLU A 1 384 ? -4.232 62.352 46.996 1.00 16.67 384 GLU A N 1
ATOM 3127 C CA . GLU A 1 384 ? -3.078 63.112 46.547 1.00 15.59 384 GLU A CA 1
ATOM 3128 C C . GLU A 1 384 ? -2.582 62.603 45.236 1.00 18.04 384 GLU A C 1
ATOM 3129 O O . GLU A 1 384 ? -2.161 61.438 45.111 1.00 16.66 384 GLU A O 1
ATOM 3135 N N . ASN A 1 385 ? -2.628 63.475 44.211 1.00 16.50 385 ASN A N 1
ATOM 3136 C CA . ASN A 1 385 ? -2.125 63.102 42.900 1.00 17.64 385 ASN A CA 1
ATOM 3137 C C . ASN A 1 385 ? -0.732 63.679 42.732 1.00 18.51 385 ASN A C 1
ATOM 3138 O O . ASN A 1 385 ? -0.272 64.360 43.615 1.00 17.75 385 ASN A O 1
ATOM 3143 N N . SER A 1 386 ? -0.057 63.292 41.651 1.00 17.14 386 SER A N 1
ATOM 3144 C CA . SER A 1 386 ? 1.362 63.657 41.369 1.00 18.55 386 SER A CA 1
ATOM 3145 C C . SER A 1 386 ? 1.478 64.282 39.976 1.00 18.50 386 SER A C 1
ATOM 3146 O O . SER A 1 386 ? 2.421 64.031 39.187 1.00 19.25 386 SER A O 1
ATOM 3149 N N . TRP A 1 387 ? 0.465 65.087 39.632 1.00 17.54 387 TRP A N 1
ATOM 3150 C CA . TRP A 1 387 ? 0.410 65.764 38.345 1.00 18.23 387 TRP A CA 1
ATOM 3151 C C . TRP A 1 387 ? 0.553 67.258 38.479 1.00 18.83 387 TRP A C 1
ATOM 3152 O O . TRP A 1 387 ? 0.182 68.009 37.544 1.00 18.18 387 TRP A O 1
ATOM 3163 N N . GLY A 1 388 ? 1.038 67.711 39.639 1.00 18.60 388 GLY A N 1
ATOM 3164 C CA . GLY A 1 388 ? 1.204 69.130 39.979 1.00 16.11 388 GLY A CA 1
ATOM 3165 C C . GLY A 1 388 ? -0.132 69.769 40.350 1.00 19.16 388 GLY A C 1
ATOM 3166 O O . GLY A 1 388 ? -1.226 69.118 40.393 1.00 17.41 388 GLY A O 1
ATOM 3167 N N . GLU A 1 389 ? -0.058 71.055 40.558 1.00 18.63 389 GLU A N 1
ATOM 3168 C CA A GLU A 1 389 ? -1.158 71.819 41.229 0.50 20.03 389 GLU A CA 1
ATOM 3169 C CA B GLU A 1 389 ? -1.172 71.754 41.244 0.50 20.80 389 GLU A CA 1
ATOM 3170 C C . GLU A 1 389 ? -2.248 72.355 40.322 1.00 22.13 389 GLU A C 1
ATOM 3171 O O . GLU A 1 389 ? -3.253 72.871 40.834 1.00 23.20 389 GLU A O 1
ATOM 3182 N N . LYS A 1 390 ? -2.080 72.237 39.015 1.00 22.81 390 LYS A N 1
ATOM 3183 C CA . LYS A 1 390 ? -3.069 72.812 38.114 1.00 26.86 390 LYS A CA 1
ATOM 3184 C C . LYS A 1 390 ? -4.191 71.887 37.667 1.00 26.28 390 LYS A C 1
ATOM 3185 O O . LYS A 1 390 ? -4.939 72.254 36.731 1.00 25.23 390 LYS A O 1
ATOM 3191 N N . VAL A 1 391 ? -4.304 70.719 38.317 1.00 21.37 391 VAL A N 1
ATOM 3192 C CA . VAL A 1 391 ? -5.456 69.817 38.176 1.00 20.32 391 VAL A CA 1
ATOM 3193 C C . VAL A 1 391 ? -6.023 69.638 39.571 1.00 19.42 391 VAL A C 1
ATOM 3194 O O . VAL A 1 391 ? -5.327 69.775 40.592 1.00 18.02 391 VAL A O 1
ATOM 3198 N N . GLY A 1 392 ? -7.313 69.321 39.608 1.00 20.22 392 GLY A N 1
ATOM 3199 C CA . GLY A 1 392 ? -8.049 69.091 40.826 1.00 20.48 392 GLY A CA 1
ATOM 3200 C C . GLY A 1 392 ? -8.002 70.322 41.703 1.00 22.05 392 GLY A C 1
ATOM 3201 O O . GLY A 1 392 ? -7.965 71.480 41.240 1.00 20.14 392 GLY A O 1
ATOM 3202 N N . GLU A 1 393 ?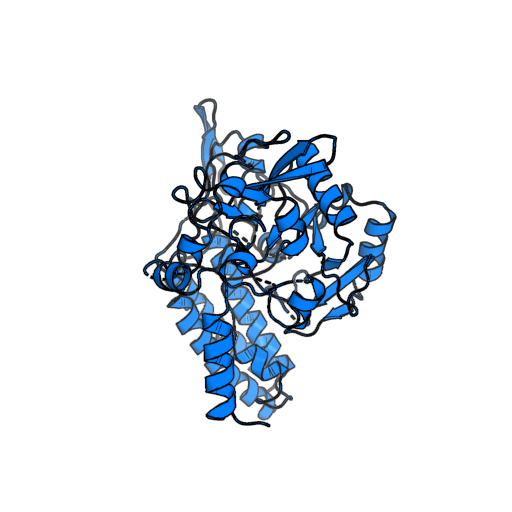 -7.971 70.067 42.996 1.00 20.48 393 GLU A N 1
ATOM 3203 C CA . GLU A 1 393 ? -7.914 71.094 44.051 1.00 21.40 393 GLU A CA 1
ATOM 3204 C C . GLU A 1 393 ? -6.456 71.206 44.541 1.00 19.56 393 GLU A C 1
ATOM 3205 O O . GLU A 1 393 ? -6.040 70.460 45.377 1.00 16.82 393 GLU A O 1
ATOM 3211 N N . LYS A 1 394 ? -5.692 72.119 43.918 1.00 17.81 394 LYS A N 1
ATOM 3212 C CA . LYS A 1 394 ? -4.245 72.233 44.105 1.00 19.60 394 LYS A CA 1
ATOM 3213 C C . LYS A 1 394 ? -3.520 70.920 43.978 1.00 19.05 394 LYS A C 1
ATOM 3214 O O . LYS A 1 394 ? -2.591 70.657 44.693 1.00 16.86 394 LYS A O 1
ATOM 3220 N N . GLY A 1 395 ? -3.971 70.112 43.053 1.00 16.09 395 GLY A N 1
ATOM 3221 C CA . GLY A 1 395 ? -3.402 68.786 42.757 1.00 14.80 395 GLY A CA 1
ATOM 3222 C C . GLY A 1 395 ? -3.962 67.573 43.504 1.00 13.83 395 GLY A C 1
ATOM 3223 O O . GLY A 1 395 ? -3.587 66.482 43.232 1.00 17.64 395 GLY A O 1
ATOM 3224 N N . TYR A 1 396 ? -4.950 67.816 44.355 1.00 14.52 396 TYR A N 1
ATOM 3225 C CA . TYR A 1 396 ? -5.696 66.773 45.032 1.00 14.80 396 TYR A CA 1
ATOM 3226 C C . TYR A 1 396 ? -7.007 66.438 44.311 1.00 17.13 396 TYR A C 1
ATOM 3227 O O . TYR A 1 396 ? -7.720 67.326 43.769 1.00 17.65 396 TYR A O 1
ATOM 3236 N N . PHE A 1 397 ? -7.297 65.156 44.297 1.00 15.54 397 PHE A N 1
ATOM 3237 C CA . PHE A 1 397 ? -8.475 64.600 43.608 1.00 15.30 397 PHE A CA 1
ATOM 3238 C C . PHE A 1 397 ? -9.460 64.144 44.725 1.00 17.20 397 PHE A C 1
ATOM 3239 O O . PHE A 1 397 ? -9.089 64.120 45.911 1.00 15.53 397 PHE A O 1
ATOM 3247 N N . VAL A 1 398 ? -10.681 63.793 44.328 1.00 17.19 398 VAL A N 1
ATOM 3248 C CA . VAL A 1 398 ? -11.677 63.270 45.233 1.00 16.02 398 VAL A CA 1
ATOM 3249 C C . VAL A 1 398 ? -12.292 62.066 44.538 1.00 18.84 398 VAL A C 1
ATOM 3250 O O . VAL A 1 398 ? -12.595 62.121 43.296 1.00 16.89 398 VAL A O 1
ATOM 3254 N N . ALA A 1 399 ? -12.483 60.945 45.286 1.00 14.44 399 ALA A N 1
ATOM 3255 C CA . ALA A 1 399 ? -13.015 59.717 44.706 1.00 15.49 399 ALA A CA 1
ATOM 3256 C C . ALA A 1 399 ? -14.242 59.350 45.509 1.00 16.24 399 ALA A C 1
ATOM 3257 O O . ALA A 1 399 ? -14.184 59.367 46.773 1.00 16.30 399 ALA A O 1
ATOM 3259 N N . SER A 1 400 ? -15.359 59.092 44.818 1.00 16.03 400 SER A N 1
ATOM 3260 C CA . SER A 1 400 ? -16.553 58.690 45.508 1.00 15.14 400 SER A CA 1
ATOM 3261 C C . SER A 1 400 ? -16.343 57.246 46.037 1.00 16.24 400 SER A C 1
ATOM 3262 O O . SER A 1 400 ? -15.535 56.471 45.514 1.00 16.31 400 SER A O 1
ATOM 3265 N N . ASP A 1 401 ? -17.118 56.892 47.069 1.00 14.16 401 ASP A N 1
ATOM 3266 C CA . ASP A 1 401 ? -17.035 55.543 47.598 1.00 16.39 401 ASP A CA 1
ATOM 3267 C C . ASP A 1 401 ? -17.474 54.524 46.522 1.00 15.09 401 ASP A C 1
ATOM 3268 O O . ASP A 1 401 ? -16.883 53.446 46.379 1.00 18.18 401 ASP A O 1
ATOM 3273 N N . ALA A 1 402 ? -18.483 54.859 45.684 1.00 16.86 402 ALA A N 1
ATOM 3274 C CA . ALA A 1 402 ? -18.811 53.937 44.584 1.00 18.60 402 ALA A CA 1
ATOM 3275 C C . ALA A 1 402 ? -17.692 53.716 43.605 1.00 16.78 402 ALA A C 1
ATOM 3276 O O . ALA A 1 402 ? -17.508 52.596 43.072 1.00 19.87 402 ALA A O 1
ATOM 3278 N N . TRP A 1 403 ? -16.981 54.808 43.284 1.00 17.20 403 TRP A N 1
ATOM 3279 C CA . TRP A 1 403 ? -15.837 54.721 42.428 1.00 15.96 403 TRP A CA 1
ATOM 3280 C C . TRP A 1 403 ? -14.757 53.841 43.034 1.00 17.76 403 TRP A C 1
ATOM 3281 O O . TRP A 1 403 ? -14.180 53.048 42.337 1.00 16.81 403 TRP A O 1
ATOM 3292 N N . PHE A 1 404 ? -14.469 54.047 44.295 1.00 18.81 404 PHE A N 1
ATOM 3293 C CA . PHE A 1 404 ? -13.416 53.251 45.022 1.00 18.42 404 PHE A CA 1
ATOM 3294 C C . PHE A 1 404 ? -13.792 51.748 44.896 1.00 17.55 404 PHE A C 1
ATOM 3295 O O . PHE A 1 404 ? -12.971 50.923 44.528 1.00 17.95 404 PHE A O 1
ATOM 3303 N N . ASP A 1 405 ? -15.047 51.418 45.136 1.00 17.62 405 ASP A N 1
ATOM 3304 C CA . ASP A 1 405 ? -15.507 50.016 45.025 1.00 17.60 405 ASP A CA 1
ATOM 3305 C C . ASP A 1 405 ? -15.168 49.379 43.718 1.00 18.04 405 ASP A C 1
ATOM 3306 O O . ASP A 1 405 ? -14.802 48.220 43.622 1.00 19.28 405 ASP A O 1
ATOM 3311 N N . GLN A 1 406 ? -15.384 50.123 42.648 1.00 17.97 406 GLN A N 1
ATOM 3312 C CA . GLN A 1 406 ? -15.225 49.576 41.352 1.00 17.86 406 GLN A CA 1
ATOM 3313 C C . GLN A 1 406 ? -13.799 49.603 40.848 1.00 16.52 406 GLN A C 1
ATOM 3314 O O . GLN A 1 406 ? -13.354 48.669 40.194 1.00 17.04 406 GLN A O 1
ATOM 3320 N N . PHE A 1 407 ? -13.060 50.700 41.106 1.00 16.27 407 PHE A N 1
ATOM 3321 C CA . PHE A 1 407 ? -11.878 50.986 40.348 1.00 16.58 407 PHE A CA 1
ATOM 3322 C C . PHE A 1 407 ? -10.562 51.033 41.141 1.00 15.92 407 PHE A C 1
ATOM 3323 O O . PHE A 1 407 ? -9.491 51.164 40.543 1.00 16.72 407 PHE A O 1
ATOM 3331 N N . VAL A 1 408 ? -10.662 50.904 42.444 1.00 17.42 408 VAL A N 1
ATOM 3332 C CA . VAL A 1 408 ? -9.446 50.701 43.253 1.00 16.53 408 VAL A CA 1
ATOM 3333 C C . VAL A 1 408 ? -9.161 49.200 43.408 1.00 18.63 408 VAL A C 1
ATOM 3334 O O . VAL A 1 408 ? -10.073 48.431 43.841 1.00 20.66 408 VAL A O 1
ATOM 3338 N N . TYR A 1 409 ? -7.927 48.814 43.080 1.00 16.80 409 TYR A N 1
ATOM 3339 C CA . TYR A 1 409 ? -7.496 47.441 43.120 1.00 19.76 409 TYR A CA 1
ATOM 3340 C C . TYR A 1 409 ? -6.442 47.116 44.181 1.00 21.02 409 TYR A C 1
ATOM 3341 O O . TYR A 1 409 ? -6.328 45.940 44.504 1.00 19.75 409 TYR A O 1
ATOM 3350 N N A GLN A 1 410 ? -5.758 48.124 44.721 0.50 19.70 410 GLN A N 1
ATOM 3351 N N B GLN A 1 410 ? -5.661 48.103 44.641 0.50 19.90 410 GLN A N 1
ATOM 3352 C CA A GLN A 1 410 ? -4.673 47.875 45.658 0.50 19.53 410 GLN A CA 1
ATOM 3353 C CA B GLN A 1 410 ? -4.562 47.840 45.597 0.50 19.85 410 GLN A CA 1
ATOM 3354 C C A GLN A 1 410 ? -4.528 48.978 46.679 0.50 19.83 410 GLN A C 1
ATOM 3355 C C B GLN A 1 410 ? -4.464 48.963 46.650 0.50 19.85 410 GLN A C 1
ATOM 3356 O O A GLN A 1 410 ? -4.702 50.151 46.348 0.50 18.57 410 GLN A O 1
ATOM 3357 O O B GLN A 1 410 ? -4.705 50.131 46.328 0.50 18.67 410 GLN A O 1
ATOM 3368 N N . VAL A 1 411 ? -4.237 48.584 47.924 1.00 18.95 411 VAL A N 1
ATOM 3369 C CA . VAL A 1 411 ? -3.845 49.524 48.974 1.00 18.22 411 VAL A CA 1
ATOM 3370 C C . VAL A 1 411 ? -2.641 48.851 49.705 1.00 22.01 411 VAL A C 1
ATOM 3371 O O . VAL A 1 411 ? -2.507 47.627 49.652 1.00 20.61 411 VAL A O 1
ATOM 3375 N N . VAL A 1 412 ? -1.735 49.672 50.203 1.00 18.26 412 VAL A N 1
ATOM 3376 C CA . VAL A 1 412 ? -0.641 49.196 51.006 1.00 18.89 412 VAL A CA 1
ATOM 3377 C C . VAL A 1 412 ? -0.922 49.561 52.450 1.00 19.35 412 VAL A C 1
ATOM 3378 O O . VAL A 1 412 ? -1.062 50.735 52.833 1.00 16.59 412 VAL A O 1
ATOM 3382 N N . ILE A 1 413 ? -1.058 48.518 53.295 1.00 17.92 413 ILE A N 1
ATOM 3383 C CA . ILE A 1 413 ? -1.423 48.669 54.700 1.00 20.32 413 ILE A CA 1
ATOM 3384 C C . ILE A 1 413 ? -0.314 48.163 55.673 1.00 20.94 413 ILE A C 1
ATOM 3385 O O . ILE A 1 413 ? 0.286 47.133 55.357 1.00 19.59 413 ILE A O 1
ATOM 3390 N N . SER A 1 414 ? -0.073 48.886 56.775 1.00 22.20 414 SER A N 1
ATOM 3391 C CA . SER A 1 414 ? 0.835 48.371 57.833 1.00 23.59 414 SER A CA 1
ATOM 3392 C C . SER A 1 414 ? 0.198 47.158 58.463 1.00 18.98 414 SER A C 1
ATOM 3393 O O . SER A 1 414 ? -0.971 47.166 58.839 1.00 19.09 414 SER A O 1
ATOM 3396 N N . LYS A 1 415 ? 0.993 46.104 58.485 1.00 22.60 415 LYS A N 1
ATOM 3397 C CA . LYS A 1 415 ? 0.616 44.778 58.988 1.00 23.05 415 LYS A CA 1
ATOM 3398 C C . LYS A 1 415 ? -0.045 44.811 60.378 1.00 24.77 415 LYS A C 1
ATOM 3399 O O . LYS A 1 415 ? -0.927 43.981 60.681 1.00 24.66 415 LYS A O 1
ATOM 3405 N N . LYS A 1 416 ? 0.380 45.760 61.209 1.00 24.93 416 LYS A N 1
ATOM 3406 C CA . LYS A 1 416 ? -0.179 45.876 62.527 1.00 27.15 416 LYS A CA 1
ATOM 3407 C C . LYS A 1 416 ? -1.690 46.187 62.574 1.00 30.78 416 LYS A C 1
ATOM 3408 O O . LYS A 1 416 ? -2.309 46.049 63.604 1.00 27.81 416 LYS A O 1
ATOM 3414 N N . TYR A 1 417 ? -2.267 46.663 61.454 1.00 25.65 417 TYR A N 1
ATOM 3415 C CA . TYR A 1 417 ? -3.699 46.954 61.405 1.00 24.10 417 TYR A CA 1
ATOM 3416 C C . TYR A 1 417 ? -4.460 45.728 61.008 1.00 25.81 417 TYR A C 1
ATOM 3417 O O . TYR A 1 417 ? -5.678 45.743 61.077 1.00 31.92 417 TYR A O 1
ATOM 3426 N N . LEU A 1 418 ? -3.748 44.670 60.579 1.00 27.66 418 LEU A N 1
ATOM 3427 C CA . LEU A 1 418 ? -4.367 43.430 60.110 1.00 28.91 418 LEU A CA 1
ATOM 3428 C C . LEU A 1 418 ? -4.752 42.496 61.283 1.00 32.38 418 LEU A C 1
ATOM 3429 O O . LEU A 1 418 ? -3.976 42.330 62.182 1.00 30.01 418 LEU A O 1
ATOM 3434 N N . PRO A 1 419 ? -5.912 41.807 61.187 1.00 30.76 419 PRO A N 1
ATOM 3435 C CA . PRO A 1 419 ? -6.292 40.766 62.134 1.00 31.06 419 PRO A CA 1
ATOM 3436 C C . PRO A 1 419 ? -5.234 39.688 62.151 1.00 29.76 419 PRO A C 1
ATOM 3437 O O . PRO A 1 419 ? -4.548 39.440 61.155 1.00 29.54 419 PRO A O 1
ATOM 3441 N N . ALA A 1 420 ? -5.086 39.029 63.296 1.00 30.22 420 ALA A N 1
ATOM 3442 C CA . ALA A 1 420 ? -4.087 37.976 63.423 1.00 29.88 420 ALA A CA 1
ATOM 3443 C C . ALA A 1 420 ? -4.173 36.911 62.352 1.00 28.13 420 ALA A C 1
ATOM 3444 O O . ALA A 1 420 ? -3.161 36.422 61.861 1.00 29.40 420 ALA A O 1
ATOM 3446 N N . GLU A 1 421 ? -5.393 36.495 62.032 1.00 30.58 421 GLU A N 1
ATOM 3447 C CA . GLU A 1 421 ? -5.641 35.497 60.998 1.00 30.54 421 GLU A CA 1
ATOM 3448 C C . GLU A 1 421 ? -4.929 35.881 59.662 1.00 23.82 421 GLU A C 1
ATOM 3449 O O . GLU A 1 421 ? -4.334 35.029 58.969 1.00 27.44 421 GLU A O 1
ATOM 3455 N N . LEU A 1 422 ? -5.000 37.171 59.341 1.00 26.89 422 LEU A N 1
ATOM 3456 C CA . LEU A 1 422 ? -4.352 37.659 58.091 1.00 23.33 422 LEU A CA 1
ATOM 3457 C C . LEU A 1 422 ? -2.862 37.857 58.253 1.00 24.35 422 LEU A C 1
ATOM 3458 O O . LEU A 1 422 ? -2.141 37.584 57.373 1.00 22.15 422 LEU A O 1
ATOM 3463 N N . GLN A 1 423 ? -2.398 38.254 59.429 1.00 25.92 423 GLN A N 1
ATOM 3464 C CA . GLN A 1 423 ? -0.961 38.196 59.700 1.00 27.32 423 GLN A CA 1
ATOM 3465 C C . GLN A 1 423 ? -0.394 36.835 59.540 1.00 29.23 423 GLN A C 1
ATOM 3466 O O . GLN A 1 423 ? 0.721 36.696 59.030 1.00 27.77 423 GLN A O 1
ATOM 3472 N N . ASP A 1 424 ? -1.198 35.814 59.859 1.00 30.80 424 ASP A N 1
ATOM 3473 C CA . ASP A 1 424 ? -0.766 34.422 59.722 1.00 31.75 424 ASP A CA 1
ATOM 3474 C C . ASP A 1 424 ? -0.759 33.879 58.319 1.00 28.16 424 ASP A C 1
ATOM 3475 O O . ASP A 1 424 ? 0.161 33.131 57.922 1.00 27.60 424 ASP A O 1
ATOM 3480 N N . VAL A 1 425 ? -1.801 34.232 57.539 1.00 25.50 425 VAL A N 1
ATOM 3481 C CA . VAL A 1 425 ? -1.783 33.931 56.114 1.00 26.82 425 VAL A CA 1
ATOM 3482 C C . VAL A 1 425 ? -0.485 34.451 55.506 1.00 24.40 425 VAL A C 1
ATOM 3483 O O . VAL A 1 425 ? 0.254 33.736 54.766 1.00 23.35 425 VAL A O 1
ATOM 3487 N N . ILE A 1 426 ? -0.126 35.694 55.833 1.00 24.42 426 ILE A N 1
ATOM 3488 C CA . ILE A 1 426 ? 1.073 36.248 55.211 1.00 25.56 426 ILE A CA 1
ATOM 3489 C C . ILE A 1 426 ? 2.320 35.411 55.554 1.00 26.88 426 ILE A C 1
ATOM 3490 O O . ILE A 1 426 ? 3.038 34.962 54.679 1.00 29.04 426 ILE A O 1
ATOM 3495 N N . LYS A 1 427 ? 2.542 35.191 56.826 1.00 29.23 427 LYS A N 1
ATOM 3496 C CA . LYS A 1 427 ? 3.690 34.306 57.276 1.00 34.22 427 LYS A CA 1
ATOM 3497 C C . LYS A 1 427 ? 3.656 32.878 56.660 1.00 27.33 427 LYS A C 1
ATOM 3498 O O . LYS A 1 427 ? 4.655 32.420 56.036 1.00 30.58 427 LYS A O 1
ATOM 3504 N N . ASN A 1 428 ? 2.479 32.234 56.706 1.00 26.06 428 ASN A N 1
ATOM 3505 C CA . ASN A 1 428 ? 2.333 30.856 56.166 1.00 27.68 428 ASN A CA 1
ATOM 3506 C C . ASN A 1 428 ? 2.532 30.707 54.666 1.00 31.28 428 ASN A C 1
ATOM 3507 O O . ASN A 1 428 ? 3.039 29.698 54.201 1.00 28.78 428 ASN A O 1
ATOM 3512 N N . GLU A 1 429 ? 2.124 31.709 53.865 1.00 26.69 429 GLU A N 1
ATOM 3513 C CA . GLU A 1 429 ? 2.190 31.600 52.430 1.00 22.78 429 GLU A CA 1
ATOM 3514 C C . GLU A 1 429 ? 3.299 32.375 51.806 1.00 22.45 429 GLU A C 1
ATOM 3515 O O . GLU A 1 429 ? 3.507 32.306 50.598 1.00 25.86 429 GLU A O 1
ATOM 3521 N N . TYR A 1 430 ? 4.077 33.084 52.607 1.00 23.86 430 TYR A N 1
ATOM 3522 C CA . TYR A 1 430 ? 5.099 33.957 52.012 1.00 24.55 430 TYR A CA 1
ATOM 3523 C C . TYR A 1 430 ? 5.972 33.238 50.991 1.00 25.42 430 TYR A C 1
ATOM 3524 O O . TYR A 1 430 ? 6.193 33.746 49.924 1.00 23.66 430 TYR A O 1
ATOM 3533 N N . ASP A 1 431 ? 6.458 32.017 51.276 1.00 27.77 431 ASP A N 1
ATOM 3534 C CA . ASP A 1 431 ? 7.371 31.325 50.327 1.00 31.57 431 ASP A CA 1
ATOM 3535 C C . ASP A 1 431 ? 6.677 30.499 49.289 1.00 32.97 431 ASP A C 1
ATOM 3536 O O . ASP A 1 431 ? 7.320 30.058 48.358 1.00 41.83 431 ASP A O 1
ATOM 3541 N N . LYS A 1 432 ? 5.374 30.290 49.429 1.00 29.81 432 LYS A N 1
ATOM 3542 C CA . LYS A 1 432 ? 4.583 29.502 48.460 1.00 35.15 432 LYS A CA 1
ATOM 3543 C C . LYS A 1 432 ? 3.337 30.276 47.967 1.00 31.92 432 LYS A C 1
ATOM 3544 O O . LYS A 1 432 ? 2.245 29.833 48.121 1.00 28.42 432 LYS A O 1
ATOM 3550 N N . PRO A 1 433 ? 3.511 31.497 47.456 1.00 29.28 433 PRO A N 1
ATOM 3551 C CA . PRO A 1 433 ? 2.302 32.177 46.983 1.00 25.61 433 PRO A CA 1
ATOM 3552 C C . PRO A 1 433 ? 1.675 31.481 45.727 1.00 23.32 433 PRO A C 1
ATOM 3553 O O . PRO A 1 433 ? 2.337 30.829 44.955 1.00 27.35 433 PRO A O 1
ATOM 3557 N N . THR A 1 434 ? 0.413 31.747 45.445 1.00 24.81 434 THR A N 1
ATOM 3558 C CA . THR A 1 434 ? -0.117 31.432 44.130 1.00 24.65 434 THR A CA 1
ATOM 3559 C C . THR A 1 434 ? 0.527 32.342 43.048 1.00 26.84 434 THR A C 1
ATOM 3560 O O . THR A 1 434 ? 0.529 33.581 43.170 1.00 28.01 434 THR A O 1
ATOM 3564 N N . VAL A 1 435 ? 1.045 31.708 42.009 1.00 23.61 435 VAL A N 1
ATOM 3565 C CA . VAL A 1 435 ? 1.804 32.379 40.985 1.00 26.59 435 VAL A CA 1
ATOM 3566 C C . VAL A 1 435 ? 0.835 32.670 39.850 1.00 30.13 435 VAL A C 1
ATOM 3567 O O . VAL A 1 435 ? 0.304 31.793 39.291 1.00 27.61 435 VAL A O 1
ATOM 3571 N N . LEU A 1 436 ? 0.529 33.935 39.637 1.00 25.58 436 LEU A N 1
ATOM 3572 C CA . LEU A 1 436 ? -0.275 34.357 38.502 1.00 23.35 436 LEU A CA 1
ATOM 3573 C C . LEU A 1 436 ? 0.594 34.418 37.255 1.00 23.99 436 LEU A C 1
ATOM 3574 O O . LEU A 1 436 ? 1.812 34.625 37.317 1.00 24.12 436 LEU A O 1
ATOM 3579 N N . ALA A 1 437 ? -0.056 34.299 36.108 1.00 23.71 437 ALA A N 1
ATOM 3580 C CA . ALA A 1 437 ? 0.584 34.446 34.805 1.00 25.25 437 ALA A CA 1
ATOM 3581 C C . ALA A 1 437 ? 1.160 35.879 34.598 1.00 23.41 437 ALA A C 1
ATOM 3582 O O . ALA A 1 437 ? 0.695 36.837 35.116 1.00 23.69 437 ALA A O 1
ATOM 3584 N N . PRO A 1 438 ? 2.185 36.044 33.728 1.00 24.03 438 PRO A N 1
ATOM 3585 C CA . PRO A 1 438 ? 2.842 37.376 33.588 1.00 26.39 438 PRO A CA 1
ATOM 3586 C C . PRO A 1 438 ? 1.907 38.541 33.181 1.00 25.88 438 PRO A C 1
ATOM 3587 O O . PRO A 1 438 ? 2.109 39.725 33.547 1.00 24.49 438 PRO A O 1
ATOM 3591 N N . TRP A 1 439 ? 0.924 38.162 32.377 1.00 24.60 439 TRP 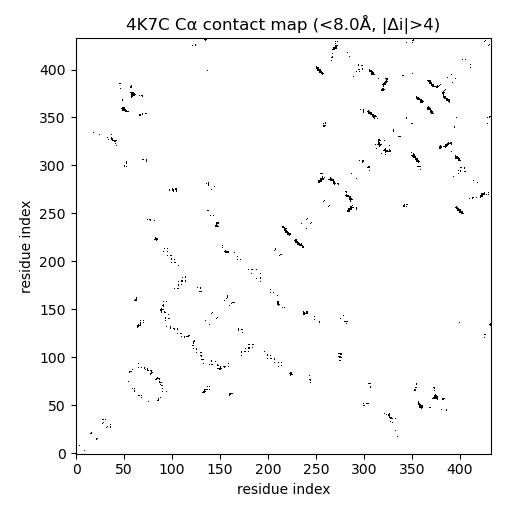A N 1
ATOM 3592 C CA . TRP A 1 439 ? -0.043 39.057 31.714 1.00 28.70 439 TRP A CA 1
ATOM 3593 C C . TRP A 1 439 ? -1.294 39.121 32.595 1.00 31.62 439 TRP A C 1
ATOM 3594 O O . TRP A 1 439 ? -2.334 39.636 32.182 1.00 31.76 439 TRP A O 1
ATOM 3605 N N . ASP A 1 440 ? -1.235 38.567 33.801 1.00 29.76 440 ASP A N 1
ATOM 3606 C CA . ASP A 1 440 ? -2.345 38.825 34.762 1.00 27.28 440 ASP A CA 1
ATOM 3607 C C . ASP A 1 440 ? -2.610 40.292 34.979 1.00 25.07 440 ASP A C 1
ATOM 3608 O O . ASP A 1 440 ? -1.694 41.116 35.020 1.00 28.42 440 ASP A O 1
ATOM 3613 N N . PRO A 1 441 ? -3.914 40.688 35.197 1.00 25.73 441 PRO A N 1
ATOM 3614 C CA . PRO A 1 441 ? -4.082 42.089 35.423 1.00 24.52 441 PRO A CA 1
ATOM 3615 C C . PRO A 1 441 ? -3.448 42.656 36.642 1.00 26.03 441 PRO A C 1
ATOM 3616 O O . PRO A 1 441 ? -3.230 43.835 36.651 1.00 26.24 441 PRO A O 1
ATOM 3628 N N . GLY A 1 443 ? -0.524 41.983 37.580 1.00 28.50 443 GLY A N 1
ATOM 3629 C CA . GLY A 1 443 ? 0.858 42.207 37.110 1.00 34.04 443 GLY A CA 1
ATOM 3630 C C . GLY A 1 443 ? 1.055 43.577 36.451 1.00 36.81 443 GLY A C 1
ATOM 3631 O O . GLY A 1 443 ? 2.201 43.920 36.006 1.00 35.23 443 GLY A O 1
ATOM 3632 N N . ALA A 1 444 ? -0.067 44.319 36.316 1.00 36.55 444 ALA A N 1
ATOM 3633 C CA . ALA A 1 444 ? -0.056 45.682 35.765 1.00 36.26 444 ALA A CA 1
ATOM 3634 C C . ALA A 1 444 ? 0.902 46.488 36.644 1.00 37.28 444 ALA A C 1
ATOM 3635 O O . ALA A 1 444 ? 0.975 46.337 37.899 1.00 36.77 444 ALA A O 1
ATOM 3637 N N . LEU A 1 445 ? 1.694 47.259 35.919 1.00 38.89 445 LEU A N 1
ATOM 3638 C CA . LEU A 1 445 ? 2.631 48.167 36.499 1.00 38.27 445 LEU A CA 1
ATOM 3639 C C . LEU A 1 445 ? 2.044 49.570 36.252 1.00 43.54 445 LEU A C 1
ATOM 3640 O O . LEU A 1 445 ? 1.691 49.975 35.098 1.00 36.38 445 LEU A O 1
ATOM 3645 N N . ALA A 1 446 ? 1.975 50.313 37.335 1.00 40.07 446 ALA A N 1
ATOM 3646 C CA . ALA A 1 446 ? 1.419 51.646 37.326 1.00 39.80 446 ALA A CA 1
ATOM 3647 C C . ALA A 1 446 ? 2.491 52.687 37.466 1.00 40.68 446 ALA A C 1
ATOM 3648 O O . ALA A 1 446 ? 2.446 53.871 37.099 1.00 44.90 446 ALA A O 1
#

CATH classification: 3.90.70.10

B-factor: mean 24.06, std 9.05, range [12.73, 164.83]

Foldseek 3Di:
DPDCDPVNVVVVVVVQVPPPPSVVLVVQCCPPAQVSFFDVVLVVLDPDFPQFFDQAFFAAQAAFQQQLSLVQSLVSLLCVVQQDHPWGWASLLLQLQQQLLLLVVLLVQLLVCLVPDCPDPSNCVCLVDSDGNFAHDLSVLSCVVAATGTCVLDFDPCSNNVVVVSVVSSVVSNVLSVVLSVCVVVVHDPVVSVVSSVVSVVSNVSSCVGRNDNDAWAKDWDAHPVRDIDIDGGDGSNNCRCPSPNDDSVQKAKEWAQPAPVDDALAWEFAVADRHVVTAGDIYGYDHPVVVVVLQVVCSVVNGKKKFDWQAPPCADFAQQEAEVSRGDNCVSVVHDPDALNCCQVVVNAQGGMIWRGFHADPRHTAKTKAAGNNAQRGHHGRIHMHGPVRCNRIITIIMGRNVSDDVSSVVSCVVCVVPGHYHYCPRSVDTD

Secondary structure (DSSP, 8-state):
--S--HHHHHHHHHHHHHSTTHHHHHHH---HHHHHHB-HHHHH-----SEE----S--B--BS-----HHHH--HHHHHHHT-TT--B-HHHHHHHHHHHHHHHHHHHHHHTTTS-TTSHHHHHHHH-S--S------HHHHHHH---BTT----TTTSB-HHHHHHHHHHHHHHHHHHHHHHHTT--HHHHHHHHH--HHHHHHHHHHH-PPPSSEEEEEE-TT--EEEEEEE-HHHHIIIII---GGGEEEEE----TT--SSEEEEE---SSTTSPPP-EEE--HHHHHHHHHHHHHTT--B-EEE-TTSSEETTTTEE-TTSB-HHHHHT-----HHHHHHTTS---B--EEEEEEETTEEEEEEEE-SB-TTSTBTTEEEEEHHHHHHHEEEEEEEGGGS-HHHHHHHHHHTTS-EEE-TT------

Radius of gyration: 24.19 Å; Cα contacts (8 Å, |Δi|>4): 762; chains: 1; bounding box: 68×52×60 Å

Nearest PDB structures (foldseek):
  4k7c-assembly1_A  TM=1.002E+00  e=1.958E-81  Lacticaseibacillus rhamnosus HN001
  1gcb-assembly1_A  TM=9.610E-01  e=2.752E-42  Saccharomyces cerevisiae
  2e00-assembly1_A  TM=9.609E-01  e=1.245E-40  Saccharomyces cerevisiae
  2dzz-assembly1_A  TM=9.325E-01  e=2.838E-36  Saccharomyces cerevisiae
  5wdk-assembly1_B  TM=7.546E-01  e=3.087E-16  Parabacteroides distasonis ATCC 8503

Sequence (433 aa):
SAEITSGDLDQFKQDLQATPAANALQKAVNNGINATAENTDSKVATTPTFSIELDTGAVSSNQKQSGRCCWFAALNTRHGIQAQFKIKDFELSQNYTFFWDKFEKSNYFYENVLKTADQPLDSRKVAFLLATPQQDGGQQWDLSALIEKYGIVPKSVPETYSSSKSNNELNGLLNLKLRKDAVTLRKLVADKASDADIEAAKQKLAEDYRILAYTLGNPPTKKFDFEYRDDDKNYHIDRELTPQQTFFKKKYVGWNLDDYQSIINAPTADKPYKHLYTVELGNVVGGREVRHLNLDDIDTFKDLAIKQLKAGESVWFGSDVGQSSDRQLGILDTNIYKKDDLFNTDFTTKAERLDYGESLTHAVLTGVDLVDGKPTKWKVENSWGEEKVGEKGYFVASDAWFDQFVYQQVVISKKYLPAELQDVIKNEYDKPTVLAPWDPGALA

Solvent-accessible surface area: 21105 Å² total